Protein AF-A0A1T1ZYS8-F1 (afdb_monomer)

Sequence (412 aa):
MLLCLGNPAWSGTFDDAPVISVTGDGLIFSDPAEGVEPPGLKAVTGEVNADFGNTNNPQGITNCLMANTPDFTCTAPPGSGKRVKTQLTGPTPMDIMLSTQSSSGITEYYTYGKTSNLTGARIIAFKVQLGTGSGESFTPFDTADPQYAALFDPDYNSKFNLPDGLFGDGGQEEAGIGFFDSTSAEMTIANNANTLDATNLSNSVLATYFGNSLIDNSMLPKAIFWDATGTPVASDEAQLIAWYNLSAGQWQYGNLGVDSSTYLNDKLQAMADSLGVTVADLGYTGGGAVPADIVAAMQANGLYTQDVVEDLRNLNLNYIIDLGDVAGSNVTMRIAPIFAPIVEQTATRYQFATAGRLDAAANIPYLDIGNAGTYQTAISDIMAITDPVARNDMLETTGYSFLPAFGAVGFE

Nearest PDB structures (foldseek):
  7uln-assembly1_B  TM=1.297E-01  e=7.462E+00  Turnip yellows virus

Radius of gyration: 23.78 Å; Cα contacts (8 Å, |Δi|>4): 1001; chains: 1; bounding box: 56×49×83 Å

Foldseek 3Di:
DDPPPDDQQWFKDFAQQFFPDKDKQKAFDQDVVLQFDPPQKGWFPDDFQDDDLDQEDCPPPFTAIWTRRPPDTSPDDPPSRTAGEMEGAAQIWMKTKTFIDGGRHKDKYKHWHKYFANHLFWFQWKKKFKADDDDPPTDGDDQVCLQATKWFDPSHDWWKWQDAQAEAQHHDPALRAHQQGRHTFTWDWDGPGRMTITHFRDDPSCCQFFNRTQGHPLLFWKWKWFQCPPAPADPPDTHTAWTQQQLVRFIFGTRQHDPPDPNSVSVLCSLCVQLVHDSVQQVDDHRHGGDPVSVVSLVVGPRMDMDTPRSSRMMTTITMITTHRHDPRIMMTIMGGDHDPQLVLDDDPLSNSLSRLLVSQQRRNSLPNPCNVVSVVLSVVLVPDPDSVVSSVSSVVVSVVPVVVVCVSSPD

Structure (mmCIF, N/CA/C/O backbone):
data_AF-A0A1T1ZYS8-F1
#
_entry.id   AF-A0A1T1ZYS8-F1
#
loop_
_atom_site.group_PDB
_atom_site.id
_atom_site.type_symbol
_atom_site.label_atom_id
_atom_site.label_alt_id
_atom_site.label_comp_id
_atom_site.label_asym_id
_atom_site.label_entity_id
_atom_site.label_seq_id
_atom_site.pdbx_PDB_ins_code
_atom_site.Cartn_x
_atom_site.Cartn_y
_atom_site.Cartn_z
_atom_site.occupancy
_atom_site.B_iso_or_equiv
_atom_site.auth_seq_id
_atom_site.auth_comp_id
_atom_site.auth_asym_id
_atom_site.auth_atom_id
_atom_site.pdbx_PDB_model_num
ATOM 1 N N . MET A 1 1 ? 21.424 -18.681 -56.720 1.00 40.22 1 MET A N 1
ATOM 2 C CA . MET A 1 1 ? 22.120 -18.514 -55.429 1.00 40.22 1 MET A CA 1
ATOM 3 C C . MET A 1 1 ? 21.274 -17.537 -54.630 1.00 40.22 1 MET A C 1
ATOM 5 O O . MET A 1 1 ? 21.380 -16.339 -54.838 1.00 40.22 1 MET A O 1
ATOM 9 N N . LEU A 1 2 ? 20.292 -18.066 -53.898 1.00 37.94 2 LEU A N 1
ATOM 10 C CA . LEU A 1 2 ? 19.286 -17.281 -53.185 1.00 37.94 2 LEU A CA 1
ATOM 11 C C . LEU A 1 2 ? 19.741 -17.212 -51.723 1.00 37.94 2 LEU A C 1
ATOM 13 O O . LEU A 1 2 ? 19.608 -18.186 -50.990 1.00 37.94 2 LEU A O 1
ATOM 17 N N . LEU A 1 3 ? 20.377 -16.107 -51.343 1.00 41.97 3 LEU A N 1
ATOM 18 C CA . LEU A 1 3 ? 20.639 -15.784 -49.943 1.00 41.97 3 LEU A CA 1
ATOM 19 C C . LEU A 1 3 ? 19.369 -15.122 -49.405 1.00 41.97 3 LEU A C 1
ATOM 21 O O . LEU A 1 3 ? 19.169 -13.923 -49.579 1.00 41.97 3 LEU A O 1
ATOM 25 N N . CYS A 1 4 ? 18.489 -15.919 -48.800 1.00 39.22 4 CYS A N 1
ATOM 26 C CA . CYS A 1 4 ? 17.469 -15.398 -47.897 1.00 39.22 4 CYS A CA 1
ATOM 27 C C . CYS A 1 4 ? 18.191 -14.861 -46.656 1.00 39.22 4 CYS A C 1
ATOM 29 O O . CYS A 1 4 ? 18.467 -15.606 -45.720 1.00 39.22 4 CYS A O 1
ATOM 31 N N . LEU A 1 5 ? 18.540 -13.575 -46.680 1.00 45.22 5 LEU A N 1
ATOM 32 C CA . LEU A 1 5 ? 18.812 -12.804 -45.474 1.00 45.22 5 LEU A CA 1
ATOM 33 C C . LEU A 1 5 ? 17.480 -12.693 -44.730 1.00 45.22 5 LEU A C 1
ATOM 35 O O . LEU A 1 5 ? 16.649 -11.850 -45.059 1.00 45.22 5 LEU A O 1
ATOM 39 N N . GLY A 1 6 ? 17.235 -13.610 -43.796 1.00 36.56 6 GLY A N 1
ATOM 40 C CA . GLY A 1 6 ? 16.195 -13.408 -42.800 1.00 36.56 6 GLY A CA 1
ATOM 41 C C . GLY A 1 6 ? 16.618 -12.219 -41.952 1.00 36.56 6 GLY A C 1
ATOM 42 O O . GLY A 1 6 ? 17.614 -12.311 -41.236 1.00 36.56 6 GLY A O 1
ATOM 43 N N . ASN A 1 7 ? 15.911 -11.097 -42.073 1.00 43.00 7 ASN A N 1
ATOM 44 C CA . ASN A 1 7 ? 15.978 -10.071 -41.042 1.00 43.00 7 ASN A CA 1
ATOM 45 C C . ASN A 1 7 ? 15.566 -10.738 -39.720 1.00 43.00 7 ASN A C 1
ATOM 47 O O . ASN A 1 7 ? 14.558 -11.453 -39.724 1.00 43.00 7 ASN A O 1
ATOM 51 N N . PRO A 1 8 ? 16.314 -10.559 -38.617 1.00 42.41 8 PRO A N 1
ATOM 52 C CA . PRO A 1 8 ? 15.788 -10.920 -37.313 1.00 42.41 8 PRO A CA 1
ATOM 53 C C . PRO A 1 8 ? 14.515 -10.101 -37.105 1.00 42.41 8 PRO A C 1
ATOM 55 O O . PRO A 1 8 ? 14.476 -8.898 -37.357 1.00 42.41 8 PRO A O 1
ATOM 58 N N . ALA A 1 9 ? 13.445 -10.806 -36.790 1.00 41.34 9 ALA A N 1
ATOM 59 C CA . ALA A 1 9 ? 12.131 -10.236 -36.641 1.00 41.34 9 ALA A CA 1
ATOM 60 C C . ALA A 1 9 ? 11.965 -9.917 -35.142 1.00 41.34 9 ALA A C 1
ATOM 62 O O . ALA A 1 9 ? 12.070 -10.816 -34.310 1.00 41.34 9 ALA A O 1
ATOM 63 N N . TRP A 1 10 ? 11.791 -8.636 -34.807 1.00 50.38 10 TRP A N 1
ATOM 64 C CA . TRP A 1 10 ? 12.010 -8.076 -33.463 1.00 50.38 10 TRP A CA 1
ATOM 65 C C . TRP A 1 10 ? 10.725 -7.742 -32.675 1.00 50.38 10 TRP A C 1
ATOM 67 O O . TRP A 1 10 ? 9.966 -6.908 -33.148 1.00 50.38 10 TRP A O 1
ATOM 77 N N . SER A 1 11 ? 10.466 -8.405 -31.531 1.00 55.81 11 SER A N 1
ATOM 78 C CA . SER A 1 11 ? 9.457 -8.087 -30.463 1.00 55.81 11 SER A CA 1
ATOM 79 C C . SER A 1 11 ? 10.024 -8.499 -29.121 1.00 55.81 11 SER A C 1
ATOM 81 O O . SER A 1 11 ? 10.959 -9.280 -29.146 1.00 55.81 11 SER A O 1
ATOM 83 N N . GLY A 1 12 ? 9.421 -8.116 -27.995 1.00 77.50 12 GLY A N 1
ATOM 84 C CA . GLY A 1 12 ? 9.665 -8.753 -26.710 1.00 77.50 12 GLY A CA 1
ATOM 85 C C . GLY A 1 12 ? 8.447 -9.498 -26.152 1.00 77.50 12 GLY A C 1
ATOM 86 O O . GLY A 1 12 ? 7.324 -8.999 -26.156 1.00 77.50 12 GLY A O 1
ATOM 87 N N . THR A 1 13 ? 8.678 -10.684 -25.600 1.00 91.38 13 THR A N 1
ATOM 88 C CA . THR A 1 13 ? 7.830 -11.319 -24.577 1.00 91.38 13 THR A CA 1
ATOM 89 C C . THR A 1 13 ? 8.640 -11.452 -23.296 1.00 91.38 13 THR A C 1
ATOM 91 O O . THR A 1 13 ? 9.866 -11.549 -23.348 1.00 91.38 13 THR A O 1
ATOM 94 N N . PHE A 1 14 ? 7.994 -11.491 -22.135 1.00 94.44 14 PHE A N 1
ATOM 95 C CA . PHE A 1 14 ? 8.683 -11.920 -20.917 1.00 94.44 14 PHE A CA 1
ATOM 96 C C . PHE A 1 14 ? 8.911 -13.438 -20.946 1.00 94.44 14 PHE A C 1
ATOM 98 O O . PHE A 1 14 ? 8.105 -14.175 -21.515 1.00 94.44 14 PHE A O 1
ATOM 105 N N . ASP A 1 15 ? 9.996 -13.909 -20.326 1.00 92.12 15 ASP A N 1
ATOM 106 C CA . ASP A 1 15 ? 10.127 -15.332 -19.983 1.00 92.12 15 ASP A CA 1
ATOM 107 C C . ASP A 1 15 ? 9.014 -15.746 -19.002 1.00 92.12 15 ASP A C 1
ATOM 109 O O . ASP A 1 15 ? 8.599 -14.937 -18.176 1.00 92.12 15 ASP A O 1
ATOM 113 N N . ASP A 1 16 ? 8.577 -17.012 -19.015 1.00 89.81 16 ASP A N 1
ATOM 114 C CA . ASP A 1 16 ? 7.532 -17.509 -18.096 1.00 89.81 16 ASP A CA 1
ATOM 115 C C . ASP A 1 16 ? 7.880 -17.259 -16.614 1.00 89.81 16 ASP A C 1
ATOM 117 O O . ASP A 1 16 ? 7.024 -16.884 -15.812 1.00 89.81 16 ASP A O 1
ATOM 121 N N . ALA A 1 17 ? 9.157 -17.414 -16.252 1.00 90.25 17 ALA A N 1
ATOM 122 C CA . ALA A 1 17 ? 9.710 -17.073 -14.941 1.00 90.25 17 ALA A CA 1
ATOM 123 C C . ALA A 1 17 ? 10.763 -15.964 -15.107 1.00 90.25 17 ALA A C 1
ATOM 125 O O . ALA A 1 17 ? 11.962 -16.253 -15.115 1.00 90.25 17 ALA A O 1
ATOM 126 N N . PRO A 1 18 ? 10.342 -14.697 -15.271 1.00 93.31 18 PRO A N 1
ATOM 127 C CA . PRO A 1 18 ? 11.223 -13.670 -15.809 1.00 93.31 18 PRO A CA 1
ATOM 128 C C . PRO A 1 18 ? 12.146 -13.044 -14.765 1.00 93.31 18 PRO A C 1
ATOM 130 O O . PRO A 1 18 ? 13.054 -12.309 -15.122 1.00 93.31 18 PRO A O 1
ATOM 133 N N . VAL A 1 19 ? 11.951 -13.277 -13.466 1.00 96.88 19 VAL A N 1
ATOM 134 C CA . VAL A 1 19 ? 12.752 -12.588 -12.441 1.00 96.88 19 VAL A CA 1
ATOM 135 C C . VAL A 1 19 ? 14.216 -13.033 -12.497 1.00 96.88 19 VAL A C 1
ATOM 137 O O . VAL A 1 19 ? 14.555 -14.152 -12.116 1.00 96.88 19 VAL A O 1
ATOM 140 N N . ILE A 1 20 ? 15.096 -12.117 -12.901 1.00 95.75 20 ILE A N 1
ATOM 141 C CA . ILE A 1 20 ? 16.553 -12.284 -12.862 1.00 95.75 20 ILE A CA 1
ATOM 142 C C . ILE A 1 20 ? 17.079 -11.913 -11.475 1.00 95.75 20 ILE A C 1
ATOM 144 O O . ILE A 1 20 ? 17.869 -12.643 -10.875 1.00 95.75 20 ILE A O 1
ATOM 148 N N . SER A 1 21 ? 16.682 -10.740 -10.978 1.00 96.06 21 SER A N 1
ATOM 149 C CA . SER A 1 21 ? 17.142 -10.206 -9.698 1.00 96.06 21 SER A CA 1
ATOM 150 C C . SER A 1 21 ? 16.193 -9.141 -9.155 1.00 96.06 21 SER A C 1
ATOM 152 O O . SER A 1 21 ? 15.421 -8.524 -9.891 1.00 96.06 21 SER A O 1
ATOM 154 N N . VAL A 1 22 ? 16.283 -8.928 -7.844 1.00 97.81 22 VAL A N 1
ATOM 155 C CA . VAL A 1 22 ? 15.637 -7.825 -7.135 1.00 97.81 22 VAL A CA 1
ATOM 156 C C . VAL A 1 22 ? 16.720 -7.091 -6.351 1.00 97.81 22 VAL A C 1
ATOM 158 O O . VAL A 1 22 ? 17.501 -7.727 -5.640 1.00 97.81 22 VAL A O 1
ATOM 161 N N . THR A 1 23 ? 16.811 -5.772 -6.507 1.00 97.94 23 THR A N 1
ATOM 162 C CA . THR A 1 23 ? 17.812 -4.929 -5.828 1.00 97.94 23 THR A CA 1
ATOM 163 C C . THR A 1 23 ? 17.168 -3.669 -5.245 1.00 97.94 23 THR A C 1
ATOM 165 O O . THR A 1 23 ? 16.027 -3.355 -5.576 1.00 97.94 23 THR A O 1
ATOM 168 N N . GLY A 1 24 ? 17.887 -2.952 -4.377 1.00 97.44 24 GLY A N 1
ATOM 169 C CA . GLY A 1 24 ? 17.352 -1.791 -3.654 1.00 97.44 24 GLY A CA 1
ATOM 170 C C . GLY A 1 24 ? 16.675 -2.165 -2.334 1.00 97.44 24 GLY A C 1
ATOM 171 O O . GLY A 1 24 ? 16.921 -3.248 -1.797 1.00 97.44 24 GLY A O 1
ATOM 172 N N . ASP A 1 25 ? 15.841 -1.267 -1.802 1.00 96.44 25 ASP A N 1
ATOM 173 C CA . ASP A 1 25 ? 15.144 -1.473 -0.526 1.00 96.44 25 ASP A CA 1
ATOM 174 C C . ASP A 1 25 ? 13.745 -2.067 -0.748 1.00 96.44 25 ASP A C 1
ATOM 176 O O . ASP A 1 25 ? 12.718 -1.449 -0.455 1.00 96.44 25 ASP A O 1
ATOM 180 N N . GLY A 1 26 ? 13.700 -3.296 -1.260 1.00 97.19 26 GLY A N 1
ATOM 181 C CA . GLY A 1 26 ? 12.456 -4.046 -1.358 1.00 97.19 26 GLY A CA 1
ATOM 182 C C . GLY A 1 26 ? 12.633 -5.503 -1.762 1.00 97.19 26 GLY A C 1
ATOM 183 O O . GLY A 1 26 ? 13.739 -5.968 -2.040 1.00 97.19 26 GLY A O 1
ATOM 184 N N . LEU A 1 27 ? 11.524 -6.240 -1.773 1.00 97.69 27 LEU A N 1
ATOM 185 C CA . LEU A 1 27 ? 11.482 -7.654 -2.154 1.00 97.69 27 LEU A CA 1
ATOM 186 C C . LEU A 1 27 ? 10.168 -8.025 -2.844 1.00 97.69 27 LEU A C 1
ATOM 188 O O . LEU A 1 27 ? 9.159 -7.338 -2.683 1.00 97.69 27 LEU A O 1
ATOM 192 N N . ILE A 1 28 ? 10.184 -9.131 -3.591 1.00 97.94 28 ILE A N 1
ATOM 193 C CA . ILE A 1 28 ? 8.968 -9.824 -4.030 1.00 97.94 28 ILE A CA 1
ATOM 194 C C . ILE A 1 28 ? 8.656 -10.891 -2.979 1.00 97.94 28 ILE A C 1
ATOM 196 O O . ILE A 1 28 ? 9.463 -11.788 -2.731 1.00 97.94 28 ILE A O 1
ATOM 200 N N . PHE A 1 29 ? 7.501 -10.779 -2.334 1.00 96.00 29 PHE A N 1
ATOM 201 C CA . PHE A 1 29 ? 7.055 -11.713 -1.313 1.00 96.00 29 PHE A CA 1
ATOM 202 C C . PHE A 1 29 ? 6.343 -12.898 -1.971 1.00 96.00 29 PHE A C 1
ATOM 204 O O . PHE A 1 29 ? 5.276 -12.752 -2.563 1.00 96.00 29 PHE A O 1
ATOM 211 N N . SER A 1 30 ? 6.949 -14.082 -1.874 1.00 94.06 30 SER A N 1
ATOM 212 C CA . SER A 1 30 ? 6.314 -15.345 -2.268 1.00 94.06 30 SER A CA 1
ATOM 213 C C . SER A 1 30 ? 5.513 -15.868 -1.081 1.00 94.06 30 SER A C 1
ATOM 215 O O . SER A 1 30 ? 6.098 -16.470 -0.185 1.00 94.06 30 SER A O 1
ATOM 217 N N . ASP A 1 31 ? 4.218 -15.561 -1.043 1.00 91.56 31 ASP A N 1
ATOM 218 C CA . ASP A 1 31 ? 3.311 -15.933 0.045 1.00 91.56 31 ASP A CA 1
ATOM 219 C C . ASP A 1 31 ? 2.933 -17.427 -0.001 1.00 91.56 31 ASP A C 1
ATOM 221 O O . ASP A 1 31 ? 2.097 -17.827 -0.820 1.00 91.56 31 ASP A O 1
ATOM 225 N N . PRO A 1 32 ? 3.496 -18.280 0.875 1.00 89.81 32 PRO A N 1
ATOM 226 C CA . PRO A 1 32 ? 3.235 -19.712 0.818 1.00 89.81 32 PRO A CA 1
ATOM 227 C C . PRO A 1 32 ? 1.821 -20.067 1.287 1.00 89.81 32 PRO A C 1
ATOM 229 O O . PRO A 1 32 ? 1.326 -21.131 0.923 1.00 89.81 32 PRO A O 1
ATOM 232 N N . ALA A 1 33 ? 1.172 -19.206 2.084 1.00 89.06 33 ALA A N 1
ATOM 233 C CA . ALA A 1 33 ? -0.192 -19.439 2.557 1.00 89.06 33 ALA A CA 1
ATOM 234 C C . ALA A 1 33 ? -1.207 -19.353 1.406 1.00 89.06 33 ALA A C 1
ATOM 236 O O . ALA A 1 33 ? -2.195 -20.081 1.399 1.00 89.06 33 ALA A O 1
ATOM 237 N N . GLU A 1 34 ? -0.907 -18.537 0.394 1.00 88.19 34 GLU A N 1
ATOM 238 C CA . GLU A 1 34 ? -1.672 -18.435 -0.854 1.00 88.19 34 GLU A CA 1
ATOM 239 C C . GLU A 1 34 ? -1.123 -19.341 -1.977 1.00 88.19 34 GLU A C 1
ATOM 241 O O . GLU A 1 34 ? -1.575 -19.270 -3.120 1.00 88.19 34 GLU A O 1
ATOM 246 N N . GLY A 1 35 ? -0.134 -20.195 -1.684 1.00 91.81 35 GLY A N 1
ATOM 247 C CA . GLY A 1 35 ? 0.476 -21.090 -2.672 1.00 91.81 35 GLY A CA 1
ATOM 248 C C . GLY A 1 35 ? 1.339 -20.380 -3.722 1.00 91.81 35 GLY A C 1
ATOM 249 O O . GLY A 1 35 ? 1.528 -20.908 -4.818 1.00 91.81 35 GLY A O 1
ATOM 250 N N . VAL A 1 36 ? 1.852 -19.184 -3.416 1.00 94.69 36 VAL A N 1
ATOM 251 C CA . VAL A 1 36 ? 2.759 -18.443 -4.301 1.00 94.69 36 VAL A CA 1
ATOM 252 C C . VAL A 1 36 ? 4.181 -18.985 -4.145 1.00 94.69 36 VAL A C 1
ATOM 254 O O . VAL A 1 36 ? 4.777 -18.927 -3.068 1.00 94.69 36 VAL A O 1
ATOM 257 N N . GLU A 1 37 ? 4.754 -19.488 -5.235 1.00 94.81 37 GLU A N 1
ATOM 258 C CA . GLU A 1 37 ? 6.098 -20.066 -5.258 1.00 94.81 37 GLU A CA 1
ATOM 259 C C . GLU A 1 37 ? 7.170 -19.016 -5.605 1.00 94.81 37 GLU A C 1
ATOM 261 O O . GLU A 1 37 ? 6.906 -18.083 -6.369 1.00 94.81 37 GLU A O 1
ATOM 266 N N . PRO A 1 38 ? 8.422 -19.160 -5.127 1.00 93.94 38 PRO A N 1
ATOM 267 C CA . PRO A 1 38 ? 9.537 -18.342 -5.604 1.00 93.94 38 PRO A CA 1
ATOM 268 C C . PRO A 1 38 ? 9.662 -18.377 -7.140 1.00 93.94 38 PRO A C 1
ATOM 270 O O . PRO A 1 38 ? 9.473 -19.441 -7.729 1.00 93.94 38 PRO A O 1
ATOM 273 N N . PRO A 1 39 ? 9.986 -17.256 -7.814 1.00 94.19 39 PRO A N 1
ATOM 274 C CA . PRO A 1 39 ? 10.405 -15.962 -7.261 1.00 94.19 39 PRO A CA 1
ATOM 275 C C . PRO A 1 39 ? 9.243 -15.017 -6.884 1.00 94.19 39 PRO A C 1
ATOM 277 O O . PRO A 1 39 ? 9.474 -13.835 -6.648 1.00 94.19 39 PRO A O 1
ATOM 280 N N . GLY A 1 40 ? 8.000 -15.504 -6.847 1.00 95.50 40 GLY A N 1
ATOM 281 C CA . GLY A 1 40 ? 6.807 -14.733 -6.484 1.00 95.50 40 GLY A CA 1
ATOM 282 C C . GLY A 1 40 ? 6.148 -13.981 -7.642 1.00 95.50 40 GLY A C 1
ATOM 283 O O . GLY A 1 40 ? 5.036 -13.482 -7.488 1.00 95.50 40 GLY A O 1
ATOM 284 N N . LEU A 1 41 ? 6.787 -13.951 -8.813 1.00 97.50 41 LEU A N 1
ATOM 285 C CA . LEU A 1 41 ? 6.275 -13.366 -10.053 1.00 97.50 41 LEU A CA 1
ATOM 286 C C . LEU A 1 41 ? 6.477 -14.351 -11.205 1.00 97.50 41 LEU A C 1
ATOM 288 O O . LEU A 1 41 ? 7.553 -14.935 -11.341 1.00 97.50 41 LEU A O 1
ATOM 292 N N . LYS A 1 42 ? 5.454 -14.490 -12.046 1.00 96.56 42 LYS A N 1
ATOM 293 C CA . LYS A 1 42 ? 5.528 -15.152 -13.351 1.00 96.56 42 LYS A CA 1
ATOM 294 C C . LYS A 1 42 ? 4.928 -14.268 -14.441 1.00 96.56 42 LYS A C 1
ATOM 296 O O . LYS A 1 42 ? 4.104 -13.397 -14.149 1.00 96.56 42 LYS A O 1
ATOM 301 N N . ALA A 1 43 ? 5.309 -14.531 -15.683 1.00 97.06 43 ALA A N 1
ATOM 302 C CA . ALA A 1 43 ? 4.593 -14.037 -16.847 1.00 97.06 43 ALA A CA 1
ATOM 303 C C . ALA A 1 43 ? 3.694 -15.142 -17.407 1.00 97.06 43 ALA A C 1
ATOM 305 O O . ALA A 1 43 ? 4.059 -16.315 -17.437 1.00 97.06 43 ALA A O 1
ATOM 306 N N . VAL A 1 44 ? 2.508 -14.759 -17.863 1.00 96.75 44 VAL A N 1
ATOM 307 C CA . VAL A 1 44 ? 1.631 -15.603 -18.673 1.00 96.75 44 VAL A CA 1
ATOM 308 C C . VAL A 1 44 ? 1.508 -14.928 -20.026 1.00 96.75 44 VAL A C 1
ATOM 310 O O . VAL A 1 44 ? 1.081 -13.778 -20.090 1.00 96.75 44 VAL A O 1
ATOM 313 N N . THR A 1 45 ? 1.879 -15.636 -21.091 1.00 95.31 45 THR A N 1
ATOM 314 C CA . THR A 1 45 ? 1.786 -15.147 -22.473 1.00 95.31 45 THR A CA 1
ATOM 315 C C . THR A 1 45 ? 0.804 -16.025 -23.240 1.00 95.31 45 THR A C 1
ATOM 317 O O . THR A 1 45 ? 1.134 -17.145 -23.625 1.00 95.31 45 THR A O 1
ATOM 320 N N . GLY A 1 46 ? -0.421 -15.538 -23.430 1.00 93.88 46 GLY A N 1
ATOM 321 C CA . GLY A 1 46 ? -1.442 -16.217 -24.227 1.00 93.88 46 GLY A CA 1
ATOM 322 C C . GLY A 1 46 ? -1.364 -15.868 -25.713 1.00 93.88 46 GLY A C 1
ATOM 323 O O . GLY A 1 46 ? -1.446 -16.758 -26.559 1.00 93.88 46 GLY A O 1
ATOM 324 N N . GLU A 1 47 ? -1.173 -14.586 -26.030 1.00 93.31 47 GLU A N 1
ATOM 325 C CA . GLU A 1 47 ? -1.159 -14.061 -27.397 1.00 93.31 47 GLU A CA 1
ATOM 326 C C . GLU A 1 47 ? 0.085 -13.194 -27.620 1.00 93.31 47 GLU A C 1
ATOM 328 O O . GLU A 1 47 ? 0.260 -12.142 -27.015 1.00 93.31 47 GLU A O 1
ATOM 333 N N . VAL A 1 48 ? 0.980 -13.649 -28.493 1.00 92.12 48 VAL A N 1
ATOM 334 C CA . VAL A 1 48 ? 2.201 -12.915 -28.849 1.00 92.12 48 VAL A CA 1
ATOM 335 C C . VAL A 1 48 ? 1.866 -11.815 -29.853 1.00 92.12 48 VAL A C 1
ATOM 337 O O . VAL A 1 48 ? 1.103 -12.059 -30.789 1.00 92.12 48 VAL A O 1
ATOM 340 N N . ASN A 1 49 ? 2.488 -10.643 -29.708 1.00 90.44 49 ASN A N 1
ATOM 341 C CA . ASN A 1 49 ? 2.198 -9.448 -30.507 1.00 90.44 49 ASN A CA 1
ATOM 342 C C . ASN A 1 49 ? 0.748 -8.947 -30.359 1.00 90.44 49 ASN A C 1
ATOM 344 O O . ASN A 1 49 ? 0.163 -8.448 -31.324 1.00 90.44 49 ASN A O 1
ATOM 348 N N . ALA A 1 50 ? 0.152 -9.168 -29.185 1.00 88.62 50 ALA A N 1
ATOM 349 C CA . ALA A 1 50 ? -1.202 -8.733 -28.876 1.00 88.62 50 ALA A CA 1
ATOM 350 C C . ALA A 1 50 ? -1.249 -7.249 -28.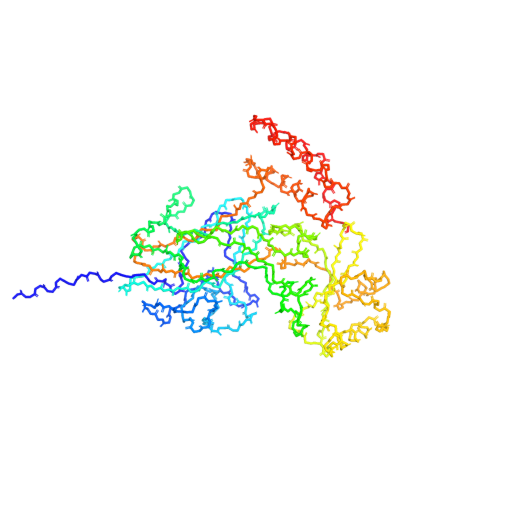495 1.00 88.62 50 ALA A C 1
ATOM 352 O O . ALA A 1 50 ? -0.373 -6.771 -27.774 1.00 88.62 50 ALA A O 1
ATOM 353 N N . ASP A 1 51 ? -2.317 -6.606 -28.961 1.00 88.44 51 ASP A N 1
ATOM 354 C CA . ASP A 1 51 ? -2.782 -5.260 -28.623 1.00 88.44 51 ASP A CA 1
ATOM 355 C C . ASP A 1 51 ? -4.250 -5.415 -28.187 1.00 88.44 51 ASP A C 1
ATOM 357 O O . ASP A 1 51 ? -5.108 -5.861 -28.968 1.00 88.44 51 ASP A O 1
ATOM 361 N N . PHE A 1 52 ? -4.522 -5.186 -26.904 1.00 89.06 52 PHE A N 1
ATOM 362 C CA . PHE A 1 52 ? -5.819 -5.399 -26.287 1.00 89.06 52 PHE A CA 1
ATOM 363 C C . PHE A 1 52 ? -6.567 -4.072 -26.175 1.00 89.06 52 PHE A C 1
ATOM 365 O O . PHE A 1 52 ? -6.370 -3.292 -25.253 1.00 89.06 52 PHE A O 1
ATOM 372 N N . GLY A 1 53 ? -7.606 -3.888 -26.994 1.00 85.25 53 GLY A N 1
ATOM 373 C CA . GLY A 1 53 ? -8.450 -2.684 -26.924 1.00 85.25 53 GLY A CA 1
ATOM 374 C C . GLY A 1 53 ? -9.259 -2.481 -25.623 1.00 85.25 53 GLY A C 1
ATOM 375 O O . GLY A 1 53 ? -10.100 -1.581 -25.574 1.00 85.25 53 GLY A O 1
ATOM 376 N N . ASN A 1 54 ? -9.089 -3.315 -24.586 1.00 83.12 54 ASN A N 1
ATOM 377 C CA . ASN A 1 54 ? -9.713 -3.105 -23.277 1.00 83.12 54 ASN A CA 1
ATOM 378 C C . ASN A 1 54 ? -8.852 -2.188 -22.407 1.00 83.12 54 ASN A C 1
ATOM 380 O O . ASN A 1 54 ? -7.850 -2.598 -21.836 1.00 83.12 54 ASN A O 1
ATOM 384 N N . THR A 1 55 ? -9.338 -0.970 -22.207 1.00 86.00 55 THR A N 1
ATOM 385 C CA . THR A 1 55 ? -8.592 0.086 -21.525 1.00 86.00 55 THR A CA 1
ATOM 386 C C . THR A 1 55 ? -8.931 0.263 -20.044 1.00 86.00 55 THR A C 1
ATOM 388 O O . THR A 1 55 ? -8.420 1.179 -19.411 1.00 86.00 55 THR A O 1
ATOM 391 N N . ASN A 1 56 ? -9.832 -0.543 -19.463 1.00 86.75 56 ASN A N 1
ATOM 392 C CA . ASN A 1 56 ? -10.405 -0.230 -18.138 1.00 86.75 56 ASN A CA 1
ATOM 393 C C . ASN A 1 56 ? -10.333 -1.356 -17.106 1.00 86.75 56 ASN A C 1
ATOM 395 O O . ASN A 1 56 ? -10.503 -1.101 -15.909 1.00 86.75 56 ASN A O 1
ATOM 399 N N . ASN A 1 57 ? -10.195 -2.601 -17.552 1.00 87.94 57 ASN A N 1
ATOM 400 C CA . ASN A 1 57 ? -10.169 -3.769 -16.681 1.00 87.94 57 ASN A CA 1
ATOM 401 C C . ASN A 1 57 ? -9.444 -4.930 -17.389 1.00 87.94 57 ASN A C 1
ATOM 403 O O . ASN A 1 57 ? -9.239 -4.869 -18.596 1.00 87.94 57 ASN A O 1
ATOM 407 N N . PRO A 1 58 ? -9.082 -6.013 -16.685 1.00 89.00 58 PRO A N 1
ATOM 408 C CA . PRO A 1 58 ? -8.332 -7.104 -17.303 1.00 89.00 58 PRO A CA 1
ATOM 409 C C . PRO A 1 58 ? -9.187 -8.118 -18.088 1.00 89.00 58 PRO A C 1
ATOM 411 O O . PRO A 1 58 ? -8.693 -9.175 -18.479 1.00 89.00 58 PRO A O 1
ATOM 414 N N . GLN A 1 59 ? -10.487 -7.879 -18.280 1.00 90.19 59 GLN A N 1
ATOM 415 C CA . GLN A 1 59 ? -11.359 -8.831 -18.967 1.00 90.19 59 GLN A CA 1
ATOM 416 C C . GLN A 1 59 ? -10.919 -9.017 -20.423 1.00 90.19 59 GLN A C 1
ATOM 418 O O . GLN A 1 59 ? -10.830 -8.060 -21.186 1.00 90.19 59 GLN A O 1
ATOM 423 N N . GLY A 1 60 ? -10.692 -10.269 -20.820 1.00 89.12 60 GLY A N 1
ATOM 424 C CA . GLY A 1 60 ? -10.262 -10.605 -22.178 1.00 89.12 60 GLY A CA 1
ATOM 425 C C . GLY A 1 60 ? -8.766 -10.416 -22.436 1.00 89.12 60 GLY A C 1
ATOM 426 O O . GLY A 1 60 ? -8.317 -10.791 -23.511 1.00 89.12 60 GLY A O 1
ATOM 427 N N . ILE A 1 61 ? -7.995 -9.916 -21.463 1.00 93.31 61 ILE A N 1
ATOM 428 C CA . ILE A 1 61 ? -6.537 -9.842 -21.568 1.00 93.31 61 ILE A CA 1
ATOM 429 C C . ILE A 1 61 ? -5.944 -11.206 -21.206 1.00 93.31 61 ILE A C 1
ATOM 431 O O . ILE A 1 61 ? -6.138 -11.718 -20.100 1.00 93.31 61 ILE A O 1
ATOM 435 N N . THR A 1 62 ? -5.221 -11.807 -22.148 1.00 95.38 62 THR A N 1
ATOM 436 C CA . THR A 1 62 ? -4.630 -13.147 -21.998 1.00 95.38 62 THR A CA 1
ATOM 437 C C . THR A 1 62 ? -3.153 -13.126 -21.621 1.00 95.38 62 THR A C 1
ATOM 439 O O . THR A 1 62 ? -2.582 -14.187 -21.368 1.00 95.38 62 THR A O 1
ATOM 442 N N . ASN A 1 63 ? -2.545 -11.940 -21.569 1.00 96.75 63 ASN A N 1
ATOM 443 C CA . ASN A 1 63 ? -1.151 -11.742 -21.197 1.00 96.75 63 ASN A CA 1
ATOM 444 C C . ASN A 1 63 ? -1.057 -10.975 -19.880 1.00 96.75 63 ASN A C 1
ATOM 446 O O . ASN A 1 63 ? -1.634 -9.894 -19.745 1.00 96.75 63 ASN A O 1
ATOM 450 N N . CYS A 1 64 ? -0.321 -11.495 -18.903 1.00 97.44 64 CYS A N 1
ATOM 451 C CA . CYS A 1 64 ? -0.192 -10.805 -17.628 1.00 97.44 64 CYS A CA 1
ATOM 452 C C . CYS A 1 64 ? 1.101 -11.106 -16.878 1.00 97.44 64 CYS A C 1
ATOM 454 O O . CYS A 1 64 ? 1.665 -12.194 -16.975 1.00 97.44 64 CYS A O 1
ATOM 456 N N . LEU A 1 65 ? 1.521 -10.131 -16.073 1.00 98.12 65 LEU A N 1
ATOM 457 C CA . LEU A 1 65 ? 2.457 -10.318 -14.973 1.00 98.12 65 LEU A CA 1
ATOM 458 C C . LEU A 1 65 ? 1.650 -10.546 -13.696 1.00 98.12 65 LEU A C 1
ATOM 460 O O . LEU A 1 65 ? 0.796 -9.733 -13.333 1.00 98.12 65 LEU A O 1
ATOM 464 N N . MET A 1 66 ? 1.884 -11.673 -13.031 1.00 97.62 66 MET A N 1
ATOM 465 C CA . MET A 1 66 ? 1.068 -12.103 -11.896 1.00 97.62 66 MET A CA 1
ATOM 466 C C . MET A 1 66 ? 1.870 -12.915 -10.878 1.00 97.62 66 MET A C 1
ATOM 468 O O . MET A 1 66 ? 3.021 -13.275 -11.129 1.00 97.62 66 MET A O 1
ATOM 472 N N . ALA A 1 67 ? 1.266 -13.208 -9.723 1.00 97.19 67 ALA A N 1
ATOM 473 C CA . ALA A 1 67 ? 1.878 -14.077 -8.722 1.00 97.19 67 ALA A CA 1
ATOM 474 C C . ALA A 1 67 ? 2.248 -15.440 -9.326 1.00 97.19 67 ALA A C 1
ATOM 476 O O . ALA A 1 67 ? 1.489 -16.005 -10.123 1.00 97.19 67 ALA A O 1
ATOM 477 N N . ASN A 1 68 ? 3.401 -15.983 -8.932 1.00 96.38 68 ASN A N 1
ATOM 478 C CA . ASN A 1 68 ? 3.851 -17.296 -9.392 1.00 96.38 68 ASN A CA 1
ATOM 479 C C . ASN A 1 68 ? 3.111 -18.443 -8.679 1.00 96.38 68 ASN A C 1
ATOM 481 O O . ASN A 1 68 ? 3.681 -19.186 -7.888 1.00 96.38 68 ASN A O 1
ATOM 485 N N . THR A 1 69 ? 1.818 -18.564 -8.960 1.00 94.50 69 THR A N 1
ATOM 486 C CA . THR A 1 69 ? 0.972 -19.678 -8.525 1.00 94.50 69 THR A CA 1
ATOM 487 C C . THR A 1 69 ? 0.781 -20.612 -9.721 1.00 94.50 69 THR A C 1
ATOM 489 O O . THR A 1 69 ? 0.194 -20.164 -10.713 1.00 94.50 69 THR A O 1
ATOM 492 N N . PRO A 1 70 ? 1.267 -21.869 -9.704 1.00 89.62 70 PRO A N 1
ATOM 493 C CA . PRO A 1 70 ? 1.369 -22.718 -10.898 1.00 89.62 70 PRO A CA 1
ATOM 494 C C . PRO A 1 70 ? 0.098 -22.802 -11.757 1.00 89.62 70 PRO A C 1
ATOM 496 O O . PRO A 1 70 ? 0.163 -22.578 -12.965 1.00 89.62 70 PRO A O 1
ATOM 499 N N . ASP A 1 71 ? -1.065 -22.998 -11.134 1.00 88.56 71 ASP A N 1
ATOM 500 C CA . ASP A 1 71 ? -2.331 -23.251 -11.840 1.00 88.56 71 ASP A CA 1
ATOM 501 C C . ASP A 1 71 ? -3.089 -21.984 -12.265 1.00 88.56 71 ASP A C 1
ATOM 503 O O . ASP A 1 71 ? -4.148 -22.059 -12.893 1.00 88.56 71 ASP A O 1
ATOM 507 N N . PHE A 1 72 ? -2.583 -20.798 -11.924 1.00 93.62 72 PHE A N 1
ATOM 508 C CA . PHE A 1 72 ? -3.271 -19.554 -12.250 1.00 93.62 72 PHE A CA 1
ATOM 509 C C . PHE A 1 72 ? -2.956 -19.055 -13.656 1.00 93.62 72 PHE A C 1
ATOM 511 O O . PHE A 1 72 ? -1.823 -19.103 -14.130 1.00 93.62 72 PHE A O 1
ATOM 518 N N . THR A 1 73 ? -3.970 -18.484 -14.290 1.00 93.81 73 THR A N 1
ATOM 519 C CA . THR A 1 73 ? -3.868 -17.707 -15.528 1.00 93.81 73 THR A CA 1
ATOM 520 C C . THR A 1 73 ? -4.416 -16.302 -15.279 1.00 93.81 73 THR A C 1
ATOM 522 O O . THR A 1 73 ? -4.938 -16.016 -14.198 1.00 93.81 73 THR A O 1
ATOM 525 N N . CYS A 1 74 ? -4.361 -15.415 -16.276 1.00 94.06 74 CYS A N 1
ATOM 526 C CA . CYS A 1 74 ? -4.857 -14.040 -16.133 1.00 94.06 74 CYS A CA 1
ATOM 527 C C . CYS A 1 74 ? -6.344 -13.972 -15.726 1.00 94.06 74 CYS A C 1
ATOM 529 O O . CYS A 1 74 ? -6.780 -13.018 -15.087 1.00 94.06 74 CYS A O 1
ATOM 531 N N . THR A 1 75 ? -7.120 -15.028 -15.990 1.00 92.88 75 THR A N 1
ATOM 532 C CA . THR A 1 75 ? -8.535 -15.133 -15.610 1.00 92.88 75 THR A CA 1
ATOM 533 C C . THR A 1 75 ? -8.772 -15.672 -14.195 1.00 92.88 75 THR A C 1
ATOM 535 O O . THR A 1 75 ? -9.921 -15.944 -13.850 1.00 92.88 75 THR A O 1
ATOM 538 N N . ALA A 1 76 ? -7.730 -15.864 -13.376 1.00 92.25 76 ALA A N 1
ATOM 539 C CA . ALA A 1 76 ? -7.890 -16.309 -11.991 1.00 92.25 76 ALA A CA 1
ATOM 540 C C . ALA A 1 76 ? -8.862 -15.383 -11.218 1.00 92.25 76 ALA A C 1
ATOM 542 O O . ALA A 1 76 ? -8.860 -14.166 -11.467 1.00 92.25 76 ALA A O 1
ATOM 543 N N . PRO A 1 77 ? -9.704 -15.917 -10.310 1.00 88.56 77 PRO A N 1
ATOM 544 C CA . PRO A 1 77 ? -10.712 -15.122 -9.612 1.00 88.56 77 PRO A CA 1
ATOM 545 C C . PRO A 1 77 ? -10.126 -13.929 -8.833 1.00 88.56 77 PRO A C 1
ATOM 547 O O . PRO A 1 77 ? -8.959 -13.943 -8.435 1.00 88.56 77 PRO A O 1
ATOM 550 N N . PRO A 1 78 ? -10.911 -12.865 -8.589 1.00 83.50 78 PRO A N 1
ATOM 551 C CA . PRO A 1 78 ? -10.577 -11.871 -7.569 1.00 83.50 78 PRO A CA 1
ATOM 552 C C . PRO A 1 78 ? -10.327 -12.539 -6.206 1.00 83.50 78 PRO A C 1
ATOM 554 O O . PRO A 1 78 ? -10.866 -13.606 -5.938 1.00 83.50 78 PRO A O 1
ATOM 557 N N . GLY A 1 79 ? -9.483 -11.938 -5.364 1.00 80.31 79 GLY A N 1
ATOM 558 C CA . GLY A 1 79 ? -9.159 -12.476 -4.033 1.00 80.31 79 GLY A CA 1
ATOM 559 C C . GLY A 1 79 ? -8.273 -13.730 -4.013 1.00 80.31 79 GLY A C 1
ATOM 560 O O . GLY A 1 79 ? -7.754 -14.074 -2.966 1.00 80.31 79 GLY A O 1
ATOM 561 N N . SER A 1 80 ? -7.994 -14.373 -5.152 1.00 86.38 80 SER A N 1
ATOM 562 C CA . SER A 1 80 ? -7.303 -15.673 -5.177 1.00 86.38 80 SER A CA 1
ATOM 563 C C . SER A 1 80 ? -5.804 -15.644 -4.836 1.00 86.38 80 SER A C 1
ATOM 565 O O . SER A 1 80 ? -5.134 -16.646 -5.042 1.00 86.38 80 SER A O 1
ATOM 567 N N . GLY A 1 81 ? -5.238 -14.502 -4.439 1.00 87.75 81 GLY A N 1
ATOM 568 C CA . GLY A 1 81 ? -3.784 -14.340 -4.283 1.00 87.75 81 GLY A CA 1
ATOM 569 C C . GLY A 1 81 ? -3.006 -14.101 -5.586 1.00 87.75 81 GLY A C 1
ATOM 570 O O . GLY A 1 81 ? -1.782 -14.117 -5.611 1.00 87.75 81 GLY A O 1
ATOM 571 N N . LYS A 1 82 ? -3.687 -13.820 -6.709 1.00 92.62 82 LYS A N 1
ATOM 572 C CA . LYS A 1 82 ? -3.049 -13.681 -8.038 1.00 92.62 82 LYS A CA 1
ATOM 573 C C . LYS A 1 82 ? -2.111 -12.477 -8.232 1.00 92.62 82 LYS A C 1
ATOM 575 O O . LYS A 1 82 ? -1.527 -12.333 -9.305 1.00 92.62 82 LYS A O 1
ATOM 580 N N . ARG A 1 83 ? -2.008 -11.568 -7.261 1.00 95.75 83 ARG A N 1
ATOM 581 C CA . ARG A 1 83 ? -1.222 -10.330 -7.394 1.00 95.75 83 ARG A CA 1
ATOM 582 C C . ARG A 1 83 ? 0.226 -10.569 -6.983 1.00 95.75 83 ARG A C 1
ATOM 584 O O . ARG A 1 83 ? 0.465 -11.104 -5.909 1.00 95.75 83 ARG A O 1
ATOM 591 N N . VAL A 1 84 ? 1.179 -10.109 -7.791 1.00 97.38 84 VAL A N 1
ATOM 592 C CA . VAL A 1 84 ? 2.585 -9.996 -7.387 1.00 97.38 84 VAL A CA 1
ATOM 593 C C . VAL A 1 84 ? 2.649 -9.107 -6.150 1.00 97.38 84 VAL A C 1
ATOM 595 O O . VAL A 1 84 ? 2.255 -7.942 -6.214 1.00 97.38 84 VAL A O 1
ATOM 598 N N . LYS A 1 85 ? 3.144 -9.649 -5.037 1.00 97.25 85 LYS A N 1
ATOM 599 C CA . LYS A 1 85 ? 3.289 -8.921 -3.775 1.00 97.25 85 LYS A CA 1
ATOM 600 C C . LYS A 1 85 ? 4.697 -8.348 -3.672 1.00 97.25 85 LYS A C 1
ATOM 602 O O . LYS A 1 85 ? 5.660 -9.103 -3.564 1.00 97.25 85 LYS A O 1
ATOM 607 N N . THR A 1 86 ? 4.831 -7.029 -3.684 1.00 98.12 86 THR A N 1
ATOM 608 C CA . THR A 1 86 ? 6.090 -6.331 -3.401 1.00 98.12 86 THR A CA 1
ATOM 609 C C . THR A 1 86 ? 6.054 -5.700 -2.017 1.00 98.12 86 THR A C 1
ATOM 611 O O . THR A 1 86 ? 5.014 -5.251 -1.545 1.00 98.12 86 THR A O 1
ATOM 614 N N . GLN A 1 87 ? 7.201 -5.647 -1.354 1.00 98.00 87 GLN A N 1
ATOM 615 C CA . GLN A 1 87 ? 7.367 -4.981 -0.065 1.00 98.00 87 GLN A CA 1
ATOM 616 C C . GLN A 1 87 ? 8.466 -3.935 -0.203 1.00 98.00 87 GLN A C 1
ATOM 618 O O . GLN A 1 87 ? 9.597 -4.290 -0.527 1.00 98.00 87 GLN A O 1
ATOM 623 N N . LEU A 1 88 ? 8.137 -2.665 0.035 1.00 98.31 88 LEU A N 1
ATOM 624 C CA . LEU A 1 88 ? 9.110 -1.572 0.077 1.00 98.31 88 LEU A CA 1
ATOM 625 C C . LEU A 1 88 ? 9.607 -1.426 1.511 1.00 98.31 88 LEU A C 1
ATOM 627 O O . LEU A 1 88 ? 8.801 -1.213 2.412 1.00 98.31 88 LEU A O 1
ATOM 631 N N . THR A 1 89 ? 10.912 -1.545 1.734 1.00 96.94 89 THR A N 1
ATOM 632 C CA . THR A 1 89 ? 11.504 -1.667 3.079 1.00 96.94 89 THR A CA 1
ATOM 633 C C . THR A 1 89 ? 12.419 -0.505 3.459 1.00 96.94 89 THR A C 1
ATOM 635 O O . THR A 1 89 ? 13.059 -0.538 4.509 1.00 96.94 89 THR A O 1
ATOM 638 N N . GLY A 1 90 ? 12.520 0.518 2.612 1.00 94.94 90 GLY A N 1
ATOM 639 C CA . GLY A 1 90 ? 13.388 1.666 2.844 1.00 94.94 90 GLY A CA 1
ATOM 640 C C . GLY A 1 90 ? 13.290 2.729 1.747 1.00 94.94 90 GLY A C 1
ATOM 641 O O . GLY A 1 90 ? 12.389 2.664 0.909 1.00 94.94 90 GLY A O 1
ATOM 642 N N . PRO A 1 91 ? 14.189 3.729 1.776 1.00 94.88 91 PRO A N 1
ATOM 643 C CA . PRO A 1 91 ? 14.148 4.862 0.857 1.00 94.88 91 PRO A CA 1
ATOM 644 C C . PRO A 1 91 ? 14.647 4.562 -0.557 1.00 94.88 91 PRO A C 1
ATOM 646 O O . PRO A 1 91 ? 14.311 5.292 -1.486 1.00 94.88 91 PRO A O 1
ATOM 649 N N . THR A 1 92 ? 15.483 3.540 -0.737 1.00 95.88 92 THR A N 1
ATOM 650 C CA . THR A 1 92 ? 16.091 3.267 -2.042 1.00 95.88 92 THR A CA 1
ATOM 651 C C . THR A 1 92 ? 15.058 2.632 -2.976 1.00 95.88 92 THR A C 1
ATOM 653 O O . THR A 1 92 ? 14.410 1.667 -2.564 1.00 95.88 92 THR A O 1
ATOM 656 N N . PRO A 1 93 ? 14.929 3.085 -4.239 1.00 97.75 93 PRO A N 1
ATOM 657 C CA . PRO A 1 93 ? 14.047 2.446 -5.211 1.00 97.75 93 PRO A CA 1
ATOM 658 C C . PRO A 1 93 ? 14.281 0.937 -5.303 1.00 97.75 93 PRO A C 1
ATOM 660 O O . PRO A 1 93 ? 15.424 0.480 -5.311 1.00 97.75 93 PRO A O 1
ATOM 663 N N . MET A 1 94 ? 13.192 0.176 -5.381 1.00 98.38 94 MET A N 1
ATOM 664 C CA . MET A 1 94 ? 13.223 -1.263 -5.615 1.00 98.38 94 MET A CA 1
ATOM 665 C C . MET A 1 94 ? 13.274 -1.518 -7.121 1.00 98.38 94 MET A C 1
ATOM 667 O O . MET A 1 94 ? 12.379 -1.086 -7.843 1.00 98.38 94 MET A O 1
ATOM 671 N N . ASP A 1 95 ? 14.275 -2.260 -7.582 1.00 98.62 95 ASP A N 1
ATOM 672 C CA . ASP A 1 95 ? 14.426 -2.649 -8.985 1.00 98.62 95 ASP A CA 1
ATOM 673 C C . ASP A 1 95 ? 14.181 -4.145 -9.147 1.00 98.62 95 ASP A C 1
ATOM 675 O O . ASP A 1 95 ? 14.858 -4.954 -8.510 1.00 98.62 95 ASP A O 1
ATOM 679 N N . ILE A 1 96 ? 13.258 -4.508 -10.034 1.00 98.38 96 ILE A N 1
ATOM 680 C CA . ILE A 1 96 ? 12.981 -5.884 -10.445 1.00 98.38 96 ILE A CA 1
ATOM 681 C C . ILE A 1 96 ? 13.470 -6.038 -11.882 1.00 98.38 96 ILE A C 1
ATOM 683 O O . ILE A 1 96 ? 12.887 -5.471 -12.805 1.00 98.38 96 ILE A O 1
ATOM 687 N N . MET A 1 97 ? 14.546 -6.799 -12.073 1.00 97.38 97 MET A N 1
ATOM 688 C CA . MET A 1 97 ? 15.070 -7.110 -13.401 1.00 97.38 97 MET A CA 1
ATOM 689 C C . MET A 1 97 ? 14.367 -8.351 -13.947 1.00 97.38 97 MET A C 1
ATOM 691 O O . MET A 1 97 ? 14.403 -9.414 -13.325 1.00 97.38 97 MET A O 1
ATOM 695 N N . LEU A 1 98 ? 13.747 -8.205 -15.112 1.00 97.31 98 LEU A N 1
ATOM 696 C CA . LEU A 1 98 ? 12.914 -9.196 -15.778 1.00 97.31 98 LEU A CA 1
ATOM 697 C C . LEU A 1 98 ? 13.546 -9.594 -17.112 1.00 97.31 98 LEU A C 1
ATOM 699 O O . LEU A 1 98 ? 13.854 -8.721 -17.918 1.00 97.31 98 LEU A O 1
ATOM 703 N N . SER A 1 99 ? 13.745 -10.882 -17.361 1.00 94.44 99 SER A N 1
ATOM 704 C CA . SER A 1 99 ? 14.262 -11.395 -18.625 1.00 94.44 99 SER A CA 1
ATOM 705 C C . SER A 1 99 ? 13.195 -11.407 -19.718 1.00 94.44 99 SER A C 1
ATOM 707 O O . SER A 1 99 ? 11.997 -11.575 -19.461 1.00 94.44 99 SER A O 1
ATOM 709 N N . THR A 1 100 ? 13.648 -11.207 -20.954 1.00 92.88 100 THR A N 1
ATOM 710 C CA . THR A 1 100 ? 12.795 -11.129 -22.141 1.00 92.88 100 THR A CA 1
ATOM 711 C C . THR A 1 100 ? 13.287 -12.052 -23.258 1.00 92.88 100 THR A C 1
ATOM 713 O O . THR A 1 100 ? 14.469 -12.396 -23.341 1.00 92.88 100 THR A O 1
ATOM 716 N N . GLN A 1 101 ? 12.373 -12.426 -24.152 1.00 89.00 101 GLN A N 1
ATOM 717 C CA . GLN A 1 101 ? 12.626 -13.183 -25.379 1.00 89.00 101 GLN A CA 1
ATOM 718 C C . GLN A 1 101 ? 12.157 -12.397 -26.597 1.00 89.00 101 GLN A C 1
ATOM 720 O O . GLN A 1 101 ? 11.275 -11.555 -26.471 1.00 89.00 101 GLN A O 1
ATOM 725 N N . SER A 1 102 ? 12.696 -12.716 -27.779 1.00 84.25 102 SER A N 1
ATOM 726 C CA . SER A 1 102 ? 12.293 -12.037 -29.013 1.00 84.25 102 SER A CA 1
ATOM 727 C C . SER A 1 102 ? 11.044 -12.657 -29.669 1.00 84.25 102 SER A C 1
ATOM 729 O O . SER A 1 102 ? 10.968 -13.882 -29.789 1.00 84.25 102 SER A O 1
ATOM 731 N N . SER A 1 103 ? 10.103 -11.838 -30.156 1.00 80.56 103 SER A N 1
ATOM 732 C CA . SER A 1 103 ? 8.805 -12.284 -30.727 1.00 80.56 103 SER A CA 1
ATOM 733 C C . SER A 1 103 ? 8.294 -11.556 -32.004 1.00 80.56 103 SER A C 1
ATOM 735 O O . SER A 1 103 ? 7.197 -11.847 -32.480 1.00 80.56 103 SER A O 1
ATOM 737 N N . SER A 1 104 ? 9.061 -10.637 -32.614 1.00 78.38 104 SER A N 1
ATOM 738 C CA . SER A 1 104 ? 8.716 -9.894 -33.864 1.00 78.38 104 SER A CA 1
ATOM 739 C C . SER A 1 104 ? 7.563 -8.821 -33.950 1.00 78.38 104 SER A C 1
ATOM 741 O O . SER A 1 104 ? 6.808 -8.859 -34.917 1.00 78.38 104 SER A O 1
ATOM 743 N N . GLY A 1 105 ? 7.440 -7.818 -33.064 1.00 85.44 105 GLY A N 1
ATOM 744 C CA . GLY A 1 105 ? 6.276 -6.951 -32.786 1.00 85.44 105 GLY A CA 1
ATOM 745 C C . GLY A 1 105 ? 6.260 -6.336 -31.361 1.00 85.44 105 GLY A C 1
ATOM 746 O O . GLY A 1 105 ? 7.304 -6.153 -30.752 1.00 85.44 105 GLY A O 1
ATOM 747 N N . ILE A 1 106 ? 5.106 -6.000 -30.789 1.00 91.44 106 ILE A N 1
ATOM 748 C CA . ILE A 1 106 ? 4.977 -5.498 -29.401 1.00 91.44 106 ILE A CA 1
ATOM 749 C C . ILE A 1 106 ? 3.940 -6.363 -28.698 1.00 91.44 106 ILE A C 1
ATOM 751 O O . ILE A 1 106 ? 2.878 -6.586 -29.269 1.00 91.44 106 ILE A O 1
ATOM 755 N N . THR A 1 107 ? 4.249 -6.870 -27.505 1.00 94.62 107 THR A N 1
ATOM 756 C CA . THR A 1 107 ? 3.318 -7.703 -26.731 1.00 94.62 107 THR A CA 1
ATOM 757 C C . THR A 1 107 ? 2.876 -6.972 -25.469 1.00 94.62 107 THR A C 1
ATOM 759 O O . THR A 1 107 ? 3.711 -6.637 -24.630 1.00 94.62 107 THR A O 1
ATOM 762 N N . GLU A 1 108 ? 1.572 -6.762 -25.312 1.00 95.25 108 GLU A N 1
ATOM 763 C CA . GLU A 1 108 ? 0.993 -6.175 -24.101 1.00 95.25 108 GLU A CA 1
ATOM 764 C C . GLU A 1 108 ? 0.911 -7.165 -22.938 1.00 95.25 108 GLU A C 1
ATOM 766 O O . GLU A 1 108 ? 0.558 -8.329 -23.135 1.00 95.25 108 GLU A O 1
ATOM 771 N N . TYR A 1 109 ? 1.168 -6.690 -21.715 1.00 97.19 109 TYR A N 1
ATOM 772 C CA . TYR A 1 109 ? 0.990 -7.436 -20.467 1.00 97.19 109 TYR A CA 1
ATOM 773 C C . TYR A 1 109 ? 0.258 -6.605 -19.420 1.00 97.19 109 TYR A C 1
ATOM 775 O O . TYR A 1 109 ? 0.762 -5.581 -18.960 1.00 97.19 109 TYR A O 1
ATOM 783 N N . TYR A 1 110 ? -0.879 -7.108 -18.941 1.00 97.62 110 TYR A N 1
ATOM 784 C CA . TYR A 1 110 ? -1.527 -6.550 -17.759 1.00 97.62 110 TYR A CA 1
ATOM 785 C C . TYR A 1 110 ? -0.778 -6.948 -16.486 1.00 97.62 110 TYR A C 1
ATOM 787 O O . TYR A 1 110 ? -0.525 -8.126 -16.236 1.00 97.62 110 TYR A O 1
ATOM 795 N N . THR A 1 111 ? -0.482 -5.989 -15.621 1.00 97.62 111 THR A N 1
ATOM 796 C CA . THR A 1 111 ? 0.171 -6.253 -14.338 1.00 97.62 111 THR A CA 1
ATOM 797 C C . THR A 1 111 ? -0.850 -6.355 -13.212 1.00 97.62 111 THR A C 1
ATOM 799 O O . THR A 1 111 ? -1.553 -5.397 -12.901 1.00 97.62 111 THR A O 1
ATOM 802 N N . TYR A 1 112 ? -0.893 -7.515 -12.552 1.00 97.38 112 TYR A N 1
ATOM 803 C CA . TYR A 1 112 ? -1.560 -7.696 -11.265 1.00 97.38 112 TYR A CA 1
ATOM 804 C C . TYR A 1 112 ? -0.557 -7.465 -10.134 1.00 97.38 112 TYR A C 1
ATOM 806 O O . TYR A 1 112 ? 0.080 -8.412 -9.679 1.00 97.38 112 TYR A O 1
ATOM 814 N N . GLY A 1 113 ? -0.410 -6.229 -9.660 1.00 96.81 113 GLY A N 1
ATOM 815 C CA . GLY A 1 113 ? 0.495 -5.889 -8.560 1.00 96.81 113 GLY A CA 1
ATOM 816 C C . GLY A 1 113 ? -0.223 -5.556 -7.250 1.00 96.81 113 GLY A C 1
ATOM 817 O O . GLY A 1 113 ? -1.359 -5.079 -7.240 1.00 96.81 113 GLY A O 1
ATOM 818 N N . LYS A 1 114 ? 0.464 -5.779 -6.130 1.00 96.88 114 LYS A N 1
ATOM 819 C CA . LYS A 1 114 ? 0.169 -5.211 -4.809 1.00 96.88 114 LYS A CA 1
ATOM 820 C C . LYS A 1 114 ? 1.500 -4.837 -4.159 1.00 96.88 114 LYS A C 1
ATOM 822 O O . LYS A 1 114 ? 2.380 -5.685 -4.072 1.00 96.88 114 LYS A O 1
ATOM 827 N N . THR A 1 115 ? 1.642 -3.603 -3.689 1.00 97.75 115 THR A N 1
ATOM 828 C CA . THR A 1 115 ? 2.823 -3.162 -2.938 1.00 97.75 115 THR A CA 1
ATOM 829 C C . THR A 1 115 ? 2.460 -2.806 -1.503 1.00 97.75 115 THR A C 1
ATOM 831 O O . THR A 1 115 ? 1.433 -2.174 -1.270 1.00 97.75 115 THR A O 1
ATOM 834 N N . SER A 1 116 ? 3.308 -3.188 -0.552 1.00 98.00 116 SER A N 1
ATOM 835 C CA . SER A 1 116 ? 3.163 -2.867 0.870 1.00 98.00 116 SER A CA 1
ATOM 836 C C . SER A 1 116 ? 4.220 -1.857 1.311 1.00 98.00 116 SER A C 1
ATOM 838 O O . SER A 1 116 ? 5.397 -1.988 0.956 1.00 98.00 116 SER A O 1
ATOM 840 N N . ASN A 1 117 ? 3.821 -0.877 2.121 1.00 98.19 117 ASN A N 1
ATOM 841 C CA . ASN A 1 117 ? 4.735 0.072 2.746 1.00 98.19 117 ASN A CA 1
ATOM 842 C C . ASN A 1 117 ? 5.258 -0.462 4.092 1.00 98.19 117 ASN A C 1
ATOM 844 O O . ASN A 1 117 ? 4.540 -0.506 5.093 1.00 98.19 117 ASN A O 1
ATOM 848 N N . LEU A 1 118 ? 6.528 -0.864 4.094 1.00 97.25 118 LEU A N 1
ATOM 849 C CA . LEU A 1 118 ? 7.301 -1.318 5.255 1.00 97.25 118 LEU A CA 1
ATOM 850 C C . LEU A 1 118 ? 8.573 -0.468 5.419 1.00 97.25 118 LEU A C 1
ATOM 852 O O . LEU A 1 118 ? 9.581 -0.925 5.960 1.00 97.25 118 LEU A O 1
ATOM 856 N N . THR A 1 119 ? 8.556 0.754 4.883 1.00 96.69 119 THR A N 1
ATOM 857 C CA . THR A 1 119 ? 9.738 1.617 4.794 1.00 96.69 119 THR A CA 1
ATOM 858 C C . THR A 1 119 ? 10.098 2.253 6.134 1.00 96.69 119 THR A C 1
ATOM 860 O O . THR A 1 119 ? 11.250 2.625 6.344 1.00 96.69 119 THR A O 1
ATOM 863 N N . GLY A 1 120 ? 9.135 2.372 7.053 1.00 94.31 120 GLY A N 1
ATOM 864 C CA . GLY A 1 120 ? 9.237 3.149 8.289 1.00 94.31 120 GLY A CA 1
ATOM 865 C C . GLY A 1 120 ? 8.777 4.607 8.158 1.00 94.31 120 GLY A C 1
ATOM 866 O O . GLY A 1 120 ? 8.883 5.364 9.125 1.00 94.31 120 GLY A O 1
ATOM 867 N N . ALA A 1 121 ? 8.271 5.018 6.991 1.00 96.75 121 ALA A N 1
ATOM 868 C CA . ALA A 1 121 ? 7.738 6.354 6.732 1.00 96.75 121 ALA A CA 1
ATOM 869 C C . ALA A 1 121 ? 6.513 6.302 5.805 1.00 96.75 121 ALA A C 1
ATOM 871 O O . ALA A 1 121 ? 6.320 5.350 5.052 1.00 96.75 121 ALA A O 1
ATOM 872 N N . ARG A 1 122 ? 5.674 7.341 5.822 1.00 96.88 122 ARG A N 1
ATOM 873 C CA . ARG A 1 122 ? 4.549 7.437 4.881 1.00 96.88 122 ARG A CA 1
ATOM 874 C C . ARG A 1 122 ? 5.045 7.747 3.474 1.00 96.88 122 ARG A C 1
ATOM 876 O O . ARG A 1 122 ? 5.824 8.678 3.289 1.00 96.88 122 ARG A O 1
ATOM 883 N N . ILE A 1 123 ? 4.527 7.027 2.486 1.00 98.06 123 ILE A N 1
ATOM 884 C CA . ILE A 1 123 ? 4.805 7.276 1.069 1.00 98.06 123 ILE A CA 1
ATOM 885 C C . ILE A 1 123 ? 3.740 8.246 0.545 1.00 98.06 123 ILE A C 1
ATOM 887 O O . ILE A 1 123 ? 2.552 7.919 0.502 1.00 98.06 123 ILE A O 1
ATOM 891 N N . ILE A 1 124 ? 4.149 9.460 0.169 1.00 97.06 124 ILE A N 1
ATOM 892 C CA . ILE A 1 124 ? 3.231 10.519 -0.300 1.00 97.06 124 ILE A CA 1
ATOM 893 C C . ILE A 1 124 ? 2.961 10.439 -1.807 1.00 97.06 124 ILE A C 1
ATOM 895 O O . ILE A 1 124 ? 1.969 10.970 -2.304 1.00 97.06 124 ILE A O 1
ATOM 899 N N . ALA A 1 125 ? 3.862 9.782 -2.528 1.00 96.81 125 ALA A N 1
ATOM 900 C CA . ALA A 1 125 ? 3.800 9.515 -3.954 1.00 96.81 125 ALA A CA 1
ATOM 901 C C . ALA A 1 125 ? 4.771 8.372 -4.264 1.00 96.81 125 ALA A C 1
ATOM 903 O O . ALA A 1 125 ? 5.651 8.071 -3.464 1.00 96.81 125 ALA A O 1
ATOM 904 N N . PHE A 1 126 ? 4.661 7.748 -5.424 1.00 94.25 126 PHE A N 1
ATOM 905 C CA . PHE A 1 126 ? 5.724 6.881 -5.926 1.00 94.25 126 PHE A CA 1
ATOM 906 C C . PHE A 1 126 ? 5.708 6.864 -7.447 1.00 94.25 126 PHE A C 1
ATOM 908 O O . PHE A 1 126 ? 4.751 7.302 -8.088 1.00 94.25 126 PHE A O 1
ATOM 915 N N . LYS A 1 127 ? 6.801 6.370 -8.020 1.00 97.06 127 LYS A N 1
ATOM 916 C CA . LYS A 1 127 ? 6.958 6.202 -9.461 1.00 97.06 127 LYS A CA 1
ATOM 917 C C . LYS A 1 127 ? 7.147 4.739 -9.790 1.00 97.06 127 LYS A C 1
ATOM 919 O O . LYS A 1 127 ? 7.951 4.071 -9.143 1.00 97.06 127 LYS A O 1
ATOM 924 N N . VAL A 1 128 ? 6.454 4.270 -10.820 1.00 98.50 128 VAL A N 1
ATOM 925 C CA . VAL A 1 128 ? 6.807 3.018 -11.495 1.00 98.50 128 VAL A CA 1
ATOM 926 C C . VAL A 1 128 ? 7.520 3.394 -12.785 1.00 98.50 128 VAL A C 1
ATOM 928 O O . VAL A 1 128 ? 6.985 4.180 -13.561 1.00 98.50 128 VAL A O 1
ATOM 931 N N . GLN A 1 129 ? 8.733 2.898 -12.999 1.00 98.56 129 GLN A N 1
ATOM 932 C CA . GLN A 1 129 ? 9.557 3.246 -14.158 1.00 98.56 129 GLN A CA 1
ATOM 933 C C . GLN A 1 129 ? 10.001 1.991 -14.902 1.00 98.56 129 GLN A C 1
ATOM 935 O O . GLN A 1 129 ? 10.283 0.965 -14.282 1.00 98.56 129 GLN A O 1
ATOM 940 N N . LEU A 1 130 ? 10.111 2.108 -16.223 1.00 98.38 130 LEU A N 1
ATOM 941 C CA . LEU A 1 130 ? 10.621 1.066 -17.106 1.00 98.38 130 LEU A CA 1
ATOM 942 C C . LEU A 1 130 ? 11.944 1.524 -17.725 1.00 98.38 130 LEU A C 1
ATOM 944 O O . LEU A 1 130 ? 12.073 2.643 -18.233 1.00 98.38 130 LEU A O 1
ATOM 948 N N . GLY A 1 131 ? 12.946 0.655 -17.669 1.00 97.06 131 GLY A N 1
ATOM 949 C CA . GLY A 1 131 ? 14.274 0.935 -18.199 1.00 97.06 131 GLY A CA 1
ATOM 950 C C . GLY A 1 131 ? 15.156 -0.303 -18.255 1.00 97.06 131 GLY A C 1
ATOM 951 O O . GLY A 1 131 ? 14.674 -1.431 -18.217 1.00 97.06 131 GLY A O 1
ATOM 952 N N . THR A 1 132 ? 16.464 -0.084 -18.306 1.00 95.38 132 THR A N 1
ATOM 953 C CA . THR A 1 132 ? 17.492 -1.131 -18.205 1.00 95.38 132 THR A CA 1
ATOM 954 C C . THR A 1 132 ? 18.499 -0.789 -17.111 1.00 95.38 132 THR A C 1
ATOM 956 O O . THR A 1 132 ? 18.615 0.368 -16.702 1.00 95.38 132 THR A O 1
ATOM 959 N N . GLY A 1 133 ? 19.241 -1.788 -16.626 1.00 94.38 133 GLY A N 1
ATOM 960 C CA . GLY A 1 133 ? 20.182 -1.613 -15.514 1.00 94.38 133 GLY A CA 1
ATOM 961 C C . GLY A 1 133 ? 19.481 -1.449 -14.161 1.00 94.38 133 GLY A C 1
ATOM 962 O O . GLY A 1 133 ? 18.260 -1.518 -14.070 1.00 94.38 133 GLY A O 1
ATOM 963 N N . SER A 1 134 ? 20.243 -1.261 -13.087 1.00 96.31 134 SER A N 1
ATOM 964 C CA . SER A 1 134 ? 19.704 -1.136 -11.726 1.00 96.31 134 SER A CA 1
ATOM 965 C C . SER A 1 134 ? 20.524 -0.171 -10.868 1.00 96.31 134 SER A C 1
ATOM 967 O O . SER A 1 134 ? 21.637 0.223 -11.237 1.00 96.31 134 SER A O 1
ATOM 969 N N . GLY A 1 135 ? 19.960 0.250 -9.734 1.00 95.69 135 GLY A N 1
ATOM 970 C CA . GLY A 1 135 ? 20.541 1.249 -8.838 1.00 95.69 135 GLY A CA 1
ATOM 971 C C . GLY A 1 135 ? 20.921 2.530 -9.586 1.00 95.69 135 GLY A C 1
ATOM 972 O O . GLY A 1 135 ? 20.152 3.042 -10.402 1.00 95.69 135 GLY A O 1
ATOM 973 N N . GLU A 1 136 ? 22.139 3.014 -9.362 1.00 96.12 136 GLU A N 1
ATOM 974 C CA . GLU A 1 136 ? 22.693 4.197 -10.043 1.00 96.12 136 GLU A CA 1
ATOM 975 C C . GLU A 1 136 ? 22.918 3.998 -11.553 1.00 96.12 136 GLU A C 1
ATOM 977 O O . GLU A 1 136 ? 23.106 4.965 -12.283 1.00 96.12 136 GLU A O 1
ATOM 982 N N . SER A 1 137 ? 22.931 2.751 -12.039 1.00 96.00 137 SER A N 1
ATOM 983 C CA . SER A 1 137 ? 23.110 2.435 -13.467 1.00 96.00 137 SER A CA 1
ATOM 984 C C . SER A 1 137 ? 21.789 2.308 -14.229 1.00 96.00 137 SER A C 1
ATOM 986 O O . SER A 1 137 ? 21.803 1.999 -15.420 1.00 96.00 137 SER A O 1
ATOM 988 N N . PHE A 1 138 ? 20.651 2.513 -13.563 1.00 97.19 138 PHE A N 1
ATOM 989 C CA . PHE A 1 138 ? 19.351 2.481 -14.220 1.00 97.19 138 PHE A CA 1
ATOM 990 C C . PHE A 1 138 ? 19.232 3.587 -15.267 1.00 97.19 138 PHE A C 1
ATOM 992 O O . PHE A 1 138 ? 19.471 4.762 -14.990 1.00 97.19 138 PHE A O 1
ATOM 999 N N . THR A 1 139 ? 18.813 3.195 -16.464 1.00 96.25 139 THR A N 1
ATOM 1000 C CA . THR A 1 139 ? 18.579 4.086 -17.597 1.00 96.25 139 THR A CA 1
ATOM 1001 C C . THR A 1 139 ? 17.143 3.883 -18.086 1.00 96.25 139 THR A C 1
ATOM 1003 O O . THR A 1 139 ? 16.833 2.779 -18.544 1.00 96.25 139 THR A O 1
ATOM 1006 N N . PRO A 1 140 ? 16.260 4.899 -17.992 1.00 97.06 140 PRO A N 1
ATOM 1007 C CA . PRO A 1 140 ? 14.907 4.825 -18.543 1.00 97.06 140 PRO A CA 1
ATOM 1008 C C . PRO A 1 140 ? 14.915 4.526 -20.044 1.00 97.06 140 PRO A C 1
ATOM 1010 O O . PRO A 1 140 ? 15.837 4.940 -20.750 1.00 97.06 140 PRO A O 1
ATOM 1013 N N . PHE A 1 141 ? 13.872 3.861 -20.543 1.00 96.31 141 PHE A N 1
ATOM 1014 C CA . PHE A 1 141 ? 13.726 3.642 -21.984 1.00 96.31 141 PHE A CA 1
ATOM 1015 C C . PHE A 1 141 ? 13.519 4.943 -22.765 1.00 96.31 141 PHE A C 1
ATOM 1017 O O . PHE A 1 141 ? 12.887 5.882 -22.273 1.00 96.31 141 PHE A O 1
ATOM 1024 N N . ASP A 1 142 ? 14.012 4.969 -24.006 1.00 94.44 142 ASP A N 1
ATOM 1025 C CA . ASP A 1 142 ? 13.684 6.012 -24.977 1.00 94.44 142 ASP A CA 1
ATOM 1026 C C . ASP A 1 142 ? 12.256 5.798 -25.494 1.00 94.44 142 ASP A C 1
ATOM 1028 O O . ASP A 1 142 ? 11.951 4.800 -26.145 1.00 94.44 142 ASP A O 1
ATOM 1032 N N . THR A 1 143 ? 11.366 6.741 -25.196 1.00 95.38 143 THR A N 1
ATOM 1033 C CA . THR A 1 143 ? 9.950 6.665 -25.577 1.00 95.38 143 THR A CA 1
ATOM 1034 C C . THR A 1 143 ? 9.722 6.923 -27.067 1.00 95.38 143 THR A C 1
ATOM 1036 O O . THR A 1 143 ? 8.631 6.662 -27.570 1.00 95.38 143 THR A O 1
ATOM 1039 N N . ALA A 1 144 ? 10.732 7.424 -27.788 1.00 95.12 144 ALA A N 1
ATOM 1040 C CA . ALA A 1 144 ? 10.660 7.644 -29.228 1.00 95.12 144 ALA A CA 1
ATOM 1041 C C . ALA A 1 144 ? 10.885 6.364 -30.052 1.00 95.12 144 ALA A C 1
ATOM 1043 O O . ALA A 1 144 ? 10.620 6.380 -31.257 1.00 95.12 144 ALA A O 1
ATOM 1044 N N . ASP A 1 145 ? 11.349 5.276 -29.427 1.00 91.75 145 ASP A N 1
ATOM 1045 C CA . ASP A 1 145 ? 11.649 4.010 -30.100 1.00 91.75 145 ASP A CA 1
ATOM 1046 C C . ASP A 1 145 ? 10.936 2.810 -29.438 1.00 91.75 145 ASP A C 1
ATOM 1048 O O . ASP A 1 145 ? 11.572 1.933 -28.844 1.00 91.75 145 ASP A O 1
ATOM 1052 N N . PRO A 1 146 ? 9.590 2.744 -29.527 1.00 91.19 146 PRO A N 1
ATOM 1053 C CA . PRO A 1 146 ? 8.782 1.719 -28.855 1.00 91.19 146 PRO A CA 1
ATOM 1054 C C . PRO A 1 146 ? 9.093 0.291 -29.321 1.00 91.19 146 PRO A C 1
ATOM 1056 O O . PRO A 1 146 ? 8.771 -0.670 -28.631 1.00 91.19 146 PRO A O 1
ATOM 1059 N N . GLN A 1 147 ? 9.747 0.128 -30.476 1.00 89.69 147 GLN A N 1
ATOM 1060 C CA . GLN A 1 147 ? 10.145 -1.187 -30.979 1.00 89.69 147 GLN A CA 1
ATOM 1061 C C . GLN A 1 147 ? 11.250 -1.837 -30.143 1.00 89.69 147 GLN A C 1
ATOM 1063 O O . GLN A 1 147 ? 11.374 -3.056 -30.207 1.00 89.69 147 GLN A O 1
ATOM 1068 N N . TYR A 1 148 ? 12.016 -1.066 -29.362 1.00 90.25 148 TYR A N 1
ATOM 1069 C CA . TYR A 1 148 ? 13.107 -1.579 -28.519 1.00 90.25 148 TYR A CA 1
ATOM 1070 C C . TYR A 1 148 ? 12.994 -1.136 -27.056 1.00 90.25 148 TYR A C 1
ATOM 1072 O O . TYR A 1 148 ? 13.994 -1.070 -26.333 1.00 90.25 148 TYR A O 1
ATOM 1080 N N . ALA A 1 149 ? 11.777 -0.827 -26.615 1.00 93.88 149 ALA A N 1
ATOM 1081 C CA . ALA A 1 149 ? 11.481 -0.360 -25.271 1.00 93.88 149 ALA A CA 1
ATOM 1082 C C . ALA A 1 149 ? 10.364 -1.187 -24.630 1.00 93.88 149 ALA A C 1
ATOM 1084 O O . ALA A 1 149 ? 9.522 -1.757 -25.319 1.00 93.88 149 ALA A O 1
ATOM 1085 N N . ALA A 1 150 ? 10.348 -1.208 -23.297 1.00 95.62 150 ALA A N 1
ATOM 1086 C CA . ALA A 1 150 ? 9.133 -1.494 -22.547 1.00 95.62 150 ALA A CA 1
ATOM 1087 C C . ALA A 1 150 ? 8.508 -0.163 -22.122 1.00 95.62 150 ALA A C 1
ATOM 1089 O O . ALA A 1 150 ? 9.175 0.643 -21.466 1.00 95.62 150 ALA A O 1
ATOM 1090 N N . LEU A 1 151 ? 7.255 0.070 -22.498 1.00 97.50 151 LEU A N 1
ATOM 1091 C CA . LEU A 1 151 ? 6.510 1.292 -22.194 1.00 97.50 151 LEU A CA 1
ATOM 1092 C C . LEU A 1 151 ? 5.181 0.937 -21.522 1.00 97.50 151 LEU A C 1
ATOM 1094 O O . LEU A 1 151 ? 4.724 -0.191 -21.595 1.00 97.50 151 LEU A O 1
ATOM 1098 N N . PHE A 1 152 ? 4.574 1.879 -20.821 1.00 97.88 152 PHE A N 1
ATOM 1099 C CA . PHE A 1 152 ? 3.221 1.780 -20.307 1.00 97.88 152 PHE A CA 1
ATOM 1100 C C . PHE A 1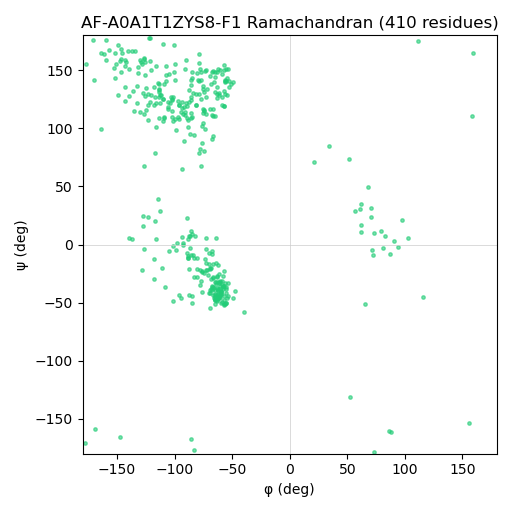 152 ? 2.247 2.178 -21.403 1.00 97.88 152 PHE A C 1
ATOM 1102 O O . PHE A 1 152 ? 2.383 3.270 -21.966 1.00 97.88 152 PHE A O 1
ATOM 1109 N N . ASP A 1 153 ? 1.242 1.340 -21.621 1.00 95.19 153 ASP A N 1
ATOM 1110 C CA . ASP A 1 153 ? 0.168 1.607 -22.572 1.00 95.19 153 ASP A CA 1
ATOM 1111 C C . ASP A 1 153 ? -0.531 2.942 -22.215 1.00 95.19 153 ASP A C 1
ATOM 1113 O O . ASP A 1 153 ? -1.036 3.099 -21.091 1.00 95.19 153 ASP A O 1
ATOM 1117 N N . PRO A 1 154 ? -0.523 3.944 -23.115 1.00 92.19 154 PRO A N 1
ATOM 1118 C CA . PRO A 1 154 ? -1.168 5.232 -22.882 1.00 92.19 154 PRO A CA 1
ATOM 1119 C C . PRO A 1 154 ? -2.700 5.168 -22.931 1.00 92.19 154 PRO A C 1
ATOM 1121 O O . PRO A 1 154 ? -3.348 6.061 -22.379 1.00 92.19 154 PRO A O 1
ATOM 1124 N N . ASP A 1 155 ? -3.272 4.156 -23.583 1.00 91.38 155 ASP A N 1
ATOM 1125 C CA . ASP A 1 155 ? -4.711 3.976 -23.727 1.00 91.38 155 ASP A CA 1
ATOM 1126 C C . ASP A 1 155 ? -5.311 3.283 -22.496 1.00 91.38 155 ASP A C 1
ATOM 1128 O O . ASP A 1 155 ? -6.468 3.547 -22.145 1.00 91.38 155 ASP A O 1
ATOM 1132 N N . TYR A 1 156 ? -4.534 2.463 -21.779 1.00 94.62 156 TYR A N 1
ATOM 1133 C CA . TYR A 1 156 ? -4.979 1.835 -20.538 1.00 94.62 156 TYR A CA 1
ATOM 1134 C C . TYR A 1 156 ? -5.078 2.819 -19.360 1.00 94.62 156 TYR A C 1
ATOM 1136 O O . TYR A 1 156 ? -4.120 3.479 -18.942 1.00 94.62 156 TYR A O 1
ATOM 1144 N N . ASN A 1 157 ? -6.245 2.834 -18.717 1.00 94.00 157 ASN A N 1
ATOM 1145 C CA . ASN A 1 157 ? -6.481 3.567 -17.483 1.00 94.00 157 ASN A CA 1
ATOM 1146 C C . ASN A 1 157 ? -5.858 2.823 -16.292 1.00 94.00 157 ASN A C 1
ATOM 1148 O O . ASN A 1 157 ? -6.502 2.004 -15.629 1.00 94.00 157 ASN A O 1
ATOM 1152 N N . SER A 1 158 ? -4.581 3.110 -16.040 1.00 95.88 158 SER A N 1
ATOM 1153 C CA . SER A 1 158 ? -3.841 2.593 -14.886 1.00 95.88 158 SER A CA 1
ATOM 1154 C C . SER A 1 158 ? -4.546 2.945 -13.571 1.00 95.88 158 SER A C 1
ATOM 1156 O O . SER A 1 158 ? -5.060 4.050 -13.411 1.00 95.88 158 SER A O 1
ATOM 1158 N N . LYS A 1 159 ? -4.561 2.014 -12.610 1.00 95.06 159 LYS A N 1
ATOM 1159 C CA . LYS A 1 159 ? -5.258 2.170 -11.322 1.00 95.06 159 LYS A CA 1
ATOM 1160 C C . LYS A 1 159 ? -4.406 1.724 -10.154 1.00 95.06 159 LYS A C 1
ATOM 1162 O O . LYS A 1 159 ? -4.123 0.527 -10.022 1.00 95.06 159 LYS A O 1
ATOM 1167 N N . PHE A 1 160 ? -4.053 2.680 -9.297 1.00 96.81 160 PHE A N 1
ATOM 1168 C CA . PHE A 1 160 ? -3.384 2.432 -8.025 1.00 96.81 160 PHE A CA 1
ATOM 1169 C C . PHE A 1 160 ? -4.327 2.808 -6.885 1.00 96.81 160 PHE A C 1
ATOM 1171 O O . PHE A 1 160 ? -4.614 3.987 -6.676 1.00 96.81 160 PHE A O 1
ATOM 1178 N N . ASN A 1 161 ? -4.827 1.806 -6.171 1.00 95.31 161 ASN A N 1
ATOM 1179 C CA . ASN A 1 161 ? -5.871 1.971 -5.163 1.00 95.31 161 ASN A CA 1
ATOM 1180 C C . ASN A 1 161 ? -5.603 1.112 -3.934 1.00 95.31 161 ASN A C 1
ATOM 1182 O O . ASN A 1 161 ? -4.983 0.051 -4.046 1.00 95.31 161 ASN A O 1
ATOM 1186 N N . LEU A 1 162 ? -6.066 1.554 -2.762 1.00 94.88 162 LEU A N 1
ATOM 1187 C CA . LEU A 1 162 ? -6.061 0.685 -1.585 1.00 94.88 162 LEU A CA 1
ATOM 1188 C C . LEU A 1 162 ? -6.899 -0.567 -1.891 1.00 94.88 162 LEU A C 1
ATOM 1190 O O . LEU A 1 162 ? -7.847 -0.470 -2.679 1.00 94.88 162 LEU A O 1
ATOM 1194 N N . PRO A 1 163 ? -6.545 -1.740 -1.337 1.00 89.94 163 PRO A N 1
ATOM 1195 C CA . PRO A 1 163 ? -7.334 -2.948 -1.508 1.00 89.94 163 PRO A CA 1
ATOM 1196 C C . PRO A 1 163 ? -8.818 -2.725 -1.218 1.00 89.94 163 PRO A C 1
ATOM 1198 O O . PRO A 1 163 ? -9.185 -2.024 -0.270 1.00 89.94 163 PRO A O 1
ATOM 1201 N N . ASP A 1 164 ? -9.654 -3.351 -2.046 1.00 82.94 164 ASP A N 1
ATOM 1202 C CA . ASP A 1 164 ? -11.084 -3.478 -1.780 1.00 82.94 164 ASP A CA 1
ATOM 1203 C C . ASP A 1 164 ? -11.261 -4.135 -0.396 1.00 82.94 164 ASP A C 1
ATOM 1205 O O . ASP A 1 164 ? -10.395 -4.885 0.051 1.00 82.94 164 ASP A O 1
ATOM 1209 N N . GLY A 1 165 ? -12.352 -3.849 0.311 1.00 88.12 165 GLY A N 1
ATOM 1210 C CA . GLY A 1 165 ? -12.524 -4.247 1.713 1.00 88.12 165 GLY A CA 1
ATOM 1211 C C . GLY A 1 165 ? -12.606 -3.061 2.655 1.00 88.12 165 GLY A C 1
ATOM 1212 O O . GLY A 1 165 ? -13.495 -3.005 3.505 1.00 88.12 165 GLY A O 1
ATOM 1213 N N . LEU A 1 166 ? -11.709 -2.091 2.481 1.00 92.62 166 LEU A N 1
ATOM 1214 C CA . LEU A 1 166 ? -11.633 -0.910 3.339 1.00 92.62 166 LEU A CA 1
ATOM 1215 C C . LEU A 1 166 ? -12.378 0.295 2.762 1.00 92.62 166 LEU A C 1
ATOM 1217 O O . LEU A 1 166 ? -13.087 0.979 3.497 1.00 92.62 166 LEU A O 1
ATOM 1221 N N . PHE A 1 167 ? -12.224 0.531 1.460 1.00 93.31 167 PHE A N 1
ATOM 1222 C CA . PHE A 1 167 ? -12.757 1.684 0.735 1.00 93.31 167 PHE A CA 1
ATOM 1223 C C . PHE A 1 167 ? -13.355 1.206 -0.587 1.00 93.31 167 PHE A C 1
ATOM 1225 O O . PHE A 1 167 ? -12.690 0.474 -1.320 1.00 93.31 167 PHE A O 1
ATOM 1232 N N . GLY A 1 168 ? -14.572 1.636 -0.911 1.00 90.12 168 GLY A N 1
ATOM 1233 C CA . GLY A 1 168 ? -15.231 1.300 -2.177 1.00 90.12 168 GLY A CA 1
ATOM 1234 C C . GLY A 1 168 ? -16.437 0.371 -2.052 1.00 90.12 168 GLY A C 1
ATOM 1235 O O . GLY A 1 168 ? -16.779 -0.134 -0.979 1.00 90.12 168 GLY A O 1
ATOM 1236 N N . ASP A 1 169 ? -17.089 0.150 -3.192 1.00 77.69 169 ASP A N 1
ATOM 1237 C CA . ASP A 1 169 ? -18.201 -0.786 -3.347 1.00 77.69 169 ASP A CA 1
ATOM 1238 C C . ASP A 1 169 ? -17.648 -2.213 -3.449 1.00 77.69 169 ASP A C 1
ATOM 1240 O O . ASP A 1 169 ? -17.470 -2.782 -4.525 1.00 77.69 169 ASP A O 1
ATOM 1244 N N . GLY A 1 170 ? -17.298 -2.775 -2.301 1.00 64.62 170 GLY A N 1
ATOM 1245 C CA . GLY A 1 170 ? -16.699 -4.096 -2.216 1.00 64.62 170 GLY A CA 1
ATOM 1246 C C . GLY A 1 170 ? -15.955 -4.231 -0.905 1.00 64.62 170 GLY A C 1
ATOM 1247 O O . GLY A 1 170 ? -14.934 -3.585 -0.697 1.00 64.62 170 GLY A O 1
ATOM 1248 N N . GLY A 1 171 ? -16.482 -5.059 -0.011 1.00 61.09 171 GLY A N 1
ATOM 1249 C CA . GLY A 1 171 ? -15.836 -5.370 1.251 1.00 61.09 171 GLY A CA 1
ATOM 1250 C C . GLY A 1 171 ? -16.600 -6.396 2.066 1.00 61.09 171 GLY A C 1
ATOM 1251 O O . GLY A 1 171 ? -17.791 -6.592 1.827 1.00 61.09 171 GLY A O 1
ATOM 1252 N N . GLN A 1 172 ? -15.845 -7.081 2.937 1.00 58.19 172 GLN A N 1
ATOM 1253 C CA . GLN A 1 172 ? -16.223 -8.210 3.800 1.00 58.19 172 GLN A CA 1
ATOM 1254 C C . GLN A 1 172 ? -17.251 -9.142 3.185 1.00 58.19 172 GLN A C 1
ATOM 1256 O O . GLN A 1 172 ? -18.430 -8.948 3.426 1.00 58.19 172 GLN A O 1
ATOM 1261 N N . GLU A 1 173 ? -16.790 -10.105 2.380 1.00 63.66 173 GLU A N 1
ATOM 1262 C CA . GLU A 1 173 ? -17.552 -11.269 1.898 1.00 63.66 173 GLU A CA 1
ATOM 1263 C C . GLU A 1 173 ? -19.073 -11.086 1.947 1.00 63.66 173 GLU A C 1
ATOM 1265 O O . GLU A 1 173 ? -19.752 -11.672 2.785 1.00 63.66 173 GLU A O 1
ATOM 1270 N N . GLU A 1 174 ? -19.581 -10.220 1.056 1.00 73.12 174 GLU A N 1
ATOM 1271 C CA . GLU A 1 174 ? -21.003 -9.867 0.856 1.00 73.12 174 GLU A CA 1
ATOM 1272 C C . GLU A 1 174 ? -21.555 -8.624 1.586 1.00 73.12 174 GLU A C 1
ATOM 1274 O O . GLU A 1 174 ? -22.693 -8.234 1.318 1.00 73.12 174 GLU A O 1
ATOM 1279 N N . ALA A 1 175 ? -20.775 -7.914 2.408 1.00 77.69 175 ALA A N 1
ATOM 1280 C CA . ALA A 1 175 ? -21.242 -6.720 3.125 1.00 77.69 175 ALA A CA 1
ATOM 1281 C C . ALA A 1 175 ? -21.680 -5.586 2.185 1.00 77.69 175 ALA A C 1
ATOM 1283 O O . ALA A 1 175 ? -22.518 -4.761 2.558 1.00 77.69 175 ALA A O 1
ATOM 1284 N N . GLY A 1 176 ? -21.136 -5.558 0.964 1.00 84.94 176 GLY A N 1
ATOM 1285 C CA . GLY A 1 176 ? -21.540 -4.639 -0.103 1.00 84.94 176 GLY A CA 1
ATOM 1286 C C . GLY A 1 176 ? -21.090 -3.191 0.107 1.00 84.94 176 GLY A C 1
ATOM 1287 O O . GLY A 1 176 ? -21.542 -2.311 -0.618 1.00 84.94 176 GLY A O 1
ATOM 1288 N N . ILE A 1 177 ? -20.224 -2.944 1.091 1.00 90.31 177 ILE A N 1
ATOM 1289 C CA . ILE A 1 177 ? -19.662 -1.635 1.428 1.00 90.31 177 ILE A CA 1
ATOM 1290 C C . ILE A 1 177 ? -18.280 -1.822 2.067 1.00 90.31 177 ILE A C 1
ATOM 1292 O O . ILE A 1 177 ? -18.068 -2.783 2.809 1.00 90.31 177 ILE A O 1
ATOM 1296 N N . GLY A 1 178 ? -17.340 -0.920 1.780 1.00 92.88 178 GLY A N 1
ATOM 1297 C CA . GLY A 1 178 ? -16.038 -0.893 2.439 1.00 92.88 178 GLY A CA 1
ATOM 1298 C C . GLY A 1 178 ? -16.144 -0.538 3.924 1.00 92.88 178 GLY A C 1
ATOM 1299 O O . GLY A 1 178 ? -17.032 0.207 4.349 1.00 92.88 178 GLY A O 1
ATOM 1300 N N . PHE A 1 179 ? -15.222 -1.071 4.727 1.00 94.81 179 PHE A N 1
ATOM 1301 C CA . PHE A 1 179 ? -15.203 -0.906 6.181 1.00 94.81 179 PHE A CA 1
ATOM 1302 C C . PHE A 1 179 ? -15.205 0.563 6.631 1.00 94.81 179 PHE A C 1
ATOM 1304 O O . PHE A 1 179 ? -15.849 0.896 7.622 1.00 94.81 179 PHE A O 1
ATOM 1311 N N . PHE A 1 180 ? -14.517 1.450 5.913 1.00 94.94 180 PHE A N 1
ATOM 1312 C CA . PHE A 1 180 ? -14.508 2.882 6.205 1.00 94.94 180 PHE A CA 1
ATOM 1313 C C . PHE A 1 180 ? -15.549 3.639 5.383 1.00 94.94 180 PHE A C 1
ATOM 1315 O O . PHE A 1 180 ? -16.298 4.438 5.946 1.00 94.94 180 PHE A O 1
ATOM 1322 N N . ASP A 1 181 ? -15.636 3.383 4.076 1.00 92.75 181 ASP A N 1
ATOM 1323 C CA . ASP A 1 181 ? -16.661 3.971 3.212 1.00 92.75 181 ASP A CA 1
ATOM 1324 C C . ASP A 1 181 ? -16.897 3.189 1.908 1.00 92.75 181 ASP A C 1
ATOM 1326 O O . ASP A 1 181 ? -16.222 2.209 1.597 1.00 92.75 181 ASP A O 1
ATOM 1330 N N . SER A 1 182 ? -17.882 3.643 1.131 1.00 91.81 182 SER A N 1
ATOM 1331 C CA . SER A 1 182 ? -18.267 3.068 -0.162 1.00 91.81 182 SER A CA 1
ATOM 1332 C C . SER A 1 182 ? -17.502 3.638 -1.361 1.00 91.81 182 SER A C 1
ATOM 1334 O O . SER A 1 182 ? -17.817 3.311 -2.499 1.00 91.81 182 SER A O 1
ATOM 1336 N N . THR A 1 183 ? -16.513 4.516 -1.168 1.00 93.44 183 THR A N 1
ATOM 1337 C CA . THR A 1 183 ? -15.803 5.160 -2.288 1.00 93.44 183 THR A CA 1
ATOM 1338 C C . THR A 1 183 ? -14.362 4.683 -2.345 1.00 93.44 183 THR A C 1
ATOM 1340 O O . THR A 1 183 ? -13.650 4.774 -1.358 1.00 93.44 183 THR A O 1
ATOM 1343 N N . SER A 1 184 ? -13.887 4.216 -3.499 1.00 93.06 184 SER A N 1
ATOM 1344 C CA . SER A 1 184 ? -12.501 3.753 -3.631 1.00 93.06 184 SER A CA 1
ATOM 1345 C C . SER A 1 184 ? -11.490 4.832 -3.224 1.00 93.06 184 SER A C 1
ATOM 1347 O O . SER A 1 184 ? -11.668 6.016 -3.519 1.00 93.06 184 SER A O 1
ATOM 1349 N N . ALA A 1 185 ? -10.409 4.419 -2.560 1.00 95.94 185 ALA A N 1
ATOM 1350 C CA . ALA A 1 185 ? -9.267 5.277 -2.260 1.00 95.94 185 ALA A CA 1
ATOM 1351 C C . ALA A 1 185 ? -8.171 5.071 -3.306 1.00 95.94 185 ALA A C 1
ATOM 1353 O O . ALA A 1 185 ? -7.535 4.016 -3.343 1.00 95.94 185 ALA A O 1
ATOM 1354 N N . GLU A 1 186 ? -7.957 6.074 -4.158 1.00 96.00 186 GLU A N 1
ATOM 1355 C CA . GLU A 1 186 ? -7.146 5.942 -5.374 1.00 96.00 186 GLU A CA 1
ATOM 1356 C C . GLU A 1 186 ? -6.130 7.080 -5.517 1.00 96.00 186 GLU A C 1
ATOM 1358 O O . GLU A 1 186 ? -6.378 8.219 -5.108 1.00 96.00 186 GLU A O 1
ATOM 1363 N N . MET A 1 187 ? -4.974 6.768 -6.107 1.00 97.31 187 MET A N 1
ATOM 1364 C CA . MET A 1 187 ? -3.982 7.759 -6.517 1.00 97.31 187 MET A CA 1
ATOM 1365 C C . MET A 1 187 ? -4.291 8.324 -7.902 1.00 97.31 187 MET A C 1
ATOM 1367 O O . MET A 1 187 ? -4.765 7.630 -8.798 1.00 97.31 187 MET A O 1
ATOM 1371 N N . THR A 1 188 ? -3.924 9.585 -8.102 1.00 97.00 188 THR A N 1
ATOM 1372 C CA . THR A 1 188 ? -3.860 10.210 -9.425 1.00 97.00 188 THR A CA 1
ATOM 1373 C C . THR A 1 188 ? -2.602 9.748 -10.154 1.00 97.00 188 THR A C 1
ATOM 1375 O O . THR A 1 188 ? -1.496 9.928 -9.640 1.00 97.00 188 THR A O 1
ATOM 1378 N N . ILE A 1 189 ? -2.764 9.198 -11.359 1.00 97.25 189 ILE A N 1
ATOM 1379 C CA . ILE A 1 189 ? -1.663 8.670 -12.171 1.00 97.25 189 ILE A CA 1
ATOM 1380 C C . ILE A 1 189 ? -1.464 9.537 -13.413 1.00 97.25 189 ILE A C 1
ATOM 1382 O O . ILE A 1 189 ? -2.404 9.785 -14.166 1.00 97.25 189 ILE A O 1
ATOM 1386 N N . ALA A 1 190 ? -0.224 9.966 -13.642 1.00 97.62 190 ALA A N 1
ATOM 1387 C CA . ALA A 1 190 ? 0.214 10.519 -14.917 1.00 97.62 190 ALA A CA 1
ATOM 1388 C C . ALA A 1 190 ? 1.088 9.490 -15.646 1.00 97.62 190 ALA A C 1
ATOM 1390 O O . ALA A 1 190 ? 2.146 9.105 -15.144 1.00 97.62 190 ALA A O 1
ATOM 1391 N N . ASN A 1 191 ? 0.641 9.050 -16.825 1.00 97.12 191 ASN A N 1
ATOM 1392 C CA . ASN A 1 191 ? 1.411 8.165 -17.693 1.00 97.12 191 ASN A CA 1
ATOM 1393 C C . ASN A 1 191 ? 2.292 8.992 -18.647 1.00 97.12 191 ASN A C 1
ATOM 1395 O O . ASN A 1 191 ? 1.787 9.771 -19.453 1.00 97.12 191 ASN A O 1
ATOM 1399 N N . ASN A 1 192 ? 3.611 8.812 -18.548 1.00 96.88 192 ASN A N 1
ATOM 1400 C CA . ASN A 1 192 ? 4.629 9.450 -19.390 1.00 96.88 192 ASN A CA 1
ATOM 1401 C C . ASN A 1 192 ? 5.351 8.433 -20.302 1.00 96.88 192 ASN A C 1
ATOM 1403 O O . ASN A 1 192 ? 6.528 8.606 -20.622 1.00 96.88 192 ASN A O 1
ATOM 1407 N N . ALA A 1 193 ? 4.663 7.355 -20.684 1.00 96.62 193 ALA A N 1
ATOM 1408 C CA . ALA A 1 193 ? 5.129 6.207 -21.464 1.00 96.62 193 ALA A CA 1
ATOM 1409 C C . ALA A 1 193 ? 6.195 5.337 -20.780 1.00 96.62 193 ALA A C 1
ATOM 1411 O O . ALA A 1 193 ? 6.001 4.144 -20.674 1.00 96.62 193 ALA A O 1
ATOM 1412 N N . ASN A 1 194 ? 7.304 5.859 -20.259 1.00 97.12 194 ASN A N 1
ATOM 1413 C CA . ASN A 1 194 ? 8.284 5.031 -19.521 1.00 97.12 194 ASN A CA 1
ATOM 1414 C C . ASN A 1 194 ? 8.169 5.167 -17.993 1.00 97.12 194 ASN A C 1
ATOM 1416 O O . ASN A 1 194 ? 8.937 4.552 -17.252 1.00 97.12 194 ASN A O 1
ATOM 1420 N N . THR A 1 195 ? 7.242 6.005 -17.519 1.00 98.25 195 THR A N 1
ATOM 1421 C CA . THR A 1 195 ? 7.011 6.281 -16.099 1.00 98.25 195 THR A CA 1
ATOM 1422 C C . THR A 1 195 ? 5.518 6.455 -15.822 1.00 98.25 195 THR A C 1
ATOM 1424 O O . THR A 1 195 ? 4.846 7.197 -16.537 1.00 98.25 195 THR A O 1
ATOM 1427 N N . LEU A 1 196 ? 5.031 5.841 -14.744 1.00 98.56 196 LEU A N 1
ATOM 1428 C CA . LEU A 1 196 ? 3.768 6.174 -14.089 1.00 98.56 196 LEU A CA 1
ATOM 1429 C C . LEU A 1 196 ? 4.080 6.983 -12.828 1.00 98.56 196 LEU A C 1
ATOM 1431 O O . LEU A 1 196 ? 4.625 6.441 -11.863 1.00 98.56 196 LEU A O 1
ATOM 1435 N N . ASP A 1 197 ? 3.752 8.274 -12.838 1.00 98.12 197 ASP A N 1
ATOM 1436 C CA . ASP A 1 197 ? 3.858 9.136 -11.659 1.00 98.12 197 ASP A CA 1
ATOM 1437 C C . ASP A 1 197 ? 2.545 9.068 -10.871 1.00 98.12 197 ASP A C 1
ATOM 1439 O O . ASP A 1 197 ? 1.523 9.592 -11.319 1.00 98.12 197 ASP A O 1
ATOM 1443 N N . ALA A 1 198 ? 2.568 8.430 -9.700 1.00 97.75 198 ALA A N 1
ATOM 1444 C CA . ALA A 1 198 ? 1.399 8.277 -8.844 1.00 97.75 198 ALA A CA 1
ATOM 1445 C C . ALA A 1 198 ? 1.466 9.229 -7.648 1.00 97.75 198 ALA A C 1
ATOM 1447 O O . ALA A 1 198 ? 2.407 9.208 -6.853 1.00 97.75 198 ALA A O 1
ATOM 1448 N N . THR A 1 199 ? 0.458 10.085 -7.526 1.00 97.00 199 THR A N 1
ATOM 1449 C CA . THR A 1 199 ? 0.388 11.152 -6.522 1.00 97.00 199 THR A CA 1
ATOM 1450 C C . THR A 1 199 ? -1.008 11.222 -5.921 1.00 97.00 199 THR A C 1
ATOM 1452 O O . THR A 1 199 ? -1.944 10.657 -6.476 1.00 97.00 199 THR A O 1
ATOM 1455 N N . ASN A 1 200 ? -1.165 11.947 -4.810 1.00 93.94 200 ASN A N 1
ATOM 1456 C CA . ASN A 1 200 ? -2.473 12.283 -4.240 1.00 93.94 200 ASN A CA 1
ATOM 1457 C C . ASN A 1 200 ? -3.383 11.055 -4.042 1.00 93.94 200 ASN A C 1
ATOM 1459 O O . ASN A 1 200 ? -4.344 10.859 -4.787 1.00 93.94 200 ASN A O 1
ATOM 1463 N N . LEU A 1 201 ? -3.076 10.230 -3.036 1.00 96.94 201 LEU A N 1
ATOM 1464 C CA . LEU A 1 201 ? -3.993 9.177 -2.604 1.00 96.94 201 LEU A CA 1
ATOM 1465 C C . LEU A 1 201 ? -5.232 9.840 -1.993 1.00 96.94 201 LEU A C 1
ATOM 1467 O O . LEU A 1 201 ? -5.137 10.474 -0.942 1.00 96.94 201 LEU A O 1
ATOM 1471 N N . SER A 1 202 ? -6.366 9.735 -2.680 1.00 95.38 202 SER A N 1
ATOM 1472 C CA . SER A 1 202 ? -7.545 10.551 -2.401 1.00 95.38 202 SER A CA 1
ATOM 1473 C C . SER A 1 202 ? -8.767 9.711 -2.046 1.00 95.38 202 SER A C 1
ATOM 1475 O O . SER A 1 202 ? -9.136 8.783 -2.759 1.00 95.38 202 SER A O 1
ATOM 1477 N N . ASN A 1 203 ? -9.378 10.061 -0.918 1.00 96.81 203 ASN A N 1
ATOM 1478 C CA . ASN A 1 203 ? -10.692 9.633 -0.446 1.00 96.81 203 ASN A CA 1
ATOM 1479 C C . ASN A 1 203 ? -11.034 10.508 0.778 1.00 96.81 203 ASN A C 1
ATOM 1481 O O . ASN A 1 203 ? -10.144 10.837 1.563 1.00 96.81 203 ASN A O 1
ATOM 1485 N N . SER A 1 204 ? -12.288 10.936 0.952 1.00 96.50 204 SER A N 1
ATOM 1486 C CA . SER A 1 204 ? -12.641 11.873 2.033 1.00 96.50 204 SER A CA 1
ATOM 1487 C C . SER A 1 204 ? -12.497 11.278 3.434 1.00 96.50 204 SER A C 1
ATOM 1489 O O . SER A 1 204 ? -12.092 11.983 4.360 1.00 96.50 204 SER A O 1
ATOM 1491 N N . VAL A 1 205 ? -12.819 9.995 3.601 1.00 95.94 205 VAL A N 1
ATOM 1492 C CA . VAL A 1 205 ? -12.720 9.298 4.887 1.00 95.94 205 VAL A CA 1
ATOM 1493 C C . VAL A 1 205 ? -11.263 8.960 5.192 1.00 95.94 205 VAL A C 1
ATOM 1495 O O . VAL A 1 205 ? -10.799 9.209 6.305 1.00 95.94 205 VAL A O 1
ATOM 1498 N N . LEU A 1 206 ? -10.502 8.527 4.183 1.00 96.62 206 LEU A N 1
ATOM 1499 C CA . LEU A 1 206 ? -9.055 8.360 4.278 1.00 96.62 206 LEU A CA 1
ATOM 1500 C C . LEU A 1 206 ? -8.381 9.670 4.704 1.00 96.62 206 LEU A C 1
ATOM 1502 O O . LEU A 1 206 ? -7.663 9.683 5.696 1.00 96.62 206 LEU A O 1
ATOM 1506 N N . ALA A 1 207 ? -8.673 10.786 4.031 1.00 96.94 207 ALA A N 1
ATOM 1507 C CA . ALA A 1 207 ? -8.121 12.096 4.371 1.00 96.94 207 ALA A CA 1
ATOM 1508 C C . ALA A 1 207 ? -8.454 12.519 5.810 1.00 96.94 207 ALA A C 1
ATOM 1510 O O . ALA A 1 207 ? -7.627 13.132 6.483 1.00 96.94 207 ALA A O 1
ATOM 1511 N N . THR A 1 208 ? -9.656 12.175 6.281 1.00 96.56 208 THR A N 1
ATOM 1512 C CA . THR A 1 208 ? -10.136 12.512 7.627 1.00 96.56 208 THR A CA 1
ATOM 1513 C C . THR A 1 208 ? -9.390 11.754 8.720 1.00 96.56 208 THR A C 1
ATOM 1515 O O . THR A 1 208 ? -9.109 12.341 9.761 1.00 96.56 208 THR A O 1
ATOM 1518 N N . TYR A 1 209 ? -9.064 10.476 8.505 1.00 96.44 209 TYR A N 1
ATOM 1519 C CA . TYR A 1 209 ? -8.482 9.626 9.550 1.00 96.44 209 TYR A CA 1
ATOM 1520 C C . TYR A 1 209 ? -7.001 9.308 9.336 1.00 96.44 209 TYR A C 1
ATOM 1522 O O . TYR A 1 209 ? -6.234 9.278 10.289 1.00 96.44 209 TYR A O 1
ATOM 1530 N N . PHE A 1 210 ? -6.557 9.108 8.104 1.00 96.25 210 PHE A N 1
ATOM 1531 C CA . PHE A 1 210 ? -5.221 8.591 7.787 1.00 96.25 210 PHE A CA 1
ATOM 1532 C C . PHE A 1 210 ? -4.359 9.574 6.977 1.00 96.25 210 PHE A C 1
ATOM 1534 O O . PHE A 1 210 ? -3.144 9.399 6.888 1.00 96.25 210 PHE A O 1
ATOM 1541 N N . GLY A 1 211 ? -4.964 10.640 6.444 1.00 95.12 211 GLY A N 1
ATOM 1542 C CA . GLY A 1 211 ? -4.312 11.611 5.564 1.00 95.12 211 GLY A CA 1
ATOM 1543 C C . GLY A 1 211 ? -4.349 11.173 4.094 1.00 95.12 211 GLY A C 1
ATOM 1544 O O . GLY A 1 211 ? -5.165 10.346 3.709 1.00 95.12 211 GLY A O 1
ATOM 1545 N N . ASN A 1 212 ? -3.467 11.733 3.258 1.00 94.69 212 ASN A N 1
ATOM 1546 C CA . ASN A 1 212 ? -3.458 11.510 1.798 1.00 94.69 212 ASN A CA 1
ATOM 1547 C C . ASN A 1 212 ? -2.193 10.775 1.318 1.00 94.69 212 ASN A C 1
ATOM 1549 O O . ASN A 1 212 ? -1.587 11.131 0.307 1.00 94.69 212 ASN A O 1
ATOM 1553 N N . SER A 1 213 ? -1.736 9.790 2.088 1.00 95.12 213 SER A N 1
ATOM 1554 C CA . SER A 1 213 ? -0.494 9.055 1.823 1.00 95.12 213 SER A CA 1
ATOM 1555 C C . SER A 1 213 ? -0.644 7.586 2.186 1.00 95.12 213 SER A C 1
ATOM 1557 O O . SER A 1 213 ? -1.417 7.261 3.084 1.00 95.12 213 SER A O 1
ATOM 1559 N N . LEU A 1 214 ? 0.131 6.719 1.537 1.00 97.06 214 LEU A N 1
ATOM 1560 C CA . LEU A 1 214 ? 0.197 5.307 1.894 1.00 97.06 214 LEU A CA 1
ATOM 1561 C C . LEU A 1 214 ? 0.977 5.166 3.206 1.00 97.06 214 LEU A C 1
ATOM 1563 O O . LEU A 1 214 ? 2.177 5.461 3.265 1.00 97.06 214 LEU A O 1
ATOM 1567 N N . ILE A 1 215 ? 0.290 4.762 4.271 1.00 95.94 215 ILE A N 1
ATOM 1568 C CA . ILE A 1 215 ? 0.874 4.700 5.612 1.00 95.94 215 ILE A CA 1
ATOM 1569 C C . ILE A 1 215 ? 1.765 3.468 5.785 1.00 95.94 215 ILE A C 1
ATOM 1571 O O . ILE A 1 215 ? 1.591 2.459 5.109 1.00 95.94 215 ILE A O 1
ATOM 1575 N N . ASP A 1 216 ? 2.771 3.581 6.649 1.00 96.75 216 ASP A N 1
ATOM 1576 C CA . ASP A 1 216 ? 3.687 2.482 6.958 1.00 96.75 216 ASP A CA 1
ATOM 1577 C C . ASP A 1 216 ? 3.056 1.494 7.943 1.00 96.75 216 ASP A C 1
ATOM 1579 O O . ASP A 1 216 ? 2.210 1.859 8.759 1.00 96.75 216 ASP A O 1
ATOM 1583 N N . ASN A 1 217 ? 3.542 0.255 7.928 1.00 94.06 217 ASN A N 1
ATOM 1584 C CA . ASN A 1 217 ? 3.159 -0.780 8.880 1.00 94.06 217 ASN A CA 1
ATOM 1585 C C . ASN A 1 217 ? 3.182 -0.343 10.360 1.00 94.06 217 ASN A C 1
ATOM 1587 O O . ASN A 1 217 ? 2.304 -0.712 11.134 1.00 94.06 217 ASN A O 1
ATOM 1591 N N . SER A 1 218 ? 4.179 0.435 10.782 1.00 91.06 218 SER A N 1
ATOM 1592 C CA . SER A 1 218 ? 4.286 0.901 12.174 1.00 91.06 218 SER A CA 1
ATOM 1593 C C . SER A 1 218 ? 3.270 1.985 12.550 1.00 91.06 218 SER A C 1
ATOM 1595 O O . SER A 1 218 ? 3.225 2.412 13.702 1.00 91.06 218 SER A O 1
ATOM 1597 N N . MET A 1 219 ? 2.472 2.435 11.583 1.00 94.31 219 MET A N 1
ATOM 1598 C CA . MET A 1 219 ? 1.499 3.520 11.688 1.00 94.31 219 MET A CA 1
ATOM 1599 C C . MET A 1 219 ? 0.078 3.013 11.444 1.00 94.31 219 MET A C 1
ATOM 1601 O O . MET A 1 219 ? -0.784 3.793 11.053 1.00 94.31 219 MET A O 1
ATOM 1605 N N . LEU A 1 220 ? -0.151 1.707 11.591 1.00 95.94 220 LEU A N 1
ATOM 1606 C CA . LEU A 1 220 ? -1.464 1.108 11.411 1.00 95.94 220 LEU A CA 1
ATOM 1607 C C . LEU A 1 220 ? -2.283 1.172 12.706 1.00 95.94 220 LEU A C 1
ATOM 1609 O O . LEU A 1 220 ? -1.734 0.975 13.796 1.00 95.94 220 LEU A O 1
ATOM 1613 N N . PRO A 1 221 ? -3.599 1.426 12.626 1.00 96.38 221 PRO A N 1
ATOM 1614 C CA . PRO A 1 221 ? -4.463 1.350 13.792 1.00 96.38 221 PRO A CA 1
ATOM 1615 C C . PRO A 1 221 ? -4.619 -0.102 14.252 1.00 96.38 221 PRO A C 1
ATOM 1617 O O . PRO A 1 221 ? -4.719 -1.022 13.434 1.00 96.38 221 PRO A O 1
ATOM 1620 N N . LYS A 1 222 ? -4.714 -0.289 15.574 1.00 96.69 222 LYS A N 1
ATOM 1621 C CA . LYS A 1 222 ? -5.213 -1.537 16.159 1.00 96.69 222 LYS A CA 1
ATOM 1622 C C . LYS A 1 222 ? -6.670 -1.746 15.749 1.00 96.69 222 LYS A C 1
ATOM 1624 O O . LYS A 1 222 ? -7.435 -0.790 15.620 1.00 96.69 222 LYS A O 1
ATOM 1629 N N . ALA A 1 223 ? -7.050 -3.001 15.615 1.00 97.56 223 ALA A N 1
ATOM 1630 C CA . ALA A 1 223 ? -8.351 -3.454 15.181 1.00 97.56 223 ALA A CA 1
ATOM 1631 C C . ALA A 1 223 ? -8.787 -4.705 15.939 1.00 97.56 223 ALA A C 1
ATOM 1633 O O . ALA A 1 223 ? -7.962 -5.437 16.477 1.00 97.56 223 ALA A O 1
ATOM 1634 N N . ILE A 1 224 ? -10.098 -4.923 15.985 1.00 98.19 224 ILE A N 1
ATOM 1635 C CA . ILE A 1 224 ? -10.722 -6.154 16.462 1.00 98.19 224 ILE A CA 1
ATOM 1636 C C . ILE A 1 224 ? -11.227 -6.908 15.239 1.00 98.19 224 ILE A C 1
ATOM 1638 O O . ILE A 1 224 ? -12.045 -6.379 14.484 1.00 98.19 224 ILE A O 1
ATOM 1642 N N . PHE A 1 225 ? -10.765 -8.142 15.086 1.00 96.81 225 PHE A N 1
ATOM 1643 C CA . PHE A 1 225 ? -11.221 -9.084 14.076 1.00 96.81 225 PHE A CA 1
ATOM 1644 C C . PHE A 1 225 ? -12.053 -10.173 14.739 1.00 96.81 225 PHE A C 1
ATOM 1646 O O . PHE A 1 225 ? -11.786 -10.554 15.877 1.00 96.81 225 PHE A O 1
ATOM 1653 N N . TRP A 1 226 ? -13.068 -10.660 14.038 1.00 96.69 226 TRP A N 1
ATOM 1654 C CA . TRP A 1 226 ? -13.970 -11.697 14.511 1.00 96.69 226 TRP A CA 1
ATOM 1655 C C . TRP A 1 226 ? -13.875 -12.929 13.621 1.00 96.69 226 TRP A C 1
ATOM 1657 O O . TRP A 1 226 ? -14.163 -12.865 12.427 1.00 96.69 226 TRP A O 1
ATOM 1667 N N . ASP A 1 227 ? -13.500 -14.054 14.214 1.00 95.12 227 ASP A N 1
ATOM 1668 C CA . ASP A 1 227 ? -13.638 -15.360 13.592 1.00 95.12 227 ASP A CA 1
ATOM 1669 C C . ASP A 1 227 ? -15.119 -15.763 13.596 1.00 95.12 227 ASP A C 1
ATOM 1671 O O . ASP A 1 227 ? -15.673 -16.207 14.608 1.00 95.12 227 ASP A O 1
ATOM 1675 N N . ALA A 1 228 ? -15.769 -15.568 12.449 1.00 93.44 228 ALA A N 1
ATOM 1676 C CA . ALA A 1 228 ? -17.167 -15.914 12.240 1.00 93.44 228 ALA A CA 1
ATOM 1677 C C . ALA A 1 228 ? -17.352 -17.388 11.828 1.00 93.44 228 ALA A C 1
ATOM 1679 O O . ALA A 1 228 ? -18.470 -17.796 11.485 1.00 93.44 228 ALA A O 1
ATOM 1680 N N . THR A 1 229 ? -16.290 -18.205 11.880 1.00 91.12 229 THR A N 1
ATOM 1681 C CA . THR A 1 229 ? -16.347 -19.628 11.538 1.00 91.12 229 THR A CA 1
ATOM 1682 C C . THR A 1 229 ? -17.423 -20.339 12.355 1.00 91.12 229 THR A C 1
ATOM 1684 O O . THR A 1 229 ? -17.469 -20.278 13.584 1.00 91.12 229 THR A O 1
ATOM 1687 N N . GLY A 1 230 ? -18.296 -21.069 11.659 1.00 88.12 230 GLY A N 1
ATOM 1688 C CA . GLY A 1 230 ? -19.398 -21.805 12.281 1.00 88.12 230 GLY A CA 1
ATOM 1689 C C . GLY A 1 230 ? -20.640 -20.960 12.579 1.00 88.12 230 GLY A C 1
ATOM 1690 O O . GLY A 1 230 ? -21.578 -21.475 13.190 1.00 88.12 230 GLY A O 1
ATOM 1691 N N . THR A 1 231 ? -20.680 -19.704 12.129 1.00 90.25 231 THR A N 1
ATOM 1692 C CA . THR A 1 231 ? -21.881 -18.857 12.142 1.00 90.25 231 THR A CA 1
ATOM 1693 C C . THR A 1 231 ? -22.541 -18.801 10.754 1.00 90.25 231 THR A C 1
ATOM 1695 O O . THR A 1 231 ? -21.976 -19.309 9.785 1.00 90.25 231 THR A O 1
ATOM 1698 N N . PRO A 1 232 ? -23.748 -18.214 10.619 1.00 86.75 232 PRO A N 1
ATOM 1699 C CA . PRO A 1 232 ? -24.379 -17.987 9.315 1.00 86.75 232 PRO A CA 1
ATOM 1700 C C . PRO A 1 232 ? -23.708 -16.909 8.445 1.00 86.75 232 PRO A C 1
ATOM 1702 O O . PRO A 1 232 ? -24.126 -16.729 7.305 1.00 86.75 232 PRO A O 1
ATOM 1705 N N . VAL A 1 233 ? -22.728 -16.169 8.973 1.00 88.75 233 VAL A N 1
ATOM 1706 C CA . VAL A 1 233 ? -22.030 -15.093 8.254 1.00 88.75 233 VAL A CA 1
ATOM 1707 C C . VAL A 1 233 ? -20.953 -15.700 7.355 1.00 88.75 233 VAL A C 1
ATOM 1709 O O . VAL A 1 233 ? -20.150 -16.505 7.826 1.00 88.75 233 VAL A O 1
ATOM 1712 N N . ALA A 1 234 ? -20.932 -15.316 6.076 1.00 80.69 234 ALA A N 1
ATOM 1713 C CA . ALA A 1 234 ? -19.872 -15.704 5.147 1.00 80.69 234 ALA A CA 1
ATOM 1714 C C . ALA A 1 234 ? -18.511 -15.173 5.632 1.00 80.69 234 ALA A C 1
ATOM 1716 O O . ALA A 1 234 ? -18.393 -14.005 6.011 1.00 80.69 234 ALA A O 1
ATOM 1717 N N . SER A 1 235 ? -17.521 -16.061 5.702 1.00 79.62 235 SER A N 1
ATOM 1718 C CA . SER A 1 235 ? -16.196 -15.782 6.252 1.00 79.62 235 SER A CA 1
ATOM 1719 C C . SER A 1 235 ? -15.233 -16.880 5.800 1.00 79.62 235 SER A C 1
ATOM 1721 O O . SER A 1 235 ? -15.208 -17.971 6.371 1.00 79.62 235 SER A O 1
ATOM 1723 N N . ASP A 1 236 ? -14.447 -16.584 4.771 1.00 75.38 236 ASP A N 1
ATOM 1724 C CA . ASP A 1 236 ? -13.220 -17.296 4.422 1.00 75.38 236 ASP A CA 1
ATOM 1725 C C . ASP A 1 236 ? -12.048 -16.806 5.304 1.00 75.38 236 ASP A C 1
ATOM 1727 O O . ASP A 1 236 ? -11.075 -17.534 5.517 1.00 75.38 236 ASP A O 1
ATOM 1731 N N . GLU A 1 237 ? -12.165 -15.601 5.881 1.00 83.06 237 GLU A N 1
ATOM 1732 C CA . GLU A 1 237 ? -11.227 -15.018 6.851 1.00 83.06 237 GLU A CA 1
ATOM 1733 C C . GLU A 1 237 ? -11.910 -14.242 7.994 1.00 83.06 237 GLU A C 1
ATOM 1735 O O . GLU A 1 237 ? -13.099 -13.900 7.936 1.00 83.06 237 GLU A O 1
ATOM 1740 N N . ALA A 1 238 ? -11.140 -13.938 9.047 1.00 90.75 238 ALA A N 1
ATOM 1741 C CA . ALA A 1 238 ? -11.617 -13.178 10.199 1.00 90.75 238 ALA A CA 1
ATOM 1742 C C . ALA A 1 238 ? -12.071 -11.763 9.795 1.00 90.75 238 ALA A C 1
ATOM 1744 O O . ALA A 1 238 ? -11.360 -11.008 9.136 1.00 90.75 238 ALA A O 1
ATOM 1745 N N . GLN A 1 239 ? -13.265 -11.384 10.236 1.00 91.75 239 GLN A N 1
ATOM 1746 C CA . GLN A 1 239 ? -13.965 -10.176 9.811 1.00 91.75 239 GLN A CA 1
ATOM 1747 C C . GLN A 1 239 ? -13.519 -8.963 10.635 1.00 91.75 239 GLN A C 1
ATOM 1749 O O . GLN A 1 239 ? -13.601 -8.989 11.860 1.00 91.75 239 GLN A O 1
ATOM 1754 N N . LEU A 1 240 ? -13.097 -7.872 9.994 1.00 94.56 240 LEU A N 1
ATOM 1755 C CA . LEU A 1 240 ? -12.730 -6.628 10.681 1.00 94.56 240 LEU A CA 1
ATOM 1756 C C . LEU A 1 240 ? -13.974 -5.939 11.282 1.00 94.56 240 LEU A C 1
ATOM 1758 O O . LEU A 1 240 ? -14.874 -5.513 10.567 1.00 94.56 240 LEU A O 1
ATOM 1762 N N . ILE A 1 241 ? -14.046 -5.799 12.601 1.00 96.25 241 ILE A N 1
ATOM 1763 C CA . ILE A 1 241 ? -15.247 -5.283 13.278 1.00 96.25 241 ILE A CA 1
ATOM 1764 C C . ILE A 1 241 ? -15.099 -3.824 13.688 1.00 96.25 241 ILE A C 1
ATOM 1766 O O . ILE A 1 241 ? -15.989 -2.996 13.472 1.00 96.25 241 ILE A O 1
ATOM 1770 N N . ALA A 1 242 ? -13.979 -3.515 14.323 1.00 98.00 242 ALA A N 1
ATOM 1771 C CA . ALA A 1 242 ? -13.738 -2.217 14.921 1.00 98.00 242 ALA A CA 1
ATOM 1772 C C . ALA A 1 242 ? -12.259 -1.865 14.845 1.00 98.00 242 ALA A C 1
ATOM 1774 O O . ALA A 1 242 ? -11.406 -2.745 14.755 1.00 98.00 242 ALA A O 1
ATOM 1775 N N . TRP A 1 243 ? -11.960 -0.577 14.932 1.00 98.06 243 TRP A N 1
ATOM 1776 C CA . TRP A 1 243 ? -10.602 -0.052 14.979 1.00 98.06 243 TRP A CA 1
ATOM 1777 C C . TRP A 1 243 ? -10.465 0.963 16.111 1.00 98.06 243 TRP A C 1
ATOM 1779 O O . TRP A 1 243 ? -11.447 1.580 16.531 1.00 98.06 243 TRP A O 1
ATOM 1789 N N . TYR A 1 244 ? -9.258 1.113 16.649 1.00 98.00 244 TYR A N 1
ATOM 1790 C CA . TYR A 1 244 ? -8.990 2.068 17.715 1.00 98.00 244 TYR A CA 1
ATOM 1791 C C . TYR A 1 244 ? -8.565 3.411 17.127 1.00 98.00 244 TYR A C 1
ATOM 1793 O O . TYR A 1 244 ? -7.476 3.548 16.563 1.00 98.00 244 TYR A O 1
ATOM 1801 N N . ASN A 1 245 ? -9.428 4.411 17.284 1.00 97.06 245 ASN A N 1
ATOM 1802 C CA . ASN A 1 245 ? -9.141 5.779 16.895 1.00 97.06 245 ASN A CA 1
ATOM 1803 C C . ASN A 1 245 ? -8.472 6.504 18.065 1.00 97.06 245 ASN A C 1
ATOM 1805 O O . ASN A 1 245 ? -9.134 6.922 19.020 1.00 97.06 245 ASN A O 1
ATOM 1809 N N . LEU A 1 246 ? -7.150 6.633 17.986 1.00 95.56 246 LEU A N 1
ATOM 1810 C CA . LEU A 1 246 ? -6.331 7.185 19.058 1.00 95.56 246 LEU A CA 1
ATOM 1811 C C . LEU A 1 246 ? -6.619 8.673 19.319 1.00 95.56 246 LEU A C 1
ATOM 1813 O O . LEU A 1 246 ? -6.677 9.067 20.481 1.00 95.56 246 LEU A O 1
ATOM 1817 N N . SER A 1 247 ? -6.880 9.479 18.285 1.00 95.44 247 SER A N 1
ATOM 1818 C CA . SER A 1 247 ? -7.212 10.904 18.439 1.00 95.44 247 SER A CA 1
ATOM 1819 C C . SER A 1 247 ? -8.538 11.120 19.165 1.00 95.44 247 SER A C 1
ATOM 1821 O O . SER A 1 247 ? -8.691 12.070 19.932 1.00 95.44 247 SER A O 1
ATOM 1823 N N . ALA A 1 248 ? -9.489 10.203 18.976 1.00 95.19 248 ALA A N 1
ATOM 1824 C CA . ALA A 1 248 ? -10.759 10.199 19.692 1.00 95.19 248 ALA A CA 1
ATOM 1825 C C . ALA A 1 248 ? -10.711 9.431 21.029 1.00 95.19 248 ALA A C 1
ATOM 1827 O O . ALA A 1 248 ? -11.656 9.523 21.811 1.00 95.19 248 ALA A O 1
ATOM 1828 N N . GLY A 1 249 ? -9.643 8.669 21.292 1.00 96.19 249 GLY A N 1
ATOM 1829 C CA . GLY A 1 249 ? -9.489 7.843 22.491 1.00 96.19 249 GLY A CA 1
ATOM 1830 C C . GLY A 1 249 ? -10.554 6.750 22.634 1.00 96.19 249 GLY A C 1
ATOM 1831 O O . GLY A 1 249 ? -11.006 6.485 23.748 1.0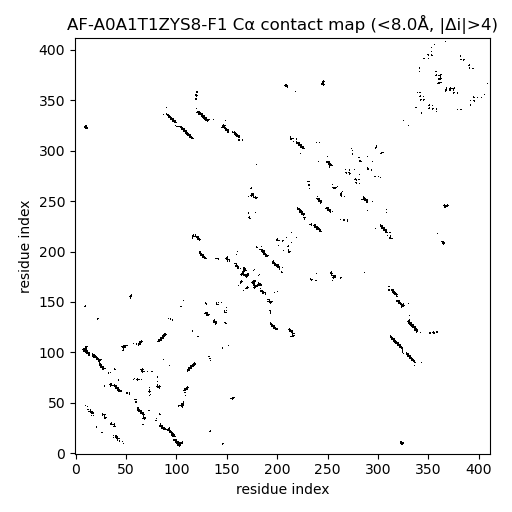0 96.19 249 GLY A O 1
ATOM 1832 N N . GLN A 1 250 ? -11.012 6.156 21.525 1.00 96.31 250 GLN A N 1
ATOM 1833 C CA . GLN A 1 250 ? -12.117 5.189 21.541 1.00 96.31 250 GLN A CA 1
ATOM 1834 C C . GLN A 1 250 ? -12.035 4.145 20.422 1.00 96.31 250 GLN A C 1
ATOM 1836 O O . GLN A 1 250 ? -11.491 4.392 19.345 1.00 96.31 250 GLN A O 1
ATOM 1841 N N . TRP A 1 251 ? -12.655 2.988 20.662 1.00 98.50 251 TRP A N 1
ATOM 1842 C CA . TRP A 1 251 ? -12.950 2.006 19.618 1.00 98.50 251 TRP A CA 1
ATOM 1843 C C . TRP A 1 251 ? -14.127 2.481 18.769 1.00 98.50 251 TRP A C 1
ATOM 1845 O O . TRP A 1 251 ? -15.131 2.950 19.307 1.00 98.50 251 TRP A O 1
ATOM 1855 N N . GLN A 1 252 ? -14.014 2.339 17.453 1.00 98.38 252 GLN A N 1
ATOM 1856 C CA . GLN A 1 252 ? -15.052 2.700 16.495 1.00 98.38 252 GLN A CA 1
ATOM 1857 C C . GLN A 1 252 ? -15.400 1.503 15.620 1.00 98.38 252 GLN A C 1
ATOM 1859 O O . GLN A 1 252 ? -14.508 0.818 15.118 1.00 98.38 252 GLN A O 1
ATOM 1864 N N . TYR A 1 253 ? -16.694 1.264 15.423 1.00 98.06 253 TYR A N 1
ATOM 1865 C CA . TYR A 1 253 ? -17.162 0.336 14.403 1.00 98.06 253 TYR A CA 1
ATOM 1866 C C . TYR A 1 253 ? -16.807 0.871 13.017 1.00 98.06 253 TYR A C 1
ATOM 1868 O O . TYR A 1 253 ? -16.895 2.076 12.775 1.00 98.06 253 TYR A O 1
ATOM 1876 N N . GLY A 1 254 ? -16.460 -0.017 12.091 1.00 95.56 254 GLY A N 1
ATOM 1877 C CA . GLY A 1 254 ? -16.596 0.302 10.671 1.00 95.56 254 GLY A CA 1
ATOM 1878 C C . GLY A 1 254 ? -18.002 -0.008 10.171 1.00 95.56 254 GLY A C 1
ATOM 1879 O O . GLY A 1 254 ? -18.923 -0.275 10.947 1.00 95.56 254 GLY A O 1
ATOM 1880 N N . ASN A 1 255 ? -18.166 0.003 8.857 1.00 94.69 255 ASN A N 1
ATOM 1881 C CA . ASN A 1 255 ? -19.363 -0.492 8.203 1.00 94.69 255 ASN A CA 1
ATOM 1882 C C . ASN A 1 255 ? -19.335 -2.023 8.228 1.00 94.69 255 ASN A C 1
ATOM 1884 O O . ASN A 1 255 ? -18.462 -2.648 7.631 1.00 94.69 255 ASN A O 1
ATOM 1888 N N . LEU A 1 256 ? -20.302 -2.630 8.913 1.00 93.69 256 LEU A N 1
ATOM 1889 C CA . LEU A 1 256 ? -20.459 -4.087 8.975 1.00 93.69 256 LEU A CA 1
ATOM 1890 C C . LEU A 1 256 ? -21.414 -4.625 7.899 1.00 93.69 256 LEU A C 1
ATOM 1892 O O . LEU A 1 256 ? -21.643 -5.827 7.829 1.00 93.69 256 LEU A O 1
ATOM 1896 N N . GLY A 1 257 ? -21.978 -3.748 7.070 1.00 92.12 257 GLY A N 1
ATOM 1897 C CA . GLY A 1 257 ? -22.908 -4.073 5.993 1.00 92.12 257 GLY A CA 1
ATOM 1898 C C . GLY A 1 257 ? -23.730 -2.857 5.586 1.00 92.12 257 GLY A C 1
ATOM 1899 O O . GLY A 1 257 ? -23.788 -1.868 6.316 1.00 92.12 257 GLY A O 1
ATOM 1900 N N . VAL A 1 258 ? -24.375 -2.931 4.422 1.00 90.75 258 VAL A N 1
ATOM 1901 C CA . VAL A 1 258 ? -25.304 -1.885 3.968 1.00 90.75 258 VAL A CA 1
ATOM 1902 C C . VAL A 1 258 ? -26.497 -1.787 4.924 1.00 90.75 258 VAL A C 1
ATOM 1904 O O . VAL A 1 258 ? -27.088 -2.805 5.306 1.00 90.75 258 VAL A O 1
ATOM 1907 N N . ASP A 1 259 ? -26.879 -0.561 5.284 1.00 88.75 259 ASP A N 1
ATOM 1908 C CA . ASP A 1 259 ? -28.004 -0.292 6.179 1.00 88.75 259 ASP A CA 1
ATOM 1909 C C . ASP A 1 259 ?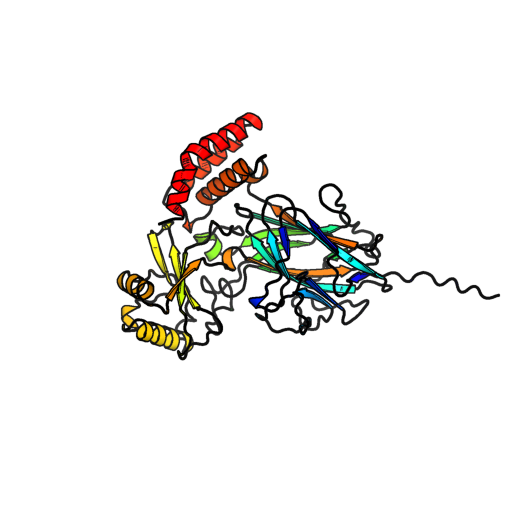 -29.289 -0.992 5.720 1.00 88.75 259 ASP A C 1
ATOM 1911 O O . ASP A 1 259 ? -29.675 -0.955 4.551 1.00 88.75 259 ASP A O 1
ATOM 1915 N N . SER A 1 260 ? -29.997 -1.599 6.676 1.00 86.44 260 SER A N 1
ATOM 1916 C CA . SER A 1 260 ? -31.233 -2.367 6.448 1.00 86.44 260 SER A CA 1
ATOM 1917 C C . SER A 1 260 ? -31.090 -3.609 5.554 1.00 86.44 260 SER A C 1
ATOM 1919 O O . SER A 1 260 ? -32.105 -4.198 5.175 1.00 86.44 260 SER A O 1
ATOM 1921 N N . SER A 1 261 ? -29.869 -4.041 5.225 1.00 91.25 261 SER A N 1
ATOM 1922 C CA . SER A 1 261 ? -29.653 -5.310 4.525 1.00 91.25 261 SER A CA 1
ATOM 1923 C C . SER A 1 261 ? -29.894 -6.512 5.445 1.00 91.25 261 SER A C 1
ATOM 1925 O O . SER A 1 261 ? -29.675 -6.455 6.657 1.00 91.25 261 SER A O 1
ATOM 1927 N N . THR A 1 262 ? -30.331 -7.632 4.862 1.00 91.50 262 THR A N 1
ATOM 1928 C CA . THR A 1 262 ? -30.427 -8.913 5.580 1.00 91.50 262 THR A CA 1
ATOM 1929 C C . THR A 1 262 ? -29.063 -9.347 6.109 1.00 91.50 262 THR A C 1
ATOM 1931 O O . THR A 1 262 ? -28.975 -9.736 7.266 1.00 91.50 262 THR A O 1
ATOM 1934 N N . TYR A 1 263 ? -28.004 -9.167 5.311 1.00 90.94 263 TYR A N 1
ATOM 1935 C CA . TYR A 1 263 ? -26.630 -9.468 5.712 1.00 90.94 263 TYR A CA 1
ATOM 1936 C C . TYR A 1 263 ? -26.232 -8.742 7.004 1.00 90.94 263 TYR A C 1
ATOM 1938 O O . TYR A 1 263 ? -25.774 -9.379 7.949 1.00 90.94 263 TYR A O 1
ATOM 1946 N N . LEU A 1 264 ? -26.462 -7.424 7.089 1.00 93.25 264 LEU A N 1
ATOM 1947 C CA . LEU A 1 264 ? -26.135 -6.657 8.293 1.00 93.25 264 LEU A CA 1
ATOM 1948 C C . LEU A 1 264 ? -26.911 -7.170 9.514 1.00 93.25 264 LEU A C 1
ATOM 1950 O O . LEU A 1 264 ? -26.331 -7.333 10.585 1.00 93.25 264 LEU A O 1
ATOM 1954 N N . ASN A 1 265 ? -28.208 -7.447 9.359 1.00 94.75 265 ASN A N 1
ATOM 1955 C CA . ASN A 1 265 ? -29.029 -7.959 10.457 1.00 94.75 265 ASN A CA 1
ATOM 1956 C C . ASN A 1 265 ? -28.533 -9.326 10.951 1.00 94.75 265 ASN A C 1
ATOM 1958 O O . ASN A 1 265 ? -28.391 -9.519 12.158 1.00 94.75 265 ASN A O 1
ATOM 1962 N N . ASP A 1 266 ? -28.235 -10.244 10.030 1.00 94.56 266 ASP A N 1
ATOM 1963 C CA . ASP A 1 266 ? -27.744 -11.585 10.353 1.00 94.56 266 ASP A CA 1
ATOM 1964 C C . ASP A 1 266 ? -26.362 -11.521 11.017 1.00 94.56 266 ASP A C 1
ATOM 1966 O O . ASP A 1 266 ? -26.112 -12.213 12.005 1.00 94.56 266 ASP A O 1
ATOM 1970 N N . LYS A 1 267 ? -25.490 -10.625 10.542 1.00 94.81 267 LYS A N 1
ATOM 1971 C CA . LYS A 1 267 ? -24.165 -10.395 11.122 1.00 94.81 267 LYS A CA 1
ATOM 1972 C C . LYS A 1 267 ? -24.230 -9.834 12.534 1.00 94.81 267 LYS A C 1
ATOM 1974 O O . LYS A 1 267 ? -23.574 -10.363 13.427 1.00 94.81 267 LYS A O 1
ATOM 1979 N N . LEU A 1 268 ? -25.046 -8.806 12.762 1.00 97.12 268 LEU A N 1
ATOM 1980 C CA . LEU A 1 268 ? -25.239 -8.241 14.098 1.00 97.12 268 LEU A CA 1
ATOM 1981 C C . LEU A 1 268 ? -25.847 -9.268 15.058 1.00 97.12 268 LEU A C 1
ATOM 1983 O O . LEU A 1 268 ? -25.431 -9.340 16.213 1.00 97.12 268 LEU A O 1
ATOM 1987 N N . GLN A 1 269 ? -26.793 -10.086 14.589 1.00 97.94 269 GLN A N 1
ATOM 1988 C CA . GLN A 1 269 ? -27.362 -11.163 15.397 1.00 97.94 269 GLN A CA 1
ATOM 1989 C C . GLN A 1 269 ? -26.301 -12.203 15.770 1.00 97.94 269 GLN A C 1
ATOM 1991 O O . GLN A 1 269 ? -26.156 -12.524 16.947 1.00 97.94 269 GLN A O 1
ATOM 1996 N N . ALA A 1 270 ? -25.517 -12.673 14.801 1.00 97.06 270 ALA A N 1
ATOM 1997 C CA . ALA A 1 270 ? -24.464 -13.651 15.044 1.00 97.06 270 ALA A CA 1
ATOM 1998 C C . ALA A 1 270 ? -23.373 -13.111 15.987 1.00 97.06 270 ALA A C 1
ATOM 2000 O O . ALA A 1 270 ? -22.954 -13.820 16.898 1.00 97.06 270 ALA A O 1
ATOM 2001 N N . MET A 1 271 ? -22.973 -11.842 15.846 1.00 97.75 271 MET A N 1
ATOM 2002 C CA . MET A 1 271 ? -22.050 -11.191 16.784 1.00 97.75 271 MET A CA 1
ATOM 2003 C C . MET A 1 271 ? -22.625 -11.111 18.204 1.00 97.75 271 MET A C 1
ATOM 2005 O O . MET A 1 271 ? -21.923 -11.404 19.172 1.00 97.75 271 MET A O 1
ATOM 2009 N N . ALA A 1 272 ? -23.896 -10.724 18.345 1.00 98.44 272 ALA A N 1
ATOM 2010 C CA . ALA A 1 272 ? -24.561 -10.661 19.644 1.00 98.44 272 ALA A CA 1
ATOM 2011 C C . ALA A 1 272 ? -24.610 -12.046 20.311 1.00 98.44 272 ALA A C 1
ATOM 2013 O O . ALA A 1 272 ? -24.258 -12.178 21.486 1.00 98.44 272 ALA A O 1
ATOM 2014 N N . ASP A 1 273 ? -24.944 -13.084 19.540 1.00 98.00 273 ASP A N 1
ATOM 2015 C CA . ASP A 1 273 ? -24.968 -14.471 20.004 1.00 98.00 273 ASP A CA 1
ATOM 2016 C C . ASP A 1 273 ? -23.569 -14.952 20.425 1.00 98.00 273 ASP A C 1
ATOM 2018 O O . ASP A 1 273 ? -23.422 -15.553 21.492 1.00 98.00 273 ASP A O 1
ATOM 2022 N N . SER A 1 274 ? -22.526 -14.640 19.643 1.00 96.94 274 SER A N 1
ATOM 2023 C CA . SER A 1 274 ? -21.131 -14.962 19.976 1.00 96.94 274 SER A CA 1
ATOM 2024 C C . SER A 1 274 ? -20.664 -14.305 21.274 1.00 96.94 274 SER A C 1
ATOM 2026 O O . SER A 1 274 ? -19.890 -14.909 22.018 1.00 96.94 274 SER A O 1
ATOM 2028 N N . LEU A 1 275 ? -21.127 -13.087 21.560 1.00 97.94 275 LEU A N 1
ATOM 2029 C CA . LEU A 1 275 ? -20.781 -12.330 22.765 1.00 97.94 275 LEU A CA 1
ATOM 2030 C C . LEU A 1 275 ? -21.705 -12.625 23.959 1.00 97.94 275 LEU A C 1
ATOM 2032 O O . LEU A 1 275 ? -21.385 -12.237 25.083 1.00 97.94 275 LEU A O 1
ATOM 2036 N N . GLY A 1 276 ? -22.827 -13.318 23.745 1.00 97.31 276 GLY A N 1
ATOM 2037 C CA . GLY A 1 276 ? -23.826 -13.584 24.782 1.00 97.31 276 GLY A CA 1
ATOM 2038 C C . GLY A 1 276 ? -24.611 -12.339 25.212 1.00 97.31 276 GLY A C 1
ATOM 2039 O O . GLY A 1 276 ? -25.005 -12.239 26.376 1.00 97.31 276 GLY A O 1
ATOM 2040 N N . VAL A 1 277 ? -24.824 -11.396 24.292 1.00 98.44 277 VAL A N 1
ATOM 2041 C CA . VAL A 1 277 ? -25.556 -10.133 24.502 1.00 98.44 277 VAL A CA 1
ATOM 2042 C C . VAL A 1 277 ? -26.736 -10.026 23.531 1.00 98.44 277 VAL A C 1
ATOM 2044 O O . VAL A 1 277 ? -26.948 -10.906 22.700 1.00 98.44 277 VAL A O 1
ATOM 2047 N N . THR A 1 278 ? -27.539 -8.965 23.618 1.00 98.38 278 THR A N 1
ATOM 2048 C CA . THR A 1 278 ? -28.558 -8.673 22.600 1.00 98.38 278 THR A CA 1
ATOM 2049 C C . THR A 1 278 ? -27.999 -7.783 21.489 1.00 98.38 278 THR A C 1
ATOM 2051 O O . THR A 1 278 ? -27.051 -7.030 21.696 1.00 98.38 278 THR A O 1
ATOM 2054 N N . VAL A 1 279 ? -28.634 -7.792 20.311 1.00 98.25 279 VAL A N 1
ATOM 2055 C CA . VAL A 1 279 ? -28.279 -6.874 19.209 1.00 98.25 279 VAL A CA 1
ATOM 2056 C C . VAL A 1 279 ? -28.351 -5.405 19.642 1.00 98.25 279 VAL A C 1
ATOM 2058 O O . VAL A 1 279 ? -27.553 -4.588 19.193 1.00 98.25 279 VAL A O 1
ATOM 2061 N N . ALA A 1 280 ? -29.279 -5.058 20.540 1.00 98.25 280 ALA A N 1
ATOM 2062 C CA . ALA A 1 280 ? -29.394 -3.698 21.058 1.00 98.25 280 ALA A CA 1
ATOM 2063 C C . ALA A 1 280 ? -28.190 -3.303 21.930 1.00 98.25 280 ALA A C 1
ATOM 2065 O O . ALA A 1 280 ? -27.747 -2.158 21.860 1.00 98.25 280 ALA A O 1
ATOM 2066 N N . ASP A 1 281 ? -27.641 -4.246 22.703 1.00 98.38 281 ASP A N 1
ATOM 2067 C CA . ASP A 1 281 ? -26.475 -4.007 23.562 1.00 98.38 281 ASP A CA 1
ATOM 2068 C C . ASP A 1 281 ? -25.214 -3.711 22.741 1.00 98.38 281 ASP A C 1
ATOM 2070 O O . ASP A 1 281 ? -24.358 -2.956 23.195 1.00 98.38 281 ASP A O 1
ATOM 2074 N N . LEU A 1 282 ? -25.118 -4.228 21.505 1.00 98.44 282 LEU A N 1
ATOM 2075 C CA . LEU A 1 282 ? -24.004 -3.919 20.599 1.00 98.44 282 LEU A CA 1
ATOM 2076 C C . LEU A 1 282 ? -23.866 -2.415 20.329 1.00 98.44 282 LEU A C 1
ATOM 2078 O O . LEU A 1 282 ? -22.772 -1.959 19.992 1.00 98.44 282 LEU A O 1
ATOM 2082 N N . GLY A 1 283 ? -24.963 -1.651 20.428 1.00 97.88 283 GLY A N 1
ATOM 2083 C CA . GLY A 1 283 ? -24.965 -0.209 20.176 1.00 97.88 283 GLY A CA 1
ATOM 2084 C C . GLY A 1 283 ? -24.457 0.162 18.780 1.00 97.88 283 GLY A C 1
ATOM 2085 O O . GLY A 1 283 ? -23.859 1.221 18.611 1.00 97.88 283 GLY A O 1
ATOM 2086 N N . TYR A 1 284 ? -24.630 -0.725 17.793 1.00 98.06 284 TYR A N 1
ATOM 2087 C CA . TYR A 1 284 ? -24.002 -0.575 16.485 1.00 98.06 284 TYR A CA 1
ATOM 2088 C C . TYR A 1 284 ? -24.510 0.661 15.733 1.00 98.06 284 TYR A C 1
ATOM 2090 O O . TYR A 1 284 ? -25.709 0.899 15.579 1.00 98.06 284 TYR A O 1
ATOM 2098 N N . THR A 1 285 ? -23.561 1.439 15.227 1.00 96.06 285 THR A N 1
ATOM 2099 C CA . THR A 1 285 ? -23.742 2.492 14.228 1.00 96.06 285 THR A CA 1
ATOM 2100 C C . THR A 1 285 ? -22.445 2.539 13.428 1.00 96.06 285 THR A C 1
ATOM 2102 O O . THR A 1 285 ? -21.380 2.616 14.039 1.00 96.06 285 THR A O 1
ATOM 2105 N N . GLY A 1 286 ? -22.509 2.478 12.094 1.00 94.25 286 GLY A N 1
ATOM 2106 C CA . GLY A 1 286 ? -21.311 2.546 11.246 1.00 94.25 286 GLY A CA 1
ATOM 2107 C C . GLY A 1 286 ? -20.502 3.820 11.520 1.00 94.25 286 GLY A C 1
ATOM 2108 O O . GLY A 1 286 ? -21.071 4.909 11.610 1.00 94.25 286 GLY A O 1
ATOM 2109 N N . GLY A 1 287 ? -19.193 3.684 11.753 1.00 94.38 287 GLY A N 1
ATOM 2110 C CA . GLY A 1 287 ? -18.312 4.784 12.180 1.00 94.38 287 GLY A CA 1
ATOM 2111 C C . GLY A 1 287 ? -18.518 5.262 13.629 1.00 94.38 287 GLY A C 1
ATOM 2112 O O . GLY A 1 287 ? -17.787 6.131 14.112 1.00 94.38 287 GLY A O 1
ATOM 2113 N N . GLY A 1 288 ? -19.516 4.725 14.334 1.00 96.75 288 GLY A N 1
ATOM 2114 C CA . GLY A 1 288 ? -19.865 5.073 15.708 1.00 96.75 288 GLY A CA 1
ATOM 2115 C C . GLY A 1 288 ? -18.956 4.414 16.744 1.00 96.75 288 GLY A C 1
ATOM 2116 O O . GLY A 1 288 ? -18.237 3.458 16.458 1.00 96.75 288 GLY A O 1
ATOM 2117 N N . ALA A 1 289 ? -18.992 4.930 17.974 1.00 98.19 289 ALA A N 1
ATOM 2118 C CA . ALA A 1 289 ? -18.229 4.372 19.087 1.00 98.19 289 ALA A CA 1
ATOM 2119 C C . ALA A 1 289 ? -18.760 2.989 19.496 1.00 98.19 289 ALA A C 1
ATOM 2121 O O . ALA A 1 289 ? -19.971 2.793 19.607 1.00 98.19 289 ALA A O 1
ATOM 2122 N N . VAL A 1 290 ? -17.852 2.054 19.777 1.00 98.69 290 VAL A N 1
ATOM 2123 C CA . VAL A 1 290 ? -18.197 0.754 20.364 1.00 98.69 290 VAL A CA 1
ATOM 2124 C C . VAL A 1 290 ? -18.420 0.936 21.872 1.00 98.69 290 VAL A C 1
ATOM 2126 O O . VAL A 1 290 ? -17.547 1.503 22.538 1.00 98.69 290 VAL A O 1
ATOM 2129 N N . PRO A 1 291 ? -19.540 0.461 22.451 1.00 98.50 291 PRO A N 1
ATOM 2130 C CA . PRO A 1 291 ? -19.746 0.500 23.898 1.00 98.50 291 PRO A CA 1
ATOM 2131 C C . PRO A 1 291 ? -18.619 -0.211 24.667 1.00 98.50 291 PRO A C 1
ATOM 2133 O O . PRO A 1 291 ? -18.120 -1.255 24.248 1.00 98.50 291 PRO A O 1
ATOM 2136 N N . ALA A 1 292 ? -18.190 0.354 25.800 1.00 97.94 292 ALA A N 1
ATOM 2137 C CA . ALA A 1 292 ? -17.004 -0.123 26.523 1.00 97.94 292 ALA A CA 1
ATOM 2138 C C . ALA A 1 292 ? -17.151 -1.553 27.079 1.00 97.94 292 ALA A C 1
ATOM 2140 O O . ALA A 1 292 ? -16.181 -2.307 27.135 1.00 97.94 292 ALA A O 1
ATOM 2141 N N . ASP A 1 293 ? -18.360 -1.931 27.482 1.00 98.12 293 ASP A N 1
ATOM 2142 C CA . ASP A 1 293 ? -18.720 -3.287 27.892 1.00 98.12 293 ASP A CA 1
ATOM 2143 C C . ASP A 1 293 ? -18.670 -4.279 26.724 1.00 98.12 293 ASP A C 1
ATOM 2145 O O . ASP A 1 293 ? -18.194 -5.398 26.904 1.00 98.12 293 ASP A O 1
ATOM 2149 N N . ILE A 1 294 ? -19.061 -3.855 25.522 1.00 98.69 294 ILE A N 1
ATOM 2150 C CA . ILE A 1 294 ? -18.936 -4.657 24.300 1.00 98.69 294 ILE A CA 1
ATOM 2151 C C . ILE A 1 294 ? -17.472 -4.831 23.892 1.00 98.69 294 ILE A C 1
ATOM 2153 O O . ILE A 1 294 ? -17.062 -5.947 23.582 1.00 98.69 294 ILE A O 1
ATOM 2157 N N . VAL A 1 295 ? -16.649 -3.778 23.973 1.00 98.25 295 VAL A N 1
ATOM 2158 C CA . VAL A 1 295 ? -15.192 -3.893 23.771 1.00 98.25 295 VAL A CA 1
ATOM 2159 C C . VAL A 1 295 ? -14.594 -4.903 24.750 1.00 98.25 295 VAL A C 1
ATOM 2161 O O . VAL A 1 295 ? -13.844 -5.788 24.341 1.00 98.25 295 VAL A O 1
ATOM 2164 N N . ALA A 1 296 ? -14.939 -4.801 26.037 1.00 98.00 296 ALA A N 1
ATOM 2165 C CA . ALA A 1 296 ? -14.457 -5.729 27.053 1.00 98.00 296 ALA A CA 1
ATOM 2166 C C . ALA A 1 296 ? -14.926 -7.171 26.785 1.00 98.00 296 ALA A C 1
ATOM 2168 O O . ALA A 1 296 ? -14.150 -8.109 26.967 1.00 98.00 296 ALA A O 1
ATOM 2169 N N . ALA A 1 297 ? -16.166 -7.354 26.318 1.00 98.25 297 ALA A N 1
ATOM 2170 C CA . ALA A 1 297 ? -16.700 -8.658 25.940 1.00 98.25 297 ALA A CA 1
ATOM 2171 C C . ALA A 1 297 ? -15.956 -9.258 24.738 1.00 98.25 297 ALA A C 1
ATOM 2173 O O . ALA A 1 297 ? -15.573 -10.424 24.797 1.00 98.25 297 ALA A O 1
ATOM 2174 N N . MET A 1 298 ? -15.689 -8.467 23.691 1.00 98.31 298 MET A N 1
ATOM 2175 C CA . MET A 1 298 ? -14.880 -8.890 22.540 1.00 98.31 298 MET A CA 1
ATOM 2176 C C . MET A 1 298 ? -13.474 -9.298 22.991 1.00 98.31 298 MET A C 1
ATOM 2178 O O . MET A 1 298 ? -13.030 -10.399 22.700 1.00 98.31 298 MET A O 1
ATOM 2182 N N . GLN A 1 299 ? -12.793 -8.470 23.786 1.00 96.50 299 GLN A N 1
ATOM 2183 C CA . GLN A 1 299 ? -11.431 -8.748 24.265 1.00 96.50 299 GLN A CA 1
ATOM 2184 C C . GLN A 1 299 ? -11.325 -9.988 25.167 1.00 96.50 299 GLN A C 1
ATOM 2186 O O . GLN A 1 299 ? -10.267 -10.612 25.236 1.00 96.50 299 GLN A O 1
ATOM 2191 N N . ALA A 1 300 ? -12.398 -10.340 25.877 1.00 97.00 300 ALA A N 1
ATOM 2192 C CA . ALA A 1 300 ? -12.452 -11.532 26.719 1.00 97.00 300 ALA A CA 1
ATOM 2193 C C . ALA A 1 300 ? -12.854 -12.807 25.952 1.00 97.00 300 ALA A C 1
ATOM 2195 O O . ALA A 1 300 ? -12.792 -13.902 26.517 1.00 97.00 300 ALA A O 1
ATOM 2196 N N . ASN A 1 301 ? -13.288 -12.685 24.695 1.00 96.25 301 ASN A N 1
ATOM 2197 C CA . ASN A 1 301 ? -13.840 -13.775 23.904 1.00 96.25 301 ASN A CA 1
ATOM 2198 C C . ASN A 1 301 ? -12.808 -14.310 22.901 1.00 96.25 301 ASN A C 1
ATOM 2200 O O . ASN A 1 301 ? -12.281 -13.571 22.080 1.00 96.25 301 ASN A O 1
ATOM 2204 N N . GLY A 1 302 ? -12.550 -15.621 22.938 1.00 94.94 302 GLY A N 1
ATOM 2205 C CA . GLY A 1 302 ? -11.544 -16.269 22.088 1.00 94.94 302 GLY A CA 1
ATOM 2206 C C . GLY A 1 302 ? -11.856 -16.298 20.587 1.00 94.94 302 GLY A C 1
ATOM 2207 O O . GLY A 1 302 ? -10.986 -16.700 19.823 1.00 94.94 302 GLY A O 1
ATOM 2208 N N . LEU A 1 303 ? -13.061 -15.895 20.166 1.00 96.19 303 LEU A N 1
ATOM 2209 C CA . LEU A 1 303 ? -13.421 -15.707 18.753 1.00 96.19 303 LEU A CA 1
ATOM 2210 C C . LEU A 1 303 ? -13.000 -14.339 18.209 1.00 96.19 303 LEU A C 1
ATOM 2212 O O . LEU A 1 303 ? -13.120 -14.097 17.013 1.00 96.19 303 LEU A O 1
ATOM 2216 N N . TYR A 1 304 ? -12.549 -13.430 19.071 1.00 97.56 304 TYR A N 1
ATOM 2217 C CA . TYR A 1 304 ? -12.107 -12.107 18.667 1.00 97.56 304 TYR A CA 1
ATOM 2218 C C . TYR A 1 304 ? -10.611 -11.971 18.910 1.00 97.56 304 TYR A C 1
ATOM 2220 O O . TYR A 1 304 ? -10.090 -12.319 19.971 1.00 97.56 304 TYR A O 1
ATOM 2228 N N . THR A 1 305 ? -9.913 -11.434 17.922 1.00 97.06 305 THR A N 1
ATOM 2229 C CA . THR A 1 305 ? -8.478 -11.173 17.997 1.00 97.06 305 THR A CA 1
ATOM 2230 C C . THR A 1 305 ? -8.215 -9.691 17.808 1.00 97.06 305 THR A C 1
ATOM 2232 O O . THR A 1 305 ? -8.974 -8.982 17.146 1.00 97.06 305 THR A O 1
ATOM 2235 N N . GLN A 1 306 ? -7.140 -9.208 18.428 1.00 96.25 306 GLN A N 1
ATOM 2236 C CA . GLN A 1 306 ? -6.620 -7.881 18.140 1.00 96.25 306 GLN A CA 1
ATOM 2237 C C . GLN A 1 306 ? -5.409 -7.990 17.235 1.00 96.25 306 GLN A C 1
ATOM 2239 O O . GLN A 1 306 ? -4.454 -8.691 17.565 1.00 96.25 306 GLN A O 1
ATOM 2244 N N . ASP A 1 307 ? -5.455 -7.258 16.133 1.00 95.88 307 ASP A N 1
ATOM 2245 C CA . ASP A 1 307 ? -4.339 -7.096 15.207 1.00 95.88 307 ASP A CA 1
ATOM 2246 C C . ASP A 1 307 ? -4.405 -5.690 14.590 1.00 95.88 307 ASP A C 1
ATOM 2248 O O . ASP A 1 307 ? -5.110 -4.821 15.102 1.00 95.88 307 ASP A O 1
ATOM 2252 N N . VAL A 1 308 ? -3.667 -5.425 13.522 1.00 95.38 308 VAL A N 1
ATOM 2253 C CA . VAL A 1 308 ? -3.676 -4.150 12.803 1.00 95.38 308 VAL A CA 1
ATOM 2254 C C . VAL A 1 308 ? -4.540 -4.208 11.546 1.00 95.38 308 VAL A C 1
ATOM 2256 O O . VAL A 1 308 ? -4.716 -5.267 10.947 1.00 95.38 308 VAL A O 1
ATOM 2259 N N . VAL A 1 309 ? -5.045 -3.056 11.096 1.00 94.88 309 VAL A N 1
ATOM 2260 C CA . VAL A 1 309 ? -5.706 -2.942 9.780 1.00 94.88 309 VAL A CA 1
ATOM 2261 C C . VAL A 1 309 ? -4.646 -2.966 8.676 1.00 94.88 309 VAL A C 1
ATOM 2263 O O . VAL A 1 309 ? -4.214 -1.931 8.170 1.00 94.88 309 VAL A O 1
ATOM 2266 N N . GLU A 1 310 ? -4.193 -4.173 8.349 1.00 93.19 310 GLU A N 1
ATOM 2267 C CA . GLU A 1 310 ? -3.059 -4.442 7.465 1.00 93.19 310 GLU A CA 1
ATOM 2268 C C . GLU A 1 310 ? -3.199 -3.787 6.088 1.00 93.19 310 GLU A C 1
ATOM 2270 O O . GLU A 1 310 ? -2.257 -3.162 5.606 1.00 93.19 310 GLU A O 1
ATOM 2275 N N . ASP A 1 311 ? -4.392 -3.828 5.496 1.00 92.50 311 ASP A N 1
ATOM 2276 C CA . ASP A 1 311 ? -4.628 -3.326 4.142 1.00 92.50 311 ASP A CA 1
ATOM 2277 C C . ASP A 1 311 ? -4.411 -1.817 3.959 1.00 92.50 311 ASP A C 1
ATOM 2279 O O . ASP A 1 311 ? -4.205 -1.371 2.831 1.00 92.50 311 ASP A O 1
ATOM 2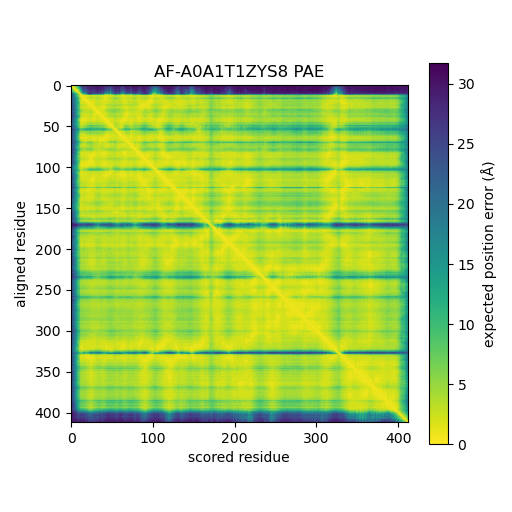283 N N . LEU A 1 312 ? -4.352 -1.018 5.032 1.00 96.44 312 LEU A N 1
ATOM 2284 C CA . LEU A 1 312 ? -4.020 0.409 4.920 1.00 96.44 312 LEU A CA 1
ATOM 2285 C C . LEU A 1 312 ? -2.562 0.667 4.499 1.00 96.44 312 LEU A C 1
ATOM 2287 O O . LEU A 1 312 ? -2.262 1.759 4.013 1.00 96.44 312 LEU A O 1
ATOM 2291 N N . ARG A 1 313 ? -1.653 -0.308 4.663 1.00 96.56 313 ARG A N 1
ATOM 2292 C CA . ARG A 1 313 ? -0.268 -0.209 4.152 1.00 96.56 313 ARG A CA 1
ATOM 2293 C C . ARG A 1 313 ? -0.121 -0.742 2.728 1.00 96.56 313 ARG A C 1
ATOM 2295 O O . ARG A 1 313 ? 0.968 -0.649 2.161 1.00 96.56 313 ARG A O 1
ATOM 2302 N N . ASN A 1 314 ? -1.173 -1.347 2.182 1.00 96.25 314 ASN A N 1
ATOM 2303 C CA . ASN A 1 314 ? -1.158 -2.046 0.906 1.00 96.25 314 ASN A CA 1
ATOM 2304 C C . ASN A 1 314 ? -1.742 -1.165 -0.194 1.00 96.25 314 ASN A C 1
ATOM 2306 O O . ASN A 1 314 ? -2.659 -0.387 0.030 1.00 96.25 314 ASN A O 1
ATOM 2310 N N . LEU A 1 315 ? -1.251 -1.329 -1.416 1.00 96.62 315 LEU A N 1
ATOM 2311 C CA . LEU A 1 315 ? -1.768 -0.625 -2.578 1.00 96.62 315 LEU A CA 1
ATOM 2312 C C . LEU A 1 315 ? -1.735 -1.546 -3.792 1.00 96.62 315 LEU A C 1
ATOM 2314 O O . LEU A 1 315 ? -0.686 -2.082 -4.149 1.00 96.62 315 LEU A O 1
ATOM 2318 N N . ASN A 1 316 ? -2.884 -1.741 -4.428 1.00 96.19 316 ASN A N 1
ATOM 2319 C CA . ASN A 1 316 ? -2.969 -2.433 -5.705 1.00 96.19 316 ASN A CA 1
ATOM 2320 C C . ASN A 1 316 ? -2.265 -1.608 -6.782 1.00 96.19 316 ASN A C 1
ATOM 2322 O O . ASN A 1 316 ? -2.426 -0.393 -6.819 1.00 96.19 316 ASN A O 1
ATOM 2326 N N . LEU A 1 317 ? -1.537 -2.270 -7.679 1.00 96.81 317 LEU A N 1
ATOM 2327 C CA . LEU A 1 317 ? -0.896 -1.655 -8.837 1.00 96.81 317 LEU A CA 1
ATOM 2328 C C . LEU A 1 317 ? -1.398 -2.357 -10.101 1.00 96.81 317 LEU A C 1
ATOM 2330 O O . LEU A 1 317 ? -1.025 -3.500 -10.355 1.00 96.81 317 LEU A O 1
ATOM 2334 N N . ASN A 1 318 ? -2.255 -1.687 -10.872 1.00 96.12 318 ASN A N 1
ATOM 2335 C CA . ASN A 1 318 ? -2.815 -2.214 -12.116 1.00 96.12 318 ASN A CA 1
ATOM 2336 C C . ASN A 1 318 ? -2.464 -1.299 -13.290 1.00 96.12 318 ASN A C 1
ATOM 2338 O O . ASN A 1 318 ? -2.803 -0.117 -13.267 1.00 96.12 318 ASN A O 1
ATOM 2342 N N . TYR A 1 319 ? -1.802 -1.841 -14.304 1.00 97.25 319 TYR A N 1
ATOM 2343 C CA . TYR A 1 319 ? -1.360 -1.122 -15.502 1.00 97.25 319 TYR A CA 1
ATOM 2344 C C . TYR A 1 319 ? -0.989 -2.124 -16.598 1.00 97.25 319 TYR A C 1
ATOM 2346 O O . TYR A 1 319 ? -0.804 -3.306 -16.303 1.00 97.25 319 TYR A O 1
ATOM 2354 N N . ILE A 1 320 ? -0.861 -1.656 -17.838 1.00 97.38 320 ILE A N 1
ATOM 2355 C CA . ILE A 1 320 ? -0.385 -2.460 -18.967 1.00 97.38 320 ILE A CA 1
ATOM 2356 C C . ILE A 1 320 ? 1.029 -2.017 -19.350 1.00 97.38 320 ILE A C 1
ATOM 2358 O O . ILE A 1 320 ? 1.357 -0.832 -19.276 1.00 97.38 320 ILE A O 1
ATOM 2362 N N . ILE A 1 321 ? 1.871 -2.992 -19.696 1.00 97.44 321 ILE A N 1
ATOM 2363 C CA . ILE A 1 321 ? 3.191 -2.788 -20.294 1.00 97.44 321 ILE A CA 1
ATOM 2364 C C . ILE A 1 321 ? 3.150 -3.260 -21.749 1.00 97.44 321 ILE A C 1
ATOM 2366 O O . ILE A 1 321 ? 2.880 -4.435 -21.993 1.00 97.44 321 ILE A O 1
ATOM 2370 N N . ASP A 1 322 ? 3.528 -2.380 -22.665 1.00 96.00 322 ASP A N 1
ATOM 2371 C CA . ASP A 1 322 ? 3.844 -2.647 -24.064 1.00 96.00 322 ASP A CA 1
ATOM 2372 C C . ASP A 1 322 ? 5.305 -3.079 -24.161 1.00 96.00 322 ASP A C 1
ATOM 2374 O O . ASP A 1 322 ? 6.219 -2.275 -23.947 1.00 96.00 322 ASP A O 1
ATOM 2378 N N . LEU A 1 323 ? 5.549 -4.353 -24.463 1.00 95.56 323 LEU A N 1
ATOM 2379 C CA . LEU A 1 323 ? 6.901 -4.895 -24.541 1.00 95.56 323 LEU A CA 1
ATOM 2380 C C . LEU A 1 323 ? 7.380 -5.028 -25.996 1.00 95.56 323 LEU A C 1
ATOM 2382 O O . LEU A 1 323 ? 6.972 -5.936 -26.723 1.00 95.56 323 LEU A O 1
ATOM 2386 N N . GLY A 1 324 ? 8.284 -4.136 -26.407 1.00 92.69 324 GLY A N 1
ATOM 2387 C CA . GLY A 1 324 ? 9.082 -4.253 -27.632 1.00 92.69 324 GLY A CA 1
ATOM 2388 C C . GLY A 1 324 ? 10.334 -5.127 -27.460 1.00 92.69 324 GLY A C 1
ATOM 2389 O O . GLY A 1 324 ? 10.582 -5.699 -26.398 1.00 92.69 324 GLY A O 1
ATOM 2390 N N . ASP A 1 325 ? 11.156 -5.234 -28.507 1.00 87.62 325 ASP A N 1
ATOM 2391 C CA . ASP A 1 325 ? 12.401 -6.019 -28.507 1.00 87.62 325 ASP A CA 1
ATOM 2392 C C . ASP A 1 325 ? 13.535 -5.286 -27.785 1.00 87.62 325 ASP A C 1
ATOM 2394 O O . ASP A 1 325 ? 14.374 -4.599 -28.369 1.00 87.62 325 ASP A O 1
ATOM 2398 N N . VAL A 1 326 ? 13.535 -5.389 -26.464 1.00 85.00 326 VAL A N 1
ATOM 2399 C CA . VAL A 1 326 ? 14.488 -4.675 -25.621 1.00 85.00 326 VAL A CA 1
ATOM 2400 C C . VAL A 1 326 ? 15.922 -5.176 -25.832 1.00 85.00 326 VAL A C 1
ATOM 2402 O O . VAL A 1 326 ? 16.284 -6.311 -25.498 1.00 85.00 326 VAL A O 1
ATOM 2405 N N . ALA A 1 327 ? 16.784 -4.278 -26.318 1.00 65.50 327 ALA A N 1
ATOM 2406 C CA . ALA A 1 327 ? 18.212 -4.527 -26.477 1.00 65.50 327 ALA A CA 1
ATOM 2407 C C . ALA A 1 327 ? 18.866 -4.893 -25.127 1.00 65.50 327 ALA A C 1
ATOM 2409 O O . ALA A 1 327 ? 18.871 -4.097 -24.192 1.00 65.50 327 ALA A O 1
ATOM 2410 N N . GLY A 1 328 ? 19.459 -6.089 -25.026 1.00 63.97 328 GLY A N 1
ATOM 2411 C CA . GLY A 1 328 ? 20.106 -6.572 -23.793 1.00 63.97 328 GLY A CA 1
ATOM 2412 C C . GLY A 1 328 ? 19.301 -7.598 -22.979 1.00 63.97 328 GLY A C 1
ATOM 2413 O O . GLY A 1 328 ? 19.764 -8.005 -21.913 1.00 63.97 328 GLY A O 1
ATOM 2414 N N . SER A 1 329 ? 18.154 -8.058 -23.496 1.00 75.56 329 SER A N 1
ATOM 2415 C CA . SER A 1 329 ? 17.357 -9.201 -22.997 1.00 75.56 329 SER A CA 1
ATOM 2416 C C . SER A 1 329 ? 16.799 -9.063 -21.574 1.00 75.56 329 SER A C 1
ATOM 2418 O O . SER A 1 329 ? 16.436 -10.066 -20.957 1.00 75.56 329 SER A O 1
ATOM 2420 N N . ASN A 1 330 ? 16.757 -7.849 -21.018 1.00 91.56 330 ASN A N 1
ATOM 2421 C CA . ASN A 1 330 ? 16.087 -7.599 -19.748 1.00 91.56 330 ASN A CA 1
ATOM 2422 C C . ASN A 1 330 ? 15.444 -6.213 -19.680 1.00 91.56 330 ASN A C 1
ATOM 2424 O O . ASN A 1 330 ? 15.950 -5.250 -20.247 1.00 91.56 330 ASN A O 1
ATOM 2428 N N . VAL A 1 331 ? 14.347 -6.141 -18.936 1.00 96.31 331 VAL A N 1
ATOM 2429 C CA . VAL A 1 331 ? 13.634 -4.927 -18.543 1.00 96.31 331 VAL A CA 1
ATOM 2430 C C . VAL A 1 331 ? 13.759 -4.781 -17.038 1.00 96.31 331 VAL A C 1
ATOM 2432 O O . VAL A 1 331 ? 13.498 -5.723 -16.297 1.00 96.31 331 VAL A O 1
ATOM 2435 N N . THR A 1 332 ? 14.103 -3.592 -16.569 1.00 97.75 332 THR A N 1
ATOM 2436 C CA . THR A 1 332 ? 14.004 -3.242 -15.155 1.00 97.75 332 THR A CA 1
ATOM 2437 C C . THR A 1 332 ? 12.698 -2.512 -14.908 1.00 97.75 332 THR A C 1
ATOM 2439 O O . THR A 1 332 ? 12.473 -1.427 -15.448 1.00 97.75 332 THR A O 1
ATOM 2442 N N . MET A 1 333 ? 11.873 -3.091 -14.041 1.00 98.25 333 MET A N 1
ATOM 2443 C CA . MET A 1 333 ? 10.738 -2.426 -13.422 1.00 98.25 333 MET A CA 1
ATOM 2444 C C . MET A 1 333 ? 11.184 -1.837 -12.085 1.00 98.25 333 MET A C 1
ATOM 2446 O O . MET A 1 333 ? 11.508 -2.571 -11.151 1.00 98.25 333 MET A O 1
ATOM 2450 N N . ARG A 1 334 ? 11.214 -0.508 -11.999 1.00 98.69 334 ARG A N 1
ATOM 2451 C CA . ARG A 1 334 ? 11.615 0.238 -10.803 1.00 98.69 334 ARG A CA 1
ATOM 2452 C C . ARG A 1 334 ? 10.392 0.787 -10.081 1.00 98.69 334 ARG A C 1
ATOM 2454 O O . ARG A 1 334 ? 9.612 1.512 -10.689 1.00 98.69 334 ARG A O 1
ATOM 2461 N N . ILE A 1 335 ? 10.263 0.507 -8.787 1.00 98.44 335 ILE A N 1
ATOM 2462 C CA . ILE A 1 335 ? 9.270 1.112 -7.891 1.00 98.44 335 ILE A CA 1
ATOM 2463 C C . ILE A 1 335 ? 10.013 2.053 -6.938 1.00 98.44 335 ILE A C 1
ATOM 2465 O O . ILE A 1 335 ? 10.755 1.611 -6.061 1.00 98.44 335 ILE A O 1
ATOM 2469 N N . ALA A 1 336 ? 9.835 3.359 -7.127 1.00 98.00 336 ALA A N 1
ATOM 2470 C CA . ALA A 1 336 ? 10.523 4.399 -6.368 1.00 98.00 336 ALA A CA 1
ATOM 2471 C C . ALA A 1 336 ? 9.543 5.122 -5.428 1.00 98.00 336 ALA A C 1
ATOM 2473 O O . ALA A 1 336 ? 8.728 5.911 -5.919 1.00 98.00 336 ALA A O 1
ATOM 2474 N N . PRO A 1 337 ? 9.588 4.876 -4.104 1.00 97.81 337 PRO A N 1
ATOM 2475 C CA . PRO A 1 337 ? 8.797 5.646 -3.152 1.00 97.81 337 PRO A CA 1
ATOM 2476 C C . PRO A 1 337 ? 9.280 7.100 -3.080 1.00 97.81 337 PRO A C 1
ATOM 2478 O O . PRO A 1 337 ? 10.461 7.379 -3.259 1.00 97.81 337 PRO A O 1
ATOM 2481 N N . ILE A 1 338 ? 8.355 8.020 -2.812 1.00 97.81 338 ILE A N 1
ATOM 2482 C CA . ILE A 1 338 ? 8.623 9.434 -2.542 1.00 97.81 338 ILE A CA 1
ATOM 2483 C C . ILE A 1 338 ? 8.027 9.767 -1.175 1.00 97.81 338 ILE A C 1
ATOM 2485 O O . ILE A 1 338 ? 6.847 9.505 -0.908 1.00 97.81 338 ILE A O 1
ATOM 2489 N N . PHE A 1 339 ? 8.837 10.376 -0.319 1.00 97.94 339 PHE A N 1
ATOM 2490 C CA . PHE A 1 339 ? 8.498 10.731 1.053 1.00 97.94 339 PHE A CA 1
ATOM 2491 C C . PHE A 1 339 ? 8.363 12.247 1.236 1.00 97.94 339 PHE A C 1
ATOM 2493 O O . PHE A 1 339 ? 8.650 13.054 0.349 1.00 97.94 339 PHE A O 1
ATOM 2500 N N . ALA A 1 340 ? 7.912 12.659 2.421 1.00 96.69 340 ALA A N 1
ATOM 2501 C CA . ALA A 1 340 ? 7.915 14.065 2.800 1.00 96.69 340 ALA A CA 1
ATOM 2502 C C . ALA A 1 340 ? 9.352 14.639 2.801 1.00 96.69 340 ALA A C 1
ATOM 2504 O O . ALA A 1 340 ? 10.296 13.919 3.138 1.00 96.69 340 ALA A O 1
ATOM 2505 N N . PRO A 1 341 ? 9.549 15.944 2.523 1.00 96.00 341 PRO A N 1
ATOM 2506 C CA . PRO A 1 341 ? 10.886 16.544 2.434 1.00 96.00 341 PRO A CA 1
ATOM 2507 C C . PRO A 1 341 ? 11.793 16.321 3.654 1.00 96.00 341 PRO A C 1
ATOM 2509 O O . PRO A 1 341 ? 13.004 16.198 3.494 1.00 96.00 341 PRO A O 1
ATOM 2512 N N . ILE A 1 342 ? 11.225 16.254 4.863 1.00 95.62 342 ILE A N 1
ATOM 2513 C CA . ILE A 1 342 ? 11.974 15.976 6.100 1.00 95.62 342 ILE A CA 1
ATOM 2514 C C . ILE A 1 342 ? 12.555 14.557 6.137 1.00 95.62 342 ILE A C 1
ATOM 2516 O O . ILE A 1 342 ? 13.596 14.339 6.748 1.00 95.62 342 ILE A O 1
ATOM 2520 N N . VAL A 1 343 ? 11.904 13.606 5.463 1.00 96.94 343 VAL A N 1
ATOM 2521 C CA . VAL A 1 343 ? 12.318 12.202 5.358 1.00 96.94 343 VAL A CA 1
ATOM 2522 C C . VAL A 1 343 ? 13.331 12.021 4.221 1.00 96.94 343 VAL A C 1
ATOM 2524 O O . VAL A 1 343 ? 14.373 11.400 4.423 1.00 96.94 343 VAL A O 1
ATOM 2527 N N . GLU A 1 344 ? 13.076 12.631 3.058 1.00 95.00 344 GLU A N 1
ATOM 2528 C CA . GLU A 1 344 ? 13.950 12.575 1.868 1.00 95.00 344 GLU A CA 1
ATOM 2529 C C . GLU A 1 344 ? 15.368 13.101 2.127 1.00 95.00 344 GLU A C 1
ATOM 2531 O O . GLU A 1 344 ? 16.339 12.655 1.524 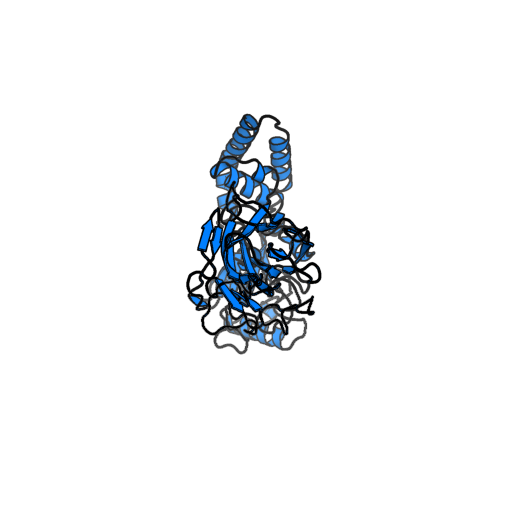1.00 95.00 344 GLU A O 1
ATOM 2536 N N . GLN A 1 345 ? 15.514 14.068 3.034 1.00 92.31 345 GLN A N 1
ATOM 2537 C CA . GLN A 1 345 ? 16.797 14.732 3.288 1.00 92.31 345 GLN A CA 1
ATOM 2538 C C . GLN A 1 345 ? 17.675 14.021 4.326 1.00 92.31 345 GLN A C 1
ATOM 2540 O O . GLN A 1 345 ? 18.712 14.563 4.724 1.00 92.31 345 GLN A O 1
ATOM 2545 N N . THR A 1 346 ? 17.270 12.833 4.775 1.00 93.88 346 THR A N 1
ATOM 2546 C CA . THR A 1 346 ? 17.998 12.052 5.778 1.00 93.88 346 THR A CA 1
ATOM 2547 C C . THR A 1 346 ? 19.170 11.283 5.166 1.00 93.88 346 THR A C 1
ATOM 2549 O O . THR A 1 346 ? 19.136 10.868 4.013 1.00 93.88 346 THR A O 1
ATOM 2552 N N . ALA A 1 347 ? 20.241 11.101 5.941 1.00 90.62 347 ALA A N 1
ATOM 2553 C CA . ALA A 1 347 ? 21.467 10.438 5.488 1.00 90.62 347 ALA A CA 1
ATOM 2554 C C . ALA A 1 347 ? 21.700 9.069 6.146 1.00 90.62 347 ALA A C 1
ATOM 2556 O O . ALA A 1 347 ? 22.473 8.256 5.641 1.00 90.62 347 ALA A O 1
ATOM 2557 N N . THR A 1 348 ? 21.069 8.805 7.293 1.00 91.69 348 THR A N 1
ATOM 2558 C CA . THR A 1 348 ? 21.238 7.553 8.042 1.00 91.69 348 THR A CA 1
ATOM 2559 C C . THR A 1 348 ? 19.896 6.879 8.301 1.00 91.69 348 THR A C 1
ATOM 2561 O O . THR A 1 348 ? 18.857 7.532 8.366 1.00 91.69 348 THR A O 1
ATOM 2564 N N . ARG A 1 349 ? 19.909 5.560 8.534 1.00 89.25 349 ARG A N 1
ATOM 2565 C CA . ARG A 1 349 ? 18.694 4.809 8.905 1.00 89.25 349 ARG A CA 1
ATOM 2566 C C . ARG A 1 349 ? 18.025 5.347 10.173 1.00 89.25 349 ARG A C 1
ATOM 2568 O O . ARG A 1 349 ? 16.802 5.343 10.265 1.00 89.25 349 ARG A O 1
ATOM 2575 N N . TYR A 1 350 ? 18.816 5.814 11.142 1.00 88.25 350 TYR A N 1
ATOM 2576 C CA . TYR A 1 350 ? 18.285 6.420 12.364 1.00 88.25 350 TYR A CA 1
ATOM 2577 C C . TYR A 1 350 ? 17.556 7.732 12.061 1.00 88.25 350 TYR A C 1
ATOM 2579 O O . TYR A 1 350 ? 16.432 7.925 12.524 1.00 88.25 350 TYR A O 1
ATOM 2587 N N . GLN A 1 351 ? 18.158 8.599 11.243 1.00 93.12 351 GLN A N 1
ATOM 2588 C CA . GLN A 1 351 ? 17.528 9.843 10.801 1.00 93.12 351 GLN A CA 1
ATOM 2589 C C . GLN A 1 351 ? 16.247 9.560 10.015 1.00 93.12 351 GLN A C 1
ATOM 2591 O O . GLN A 1 351 ? 15.226 10.164 10.321 1.00 93.12 351 GLN A O 1
ATOM 2596 N N . PHE A 1 352 ? 16.266 8.601 9.083 1.00 94.25 352 PHE A N 1
ATOM 2597 C CA . PHE A 1 352 ? 15.088 8.210 8.303 1.00 94.25 352 PHE A CA 1
ATOM 2598 C C . PHE A 1 352 ? 13.927 7.778 9.209 1.00 94.25 352 PHE A C 1
ATOM 2600 O O . PHE A 1 352 ? 12.831 8.323 9.118 1.00 94.25 352 PHE A O 1
ATOM 2607 N N . ALA A 1 353 ? 14.179 6.864 10.151 1.00 91.06 353 ALA A N 1
ATOM 2608 C CA . ALA A 1 353 ? 13.159 6.405 11.096 1.00 91.06 353 ALA A CA 1
ATOM 2609 C C . ALA A 1 353 ? 12.651 7.535 12.012 1.00 91.06 353 ALA A C 1
ATOM 2611 O O . ALA A 1 353 ? 11.464 7.609 12.329 1.00 91.06 353 ALA A O 1
ATOM 2612 N N . THR A 1 354 ? 13.546 8.429 12.434 1.00 91.69 354 THR A N 1
ATOM 2613 C CA . THR A 1 354 ? 13.221 9.599 13.260 1.00 91.69 354 THR A CA 1
ATOM 2614 C C . THR A 1 354 ? 12.317 10.567 12.496 1.00 91.69 354 THR A C 1
ATOM 2616 O O . THR A 1 354 ? 11.248 10.929 12.986 1.00 91.69 354 THR A O 1
ATOM 2619 N N . ALA A 1 355 ? 12.702 10.933 11.273 1.00 95.50 355 ALA A N 1
ATOM 2620 C CA . ALA A 1 355 ? 11.919 11.797 10.399 1.00 95.50 355 ALA A CA 1
ATOM 2621 C C . ALA A 1 355 ? 10.572 11.168 10.038 1.00 95.50 355 ALA A C 1
ATOM 2623 O O . ALA A 1 355 ? 9.562 11.858 10.106 1.00 95.50 355 ALA A O 1
ATOM 2624 N N . GLY A 1 356 ? 10.533 9.869 9.723 1.00 95.06 356 GLY A N 1
ATOM 2625 C CA . GLY A 1 356 ? 9.302 9.149 9.392 1.00 95.06 356 GLY A CA 1
ATOM 2626 C C . GLY A 1 356 ? 8.276 9.179 10.525 1.00 95.06 356 GLY A C 1
ATOM 2627 O O . GLY A 1 356 ? 7.101 9.447 10.286 1.00 95.06 356 GLY A O 1
ATOM 2628 N N . ARG A 1 357 ? 8.713 8.993 11.777 1.00 92.38 357 ARG A N 1
ATOM 2629 C CA . ARG A 1 357 ? 7.835 9.091 12.958 1.00 92.38 357 ARG A CA 1
ATOM 2630 C C . ARG A 1 357 ? 7.384 10.517 13.246 1.00 92.38 357 ARG A C 1
ATOM 2632 O O . ARG A 1 357 ? 6.223 10.725 13.586 1.00 92.38 357 ARG A O 1
ATOM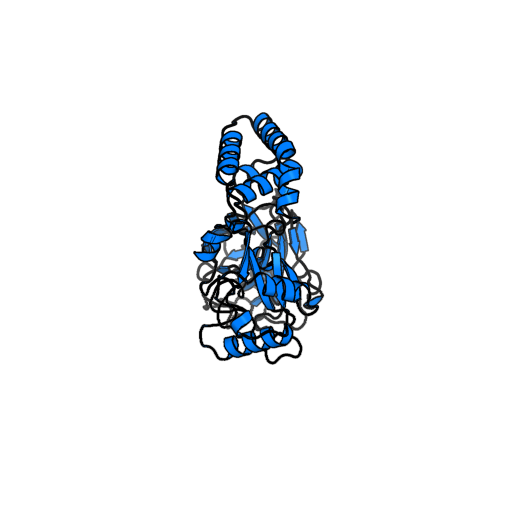 2639 N N . LEU A 1 358 ? 8.289 11.489 13.117 1.00 93.69 358 LEU A N 1
ATOM 2640 C CA . LEU A 1 358 ? 7.957 12.902 13.295 1.00 93.69 358 LEU A CA 1
ATOM 2641 C C . LEU A 1 358 ? 6.926 13.353 12.251 1.00 93.69 358 LEU A C 1
ATOM 2643 O O . LEU A 1 358 ? 5.929 13.982 12.593 1.00 93.69 358 LEU A O 1
ATOM 2647 N N . ASP A 1 359 ? 7.140 12.970 10.994 1.00 96.00 359 ASP A N 1
ATOM 2648 C CA . ASP A 1 359 ? 6.221 13.201 9.887 1.00 96.00 359 ASP A CA 1
ATOM 2649 C C . ASP A 1 359 ? 4.872 12.512 10.143 1.00 96.00 359 ASP A C 1
ATOM 2651 O O . ASP A 1 359 ? 3.819 13.135 9.998 1.00 96.00 359 ASP A O 1
ATOM 2655 N N . ALA A 1 360 ? 4.862 11.249 10.577 1.00 94.31 360 ALA A N 1
ATOM 2656 C CA . ALA A 1 360 ? 3.642 10.528 10.936 1.00 94.31 360 ALA A CA 1
ATOM 2657 C C . ALA A 1 360 ? 2.827 11.243 12.020 1.00 94.31 360 ALA A C 1
ATOM 2659 O O . ALA A 1 360 ? 1.653 11.532 11.802 1.00 94.31 360 ALA A O 1
ATOM 2660 N N . ALA A 1 361 ? 3.459 11.601 13.139 1.00 92.38 361 ALA A N 1
ATOM 2661 C CA . ALA A 1 361 ? 2.796 12.298 14.238 1.00 92.38 361 ALA A CA 1
ATOM 2662 C C . ALA A 1 361 ? 2.271 13.690 13.835 1.00 92.38 361 ALA A C 1
ATOM 2664 O O . ALA A 1 361 ? 1.310 14.186 14.414 1.00 92.38 361 ALA A O 1
ATOM 2665 N N . ALA A 1 362 ? 2.890 14.325 12.836 1.00 94.69 362 ALA A N 1
ATOM 2666 C CA . ALA A 1 362 ? 2.481 15.629 12.329 1.00 94.69 362 ALA A CA 1
ATOM 2667 C C . ALA A 1 362 ? 1.301 15.583 11.346 1.00 94.69 362 ALA A C 1
ATOM 2669 O O . ALA A 1 362 ? 0.600 16.588 11.217 1.00 94.69 362 ALA A O 1
ATOM 2670 N N . ASN A 1 363 ? 1.105 14.480 10.610 1.00 96.00 363 ASN A N 1
ATOM 2671 C CA . ASN A 1 363 ? 0.164 14.471 9.480 1.00 96.00 363 ASN A CA 1
ATOM 2672 C C . ASN A 1 363 ? -0.742 13.233 9.362 1.00 96.00 363 ASN A C 1
ATOM 2674 O O . ASN A 1 363 ? -1.476 13.152 8.381 1.00 96.00 363 ASN A O 1
ATOM 2678 N N . ILE A 1 364 ? -0.720 12.285 10.306 1.00 96.69 364 ILE A N 1
ATOM 2679 C CA . ILE A 1 364 ? -1.722 11.207 10.380 1.00 96.69 364 ILE A CA 1
ATOM 2680 C C . ILE A 1 364 ? -2.812 11.615 11.381 1.00 96.69 364 ILE A C 1
ATOM 2682 O O . ILE A 1 364 ? -2.554 11.590 12.586 1.00 96.69 364 ILE A O 1
ATOM 2686 N N . PRO A 1 365 ? -4.031 11.960 10.929 1.00 97.00 365 PRO A N 1
ATOM 2687 C CA . PRO A 1 365 ? -5.058 12.525 11.804 1.00 97.00 365 PRO A CA 1
ATOM 2688 C C . PRO A 1 365 ? -5.496 11.621 12.961 1.00 97.00 365 PRO A C 1
ATOM 2690 O O . PRO A 1 365 ? -5.721 12.111 14.064 1.00 97.00 365 PRO A O 1
ATOM 2693 N N . TYR A 1 366 ? -5.604 10.305 12.759 1.00 95.88 366 TYR A N 1
ATOM 2694 C CA . TYR A 1 366 ? -6.047 9.402 13.823 1.00 95.88 366 TYR A CA 1
ATOM 2695 C C . TYR A 1 366 ? -5.005 9.253 14.940 1.00 95.88 366 TYR A C 1
ATOM 2697 O O . TYR A 1 366 ? -5.364 8.810 16.024 1.00 95.88 366 TYR A O 1
ATOM 2705 N N . LEU A 1 367 ? -3.741 9.627 14.704 1.00 94.50 367 LEU A N 1
ATOM 2706 C CA . LEU A 1 367 ? -2.685 9.645 15.722 1.00 94.50 367 LEU A CA 1
ATOM 2707 C C . LEU A 1 367 ? -2.609 10.977 16.484 1.00 94.50 367 LEU A C 1
ATOM 2709 O O . LEU A 1 367 ? -1.883 11.064 17.476 1.00 94.50 367 LEU A O 1
ATOM 2713 N N . ASP A 1 368 ? -3.320 12.016 16.036 1.00 94.56 368 ASP A N 1
ATOM 2714 C CA . ASP A 1 368 ? -3.237 13.349 16.632 1.00 94.56 368 ASP A CA 1
ATOM 2715 C C . ASP A 1 368 ? -4.011 13.426 17.952 1.00 94.56 368 ASP A C 1
ATOM 2717 O O . ASP A 1 368 ? -5.227 13.595 17.984 1.00 94.56 368 ASP A O 1
ATOM 2721 N N . ILE A 1 369 ? -3.289 13.373 19.067 1.00 93.12 369 ILE A N 1
ATOM 2722 C CA . ILE A 1 369 ? -3.843 13.557 20.418 1.00 93.12 369 ILE A CA 1
ATOM 2723 C C . ILE A 1 369 ? -3.835 15.034 20.861 1.00 93.12 369 ILE A C 1
ATOM 2725 O O . ILE A 1 369 ? -3.828 15.337 22.056 1.00 93.12 369 ILE A O 1
ATOM 2729 N N . GLY A 1 370 ? -3.798 15.968 19.904 1.00 92.56 370 GLY A N 1
ATOM 2730 C CA . GLY A 1 370 ? -3.725 17.415 20.123 1.00 92.56 370 GLY A CA 1
ATOM 2731 C C . GLY A 1 370 ? -2.308 17.989 20.027 1.00 92.56 370 GLY A C 1
ATOM 2732 O O . GLY A 1 370 ? -2.037 19.058 20.577 1.00 92.56 370 GLY A O 1
ATOM 2733 N N . ASN A 1 371 ? -1.391 17.284 19.363 1.00 90.62 371 ASN A N 1
ATOM 2734 C CA . ASN A 1 371 ? 0.030 17.624 19.265 1.00 90.62 371 ASN A CA 1
ATOM 2735 C C . ASN A 1 371 ? 0.560 17.703 17.821 1.00 90.62 371 ASN A C 1
ATOM 2737 O O . ASN A 1 371 ? 1.704 18.134 17.639 1.00 90.62 371 ASN A O 1
ATOM 2741 N N . ALA A 1 372 ? -0.249 17.397 16.799 1.00 92.56 372 ALA A N 1
ATOM 2742 C CA . ALA A 1 372 ? 0.174 17.466 15.398 1.00 92.56 372 ALA A CA 1
ATOM 2743 C C . ALA A 1 372 ? 0.772 18.833 15.022 1.00 92.56 372 ALA A C 1
ATOM 2745 O O . ALA A 1 372 ? 1.848 18.898 14.430 1.00 92.56 372 ALA A O 1
ATOM 2746 N N . GLY A 1 373 ? 0.150 19.941 15.448 1.00 93.75 373 GLY A N 1
ATOM 2747 C CA . GLY A 1 373 ? 0.649 21.297 15.172 1.00 93.75 373 GLY A CA 1
ATOM 2748 C C . GLY A 1 373 ? 2.042 21.584 15.755 1.00 93.75 373 GLY A C 1
ATOM 2749 O O . GLY A 1 373 ? 2.848 22.296 15.148 1.00 93.75 373 GLY A O 1
ATOM 2750 N N . THR A 1 374 ? 2.370 20.996 16.909 1.00 92.44 374 THR A N 1
ATOM 2751 C CA . THR A 1 374 ? 3.713 21.091 17.500 1.00 92.44 374 THR A CA 1
ATOM 2752 C C . THR A 1 374 ? 4.741 20.363 16.638 1.00 92.44 374 THR A C 1
ATOM 2754 O O . THR A 1 374 ? 5.812 20.912 16.378 1.00 92.44 374 THR A O 1
ATOM 2757 N N . TYR A 1 375 ? 4.413 19.170 16.138 1.00 92.94 375 TYR A N 1
ATOM 2758 C CA . TYR A 1 375 ? 5.302 18.427 15.244 1.00 92.94 375 TYR A CA 1
ATOM 2759 C C . TYR A 1 375 ? 5.448 19.101 13.879 1.00 92.94 375 TYR A C 1
ATOM 2761 O O . TYR A 1 375 ? 6.560 19.185 13.367 1.00 92.94 375 TYR A O 1
ATOM 2769 N N . GLN A 1 376 ? 4.375 19.672 13.329 1.00 95.19 376 GLN A N 1
ATOM 2770 C CA . GLN A 1 376 ? 4.431 20.476 12.103 1.00 95.19 376 GLN A CA 1
ATOM 2771 C C . GLN A 1 376 ? 5.364 21.686 12.256 1.00 95.19 376 GLN A C 1
ATOM 2773 O O . GLN A 1 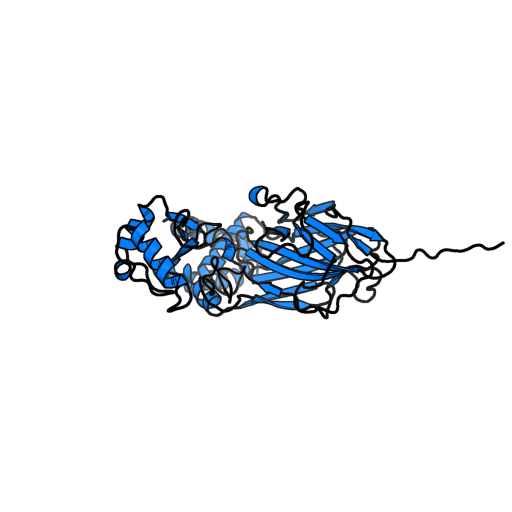376 ? 6.152 21.981 11.358 1.00 95.19 376 GLN A O 1
ATOM 2778 N N . THR A 1 377 ? 5.324 22.354 13.414 1.00 94.50 377 THR A N 1
ATOM 2779 C CA . THR A 1 377 ? 6.225 23.476 13.726 1.00 94.50 377 THR A CA 1
ATOM 2780 C C . THR A 1 377 ? 7.674 22.998 13.811 1.00 94.50 377 THR A C 1
ATOM 2782 O O . THR A 1 377 ? 8.540 23.570 13.158 1.00 94.50 377 THR A O 1
ATOM 2785 N N . ALA A 1 378 ? 7.932 21.898 14.526 1.00 93.38 378 ALA A N 1
ATOM 2786 C CA . ALA A 1 378 ? 9.268 21.311 14.623 1.00 93.38 378 ALA A CA 1
ATOM 2787 C C . ALA A 1 378 ? 9.828 20.903 13.249 1.00 93.38 378 ALA A C 1
ATOM 2789 O O . ALA A 1 378 ? 10.988 21.180 12.954 1.00 93.38 378 ALA A O 1
ATOM 2790 N N . ILE A 1 379 ? 9.005 20.299 12.383 1.00 95.62 379 ILE A N 1
ATOM 2791 C CA . ILE A 1 379 ? 9.386 19.991 10.998 1.00 95.62 379 ILE A CA 1
ATOM 2792 C C . ILE A 1 379 ? 9.749 21.278 10.259 1.00 95.62 379 ILE A C 1
ATOM 2794 O O . ILE A 1 379 ? 10.816 21.344 9.657 1.00 95.62 379 ILE A O 1
ATOM 2798 N N . SER A 1 380 ? 8.903 22.310 10.318 1.00 96.81 380 SER A N 1
ATOM 2799 C CA . SER A 1 380 ? 9.173 23.591 9.655 1.00 96.81 380 SER A CA 1
ATOM 2800 C C . SER A 1 380 ? 10.493 24.215 10.121 1.00 96.81 380 SER A C 1
ATOM 2802 O O . SER A 1 380 ? 11.279 24.670 9.290 1.00 96.81 380 SER A O 1
ATOM 2804 N N . ASP A 1 381 ? 10.763 24.203 11.427 1.00 95.38 381 ASP A N 1
ATOM 2805 C CA . ASP A 1 381 ? 11.989 24.752 12.009 1.00 95.38 381 ASP A CA 1
ATOM 2806 C C . ASP A 1 381 ? 13.234 23.970 11.564 1.00 95.38 381 ASP A C 1
ATOM 2808 O O . ASP A 1 381 ? 14.233 24.577 11.176 1.00 95.38 381 ASP A O 1
ATOM 2812 N N . ILE A 1 382 ? 13.171 22.632 11.548 1.00 95.44 382 ILE A N 1
ATOM 2813 C CA . ILE A 1 382 ? 14.261 21.780 11.045 1.00 95.44 382 ILE A CA 1
ATOM 2814 C C . ILE A 1 382 ? 14.501 22.057 9.556 1.00 95.44 382 ILE A C 1
ATOM 2816 O O . ILE A 1 382 ? 15.638 22.252 9.129 1.00 95.44 382 ILE A O 1
ATOM 2820 N N . MET A 1 383 ? 13.436 22.128 8.758 1.00 96.38 383 MET A N 1
ATOM 2821 C CA . MET A 1 383 ? 13.525 22.346 7.311 1.00 96.38 383 MET A CA 1
ATOM 2822 C C . MET A 1 383 ? 13.999 23.755 6.934 1.00 96.38 383 MET A C 1
ATOM 2824 O O . MET A 1 383 ? 14.526 23.945 5.838 1.00 96.38 383 MET A O 1
ATOM 2828 N N . ALA A 1 384 ? 13.867 24.735 7.832 1.00 96.94 384 ALA A N 1
ATOM 2829 C CA . ALA A 1 384 ? 14.424 26.072 7.651 1.00 96.94 384 ALA A CA 1
ATOM 2830 C C . ALA A 1 384 ? 15.960 26.115 7.801 1.00 96.94 384 ALA A C 1
ATOM 2832 O O . ALA A 1 384 ? 16.589 27.089 7.376 1.00 96.94 384 ALA A O 1
ATOM 2833 N N . ILE A 1 385 ? 16.585 25.077 8.374 1.00 96.75 385 ILE A N 1
ATOM 2834 C CA . ILE A 1 385 ? 18.044 24.976 8.501 1.00 96.75 385 ILE A CA 1
ATOM 2835 C C . ILE A 1 385 ? 18.652 24.619 7.137 1.00 96.75 385 ILE A C 1
ATOM 2837 O O . ILE A 1 385 ? 18.468 23.523 6.598 1.00 96.75 385 ILE A O 1
ATOM 2841 N N . THR A 1 386 ? 19.409 25.564 6.578 1.00 95.12 386 THR A N 1
ATOM 2842 C CA . THR A 1 386 ? 20.009 25.440 5.242 1.00 95.12 386 THR A CA 1
ATOM 2843 C C . THR A 1 386 ? 21.242 24.543 5.212 1.00 95.12 386 THR A C 1
ATOM 2845 O O . THR A 1 386 ? 21.470 23.882 4.201 1.00 95.12 386 THR A O 1
ATOM 2848 N N . ASP A 1 387 ? 22.021 24.498 6.298 1.00 95.56 387 ASP A N 1
ATOM 2849 C CA . ASP A 1 387 ? 23.163 23.591 6.433 1.00 95.56 387 ASP A CA 1
ATOM 2850 C C . ASP A 1 387 ? 22.681 22.149 6.688 1.00 95.56 387 ASP A C 1
ATOM 2852 O O . ASP A 1 387 ? 22.077 21.891 7.733 1.00 95.56 387 ASP A O 1
ATOM 2856 N N . PRO A 1 388 ? 22.945 21.188 5.779 1.00 92.25 388 PRO A N 1
ATOM 2857 C CA . PRO A 1 388 ? 22.489 19.809 5.934 1.00 92.25 388 PRO A CA 1
ATOM 2858 C C . PRO A 1 388 ? 23.024 19.116 7.187 1.00 92.25 388 PRO A C 1
ATOM 2860 O O . PRO A 1 388 ? 22.324 18.280 7.753 1.00 92.25 388 PRO A O 1
ATOM 2863 N N . VAL A 1 389 ? 24.241 19.456 7.630 1.00 92.56 389 VAL A N 1
ATOM 2864 C CA . VAL A 1 389 ? 24.833 18.853 8.833 1.00 92.56 389 VAL A CA 1
ATOM 2865 C C . VAL A 1 389 ? 24.074 19.326 10.068 1.00 92.56 389 VAL A C 1
ATOM 2867 O O . VAL A 1 389 ? 23.506 18.503 10.780 1.00 92.56 389 VAL A O 1
ATOM 2870 N N . ALA A 1 390 ? 23.951 20.644 10.259 1.00 94.12 390 ALA A N 1
ATOM 2871 C CA . ALA A 1 390 ? 23.188 21.203 11.373 1.00 94.12 390 ALA A CA 1
ATOM 2872 C C . ALA A 1 390 ? 21.708 20.774 11.373 1.00 94.12 390 ALA A C 1
ATOM 2874 O O . ALA A 1 390 ? 21.124 20.566 12.437 1.00 94.12 390 ALA A O 1
ATOM 2875 N N . ARG A 1 391 ? 21.091 20.620 10.193 1.00 95.00 391 ARG A N 1
ATOM 2876 C CA . ARG A 1 391 ? 19.714 20.121 10.070 1.00 95.00 391 ARG A CA 1
ATOM 2877 C C . ARG A 1 391 ? 19.583 18.689 10.583 1.00 95.00 391 ARG A C 1
ATOM 2879 O O . ARG A 1 391 ? 18.669 18.397 11.351 1.00 95.00 391 ARG A O 1
ATOM 2886 N N . ASN A 1 392 ? 20.490 17.810 10.168 1.00 92.38 392 ASN A N 1
ATOM 2887 C CA . ASN A 1 392 ? 20.484 16.412 10.585 1.00 92.38 392 ASN A CA 1
ATOM 2888 C C . ASN A 1 392 ? 20.800 16.265 12.080 1.00 92.38 392 ASN A C 1
ATOM 2890 O O . ASN A 1 392 ? 20.117 15.506 12.763 1.00 92.38 392 ASN A O 1
ATOM 2894 N N . ASP A 1 393 ? 21.736 17.053 12.615 1.00 90.62 393 ASP A N 1
ATOM 2895 C CA . ASP A 1 393 ? 22.016 17.102 14.056 1.00 90.62 393 ASP A CA 1
ATOM 2896 C C . ASP A 1 393 ? 20.777 17.541 14.859 1.00 90.62 393 ASP A C 1
ATOM 2898 O O . ASP A 1 393 ? 20.475 16.986 15.923 1.00 90.62 393 ASP A O 1
ATOM 2902 N N . MET A 1 394 ? 20.019 18.518 14.340 1.00 92.00 394 MET A N 1
ATOM 2903 C CA . MET A 1 394 ? 18.758 18.944 14.949 1.00 92.00 394 MET A CA 1
ATOM 2904 C C . MET A 1 394 ? 17.718 17.823 14.913 1.00 92.00 394 MET A C 1
ATOM 2906 O O . MET A 1 394 ? 17.137 17.517 15.951 1.00 92.00 394 MET A O 1
ATOM 2910 N N . LEU A 1 395 ? 17.521 17.171 13.761 1.00 92.94 395 LEU A N 1
ATOM 2911 C CA . LEU A 1 395 ? 16.595 16.043 13.623 1.00 92.94 395 LEU A CA 1
ATOM 2912 C C . LEU A 1 395 ? 16.903 14.934 14.637 1.00 92.94 395 LEU A C 1
ATOM 2914 O O . LEU A 1 395 ? 15.994 14.436 15.301 1.00 92.94 395 LEU A O 1
ATOM 2918 N N . GLU A 1 396 ? 18.175 14.565 14.792 1.00 88.75 396 GLU A N 1
ATOM 2919 C CA . GLU A 1 396 ? 18.587 13.543 15.755 1.00 88.75 396 GLU A CA 1
ATOM 2920 C C . GLU A 1 396 ? 18.335 13.977 17.202 1.00 88.75 396 GLU A C 1
ATOM 2922 O O . GLU A 1 396 ? 17.827 13.185 18.000 1.00 88.75 396 GLU A O 1
ATOM 2927 N N . THR A 1 397 ? 18.642 15.234 17.535 1.00 85.62 397 THR A N 1
ATOM 2928 C CA . THR A 1 397 ? 18.414 15.806 18.871 1.00 85.62 397 THR A CA 1
ATOM 2929 C C . THR A 1 397 ? 16.929 15.823 19.222 1.00 85.62 397 THR A C 1
ATOM 2931 O O . THR A 1 397 ? 16.545 15.388 20.312 1.00 85.62 397 THR A O 1
ATOM 2934 N N . THR A 1 398 ? 16.081 16.259 18.286 1.00 82.38 398 THR A N 1
ATOM 2935 C CA . THR A 1 398 ? 14.626 16.138 18.391 1.00 82.38 398 THR A CA 1
ATOM 2936 C C . THR A 1 398 ? 14.271 14.668 18.623 1.00 82.38 398 THR A C 1
ATOM 2938 O O . THR A 1 398 ? 13.634 14.369 19.632 1.00 82.38 398 THR A O 1
ATOM 2941 N N . GLY A 1 399 ? 14.801 13.745 17.809 1.00 73.31 399 GLY A N 1
ATOM 2942 C CA . GLY A 1 399 ? 14.709 12.281 17.956 1.00 73.31 399 GLY A CA 1
ATOM 2943 C C . GLY A 1 399 ? 14.845 11.766 19.378 1.00 73.31 399 GLY A C 1
ATOM 2944 O O . GLY A 1 399 ? 13.928 11.141 19.917 1.00 73.31 399 GLY A O 1
ATOM 2945 N N . TYR A 1 400 ? 15.970 12.073 20.017 1.00 67.00 400 TYR A N 1
ATOM 2946 C CA . TYR A 1 400 ? 16.258 11.628 21.379 1.00 67.00 400 TYR A CA 1
ATOM 2947 C C . TYR A 1 400 ? 15.240 12.131 22.409 1.00 67.00 400 TYR A C 1
ATOM 2949 O O . TYR A 1 400 ? 14.958 11.430 23.380 1.00 67.00 400 TYR A O 1
ATOM 2957 N N . SER A 1 401 ? 14.660 13.313 22.195 1.00 61.53 401 SER A N 1
ATOM 2958 C CA . SER A 1 401 ? 13.641 13.866 23.090 1.00 61.53 401 SER A CA 1
ATOM 2959 C C . SER A 1 401 ? 12.242 13.254 22.916 1.00 61.53 401 SER A C 1
ATOM 2961 O O . SER A 1 401 ? 11.458 13.311 23.862 1.00 61.53 401 SER A O 1
ATOM 2963 N N . PHE A 1 402 ? 11.923 12.645 21.761 1.00 61.81 402 PHE A N 1
ATOM 2964 C CA . PHE A 1 402 ? 10.556 12.191 21.445 1.00 61.81 402 PHE A CA 1
ATOM 2965 C C . PHE A 1 402 ? 10.394 10.685 21.230 1.00 61.81 402 PHE A C 1
ATOM 2967 O O . PHE A 1 402 ? 9.309 10.159 21.473 1.00 61.81 402 PHE A O 1
ATOM 2974 N N . LEU A 1 403 ? 11.416 9.966 20.755 1.00 57.22 403 LEU A N 1
ATOM 2975 C CA . LEU A 1 403 ? 11.283 8.547 20.399 1.00 57.22 403 LEU A CA 1
ATOM 2976 C C . LEU A 1 403 ? 10.783 7.660 21.560 1.00 57.22 403 LEU A C 1
ATOM 2978 O O . LEU A 1 403 ? 9.983 6.760 21.287 1.00 57.22 403 LEU A O 1
ATOM 2982 N N . PRO A 1 404 ? 11.152 7.917 22.835 1.00 51.69 404 PRO A N 1
ATOM 2983 C CA . PRO A 1 404 ? 10.558 7.220 23.977 1.00 51.69 404 PRO A CA 1
ATOM 2984 C C . PRO A 1 404 ? 9.046 7.458 24.136 1.00 51.69 404 PRO A C 1
ATOM 2986 O O . PRO A 1 404 ? 8.337 6.558 24.572 1.00 51.69 404 PRO A O 1
ATOM 2989 N N . ALA A 1 405 ? 8.538 8.636 23.756 1.00 49.16 405 ALA A N 1
ATOM 2990 C CA . ALA A 1 405 ? 7.113 8.964 23.815 1.00 49.16 405 ALA A CA 1
ATOM 2991 C C . ALA A 1 405 ? 6.327 8.343 22.649 1.00 49.16 405 ALA A C 1
ATOM 2993 O O . ALA A 1 405 ? 5.216 7.877 22.855 1.00 49.16 405 ALA A O 1
ATOM 2994 N N . PHE A 1 406 ? 6.913 8.246 21.450 1.00 50.12 406 PHE A N 1
ATOM 2995 C CA . PHE A 1 406 ? 6.271 7.565 20.314 1.00 50.12 406 PHE A CA 1
ATOM 2996 C C . PHE A 1 406 ? 6.070 6.062 20.578 1.00 50.12 406 PHE A C 1
ATOM 2998 O O . PHE A 1 406 ? 5.072 5.485 20.159 1.00 50.12 406 PHE A O 1
ATOM 3005 N N . GLY A 1 407 ? 6.978 5.434 21.336 1.00 49.56 407 GLY A N 1
ATOM 3006 C CA . GLY A 1 407 ? 6.769 4.077 21.847 1.00 49.56 407 GLY A CA 1
ATOM 3007 C C . GLY A 1 407 ? 5.502 3.960 22.703 1.00 49.56 407 GLY A C 1
ATOM 3008 O O . GLY A 1 407 ? 4.772 2.993 22.554 1.00 49.56 407 GLY A O 1
ATOM 3009 N N . ALA A 1 408 ? 5.180 4.962 23.524 1.00 43.91 408 ALA A N 1
ATOM 3010 C CA . ALA A 1 408 ? 3.950 4.969 24.321 1.00 43.91 408 ALA A CA 1
ATOM 3011 C C . ALA A 1 408 ? 2.676 5.185 23.475 1.00 43.91 408 ALA A C 1
ATOM 3013 O O . ALA A 1 408 ? 1.617 4.698 23.842 1.00 43.91 408 ALA A O 1
ATOM 3014 N N . VAL A 1 409 ? 2.782 5.846 22.317 1.00 47.41 409 VAL A N 1
ATOM 3015 C CA . VAL A 1 409 ? 1.666 6.046 21.366 1.00 47.41 409 VAL A CA 1
ATOM 3016 C C . VAL A 1 409 ? 1.329 4.753 20.596 1.00 47.41 409 VAL A C 1
ATOM 3018 O O . VAL A 1 409 ? 0.198 4.580 20.156 1.00 47.41 409 VAL A O 1
ATOM 3021 N N . GLY A 1 410 ? 2.287 3.824 20.463 1.00 33.66 410 GLY A N 1
ATOM 3022 C CA . GLY A 1 410 ? 2.107 2.528 19.791 1.00 33.66 410 GLY A CA 1
ATOM 3023 C C . GLY A 1 410 ? 1.987 1.296 20.704 1.00 33.66 410 GLY A C 1
ATOM 3024 O O . GLY A 1 410 ? 1.742 0.206 20.192 1.00 33.66 410 GLY A O 1
ATOM 3025 N N . PHE A 1 411 ? 2.169 1.427 22.027 1.00 27.03 411 PHE A N 1
ATOM 3026 C CA . PHE A 1 411 ? 2.239 0.286 22.964 1.00 27.03 411 PHE A CA 1
ATOM 3027 C C . PHE A 1 411 ? 1.293 0.341 24.177 1.00 27.03 411 PHE A C 1
ATOM 3029 O O . PHE A 1 411 ? 1.468 -0.463 25.093 1.00 27.03 411 PHE A O 1
ATOM 3036 N N . GLU A 1 412 ? 0.263 1.189 24.178 1.00 30.05 412 GLU A N 1
ATOM 3037 C CA . GLU A 1 412 ? -0.878 1.024 25.102 1.00 30.05 412 GLU A CA 1
ATOM 3038 C C . GLU A 1 412 ? -2.066 0.351 24.411 1.00 30.05 412 GLU A C 1
ATOM 3040 O O . GLU A 1 412 ? -2.448 0.757 23.287 1.00 30.05 412 GLU A O 1
#

Mean predicted aligned error: 5.96 Å

Solvent-accessible surface area (backbone atoms only — not comparable to full-atom values): 21070 Å² total; per-residue (Å²): 139,85,80,80,76,74,72,86,62,57,3,17,41,68,35,57,71,19,71,74,47,70,41,64,26,38,48,61,52,43,47,65,92,63,54,23,36,85,73,10,43,22,38,43,82,68,53,85,53,35,81,73,91,57,36,78,58,69,76,90,47,52,23,21,38,23,25,26,30,89,91,61,57,67,81,52,63,85,91,63,57,55,41,22,34,35,38,35,52,38,80,47,46,22,30,38,34,28,33,43,44,77,64,48,38,44,20,46,28,41,34,38,32,31,40,33,35,52,38,54,35,47,32,46,29,36,34,44,34,27,23,34,65,52,82,94,62,48,40,70,40,60,77,90,43,57,59,47,14,50,30,40,46,85,73,40,61,59,46,39,27,45,47,70,31,43,26,8,79,32,15,66,75,80,24,63,25,6,28,79,35,60,54,60,33,35,38,49,71,46,79,68,40,29,35,38,46,33,33,57,38,43,37,76,66,45,45,62,39,53,22,49,40,46,33,14,61,94,70,47,47,47,24,37,28,35,54,42,75,94,52,96,49,70,55,99,58,63,41,79,49,31,35,47,36,58,40,77,71,43,45,24,26,32,37,76,30,44,87,93,36,67,67,27,54,54,42,45,45,51,51,16,60,75,65,73,52,50,58,73,69,50,52,82,43,67,68,29,61,48,42,70,68,51,52,52,45,43,74,72,33,92,52,36,46,77,50,59,53,63,57,61,21,30,32,33,39,37,44,39,35,34,22,9,28,37,81,86,45,41,41,17,46,32,46,33,67,34,53,52,72,73,33,66,72,44,90,44,74,66,44,30,45,40,30,16,48,47,50,43,46,34,57,24,46,33,66,28,76,84,48,20,71,59,38,46,49,52,50,51,58,43,69,67,43,83,53,68,66,65,25,50,55,47,50,48,55,52,33,74,76,41,54,74,57,54,50,56,76,75,68,116

pLDDT: mean 90.83, std 12.76, range [27.03, 98.69]

Secondary structure (DSSP, 8-state):
------PPP--EEEEEEEEEEEESSEEEE--GGGTPPTTSEEEE-SSTT------SS-TT---EEEE--TT--TTPPTTSS-SEEEEE-SSSPEEEEEEEEE-SS-EEEEEEE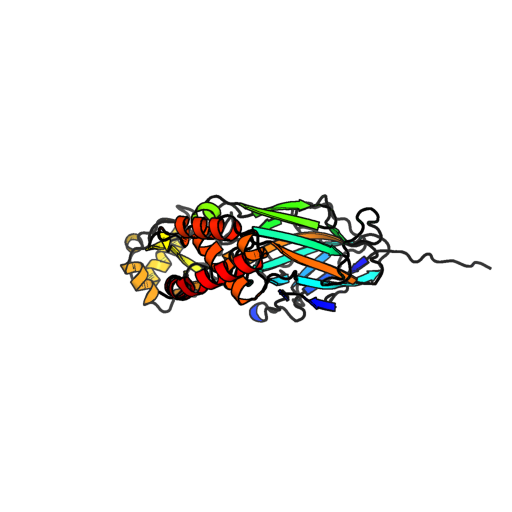EEEE-SSS-BSEEEEEEEES-GGG-EE--TT-GGGSEEE-SSS--EEEPPTTTBSS--TTTT-S-SSBSS--EEEEEE-SSEEEEEEEE-HHHHHHT-SSB--GGGPPEEEEE--TTSSS--SSPEEEEEEETTTTEEEE---SSTT-HHHHHHHHHHHHHHTS-TTTTT--TTPBPPHHHHHHHHH-TTEEEEE-GGGGEEEEEEEEEE---TTSEEEEEEEEE--HHHHT--SHHHHHHHHHHHHHHH-GGG-SS-HHHHHHHHHHHHT--SHHHHHHHHHHHHHHHHHHHHHHH--